Protein AF-A0A8B7E576-F1 (afdb_monomer_lite)

Radius of gyration: 34.43 Å; chains: 1; bounding box: 77×61×111 Å

Foldseek 3Di:
DQLLVLLVVLVVVLVVLLVVLLCLQKPVSLVVVLVVCVVVDPNVVSCCCSHLVVLLLSLQLLLVLLQVLLVQLVVLVDPRSVCSRGPPVVVSVVSSVVSSVVSVPDDDDLVNLLVSLVVLLVLLLVLLLVLLLLLLQVLVVVVLVLVLVCVVCVVDPDPVNVVVVVVLVVLLVVLVVVLVVLLVVLVVVPVVAVQLLLVVLSVLLVVLLVVLVVCQPDVLCCLQVVHCRSSSSSLSNQLSLLSLLLQLQAPDVRRHPHPDLSNQPVDPILATPSLVVQLVSSPVSSSSVSVDDQPSARPLVPLQDDPPDDSPRPDRSSNSSSSSSSVSSSSSCSRNSSDRPDDPPPPPDPPDPPDPPDDPPDDPDPPVSSVCSSVPRNRVSSVVSVVSVVVSVVVLVVVVVVVVVVCPVVPPQPDPPSSPPDDADEDADELVVVLVQQPQDPDDDPDDPDDDDDDDDFHWHWYDHPPFLKTKTFGAACLFLCQPPHHHDDLLQLQLQLLLVLCLVADPQDQPNDSGDPVSVVSSSNVSSVVSSVVRVVVCVVPNHDNDDNVNCCVVCVVVSQFPDKDDWQWAFLDDPDPCRHPLNVLLVVLVVLDFWWKWKADPSGIWIWTAHSQQKIKTWGRQAGRNTGTMIMIDGNVRSNVVSVSCCSSVVPPDRDIMIIMIIHGDYPDDPDDDDDDPDDDD

Sequence (684 aa):
MGVKLANFIYFSISLVWSSIIFITLMPDVKNFAYTKCVWKYNFDICDRFLGIEGGYRFTFSIVLFYLILSVVTINSNSSLALWIHAECWILKVILLLATNIVGILIPFSRSLLGILYWIFLFAAITFIAVIFVLLVDASHAFRMHWIKKARLNADSPTCYMCTWLFVLHLATSLLYAISIDIVIAFFFFNNTKNCVNTFLFLSINVCICIVAFGISYYPSLRSRQSSSQIIFASIMFVVVYSTWLALSDPENEVCNMYGTIFTGSLLDSSVSFRSIVSLIIAIPPLIFLCIKDSSTKSYIKSLLLSANALETTWYEFPLFHLVMLTHSCFVLMSITNYYEPVFSVFKPIKYSVNHFKTSVIYFEGYNWTRFIMLSTLSTLMPILYIITLLVSIMRDCCNDRKVKDSKDEIKVVKSVMNNITDEFLYLEVPKWKALEMLRKNIGAPKITTQTYNKLDFMLLQCFRIKSENISFWHFPKNLSQTYFSGRNGSNACTIIALIFGRFFSRSDIPFQNTGYLDAAWLNLFHSCIEEGLSLYDSLVKDMGVLDLCIEEVRDRYGVRLNISDVSSSLPVSFESEVETVTILYQLQRLISFHMKQVVLLIHKGRTSAFLIYSDGRIVYADSHAFGLEGAVLISCLEPDLKNMVVFLKDILGSNDNRLATLTPVFYQDRFIKGYYSPFFETSQ

Secondary structure (DSSP, 8-state):
-HHHHHHHHHHHHHHHHHHHHHHHH-HHHHHHHHHHHHHHS-HHHHHHHHSHHHHHHHHHHHHHHHHHHHHHT--TTSHHHHHHHHT-HHHHHHHHHHHHHHHHHS---HHHHHHHHHHHHHHHHHHHHHHHHHHHHHHHHHHHHHHHHHHHTTTS--HHHHHHHHHHHHHHHHHHHHHHHHHHHHHHHHTTTT-HHHHHHHHHHHHHHHHHHHHHH-HHHHHHSTTTHHHHHHHHHHHHHHHHHHH--TT-SSSS-TTSGGGTTTS-SSS-HHHHHHHHHHHHHHHHHHH--TTS--HHHHHHS-TTS----S--HHHHHHHHHHHHHHHHHHHTTT-----TT----S---SS-TT-TT--SS--HHHHHIIIIIIIIHHHHHHHHHHHHHHHHHHHHHHHHHTTTS--SSSSS-TT--S---EEEE-HHHHHHHHH--S------S----S------EEEEETTSS-EEEE--TTSSTTTGGG-----THHHHHHHHHHHHHHS-PPP--SSS--HHHHHHHHHHHHHHHHHHHHHHHHH-S----HHHHHHHHHHHHTEEEEPPPEEEBSS-SSGGGBHHHHHHHHHTT-S-EEEEEEETTEEEEEEE-TTS-EEEEE-S-BTTB--EEEEE-GGGHHHHHHHHHHHTT--S-PPEEEEEEEE--S---S--PPP-----

Structure (mmCIF, N/CA/C/O backbone):
data_AF-A0A8B7E576-F1
#
_entry.id   AF-A0A8B7E576-F1
#
loop_
_atom_site.group_PDB
_atom_site.id
_atom_site.type_symbol
_atom_site.label_atom_id
_atom_site.label_alt_id
_atom_site.label_comp_id
_atom_site.label_asym_id
_atom_site.label_entity_id
_atom_site.label_seq_id
_atom_site.pdbx_PDB_ins_code
_atom_site.Cartn_x
_atom_site.Cartn_y
_atom_site.Cartn_z
_atom_site.occupancy
_atom_site.B_iso_or_equiv
_atom_site.auth_seq_id
_atom_site.auth_comp_id
_atom_site.auth_asym_id
_atom_site.auth_atom_id
_atom_site.pdbx_PDB_model_num
ATOM 1 N N . MET A 1 1 ? 9.184 17.351 2.717 1.00 58.09 1 MET A N 1
ATOM 2 C CA . MET A 1 1 ? 9.618 17.162 4.123 1.00 58.09 1 MET A CA 1
ATOM 3 C C . MET A 1 1 ? 8.531 17.576 5.120 1.00 58.09 1 MET A C 1
ATOM 5 O O . MET A 1 1 ? 8.202 16.756 5.966 1.00 58.09 1 MET A O 1
ATOM 9 N N . GLY A 1 2 ? 7.907 18.759 4.984 1.00 79.62 2 GLY A N 1
ATOM 10 C CA . GLY A 1 2 ? 6.849 19.238 5.899 1.00 79.62 2 GLY A CA 1
ATOM 11 C C . GLY A 1 2 ? 5.627 18.316 6.061 1.00 79.62 2 GLY A C 1
ATOM 12 O O . GLY A 1 2 ? 5.231 18.036 7.185 1.00 79.62 2 GLY A O 1
ATOM 13 N N . VAL A 1 3 ? 5.090 17.751 4.971 1.00 85.56 3 VAL A N 1
ATOM 14 C CA . VAL A 1 3 ? 3.927 16.831 5.026 1.00 85.56 3 VAL A CA 1
ATOM 15 C C . VAL A 1 3 ? 4.220 15.556 5.829 1.00 85.56 3 VAL A C 1
ATOM 17 O O . VAL A 1 3 ? 3.420 15.157 6.665 1.00 85.56 3 VAL A O 1
ATOM 20 N N . LYS A 1 4 ? 5.394 14.934 5.642 1.00 88.00 4 LYS A N 1
ATOM 21 C CA . LYS A 1 4 ? 5.774 13.729 6.404 1.00 88.00 4 LYS A CA 1
ATOM 22 C C . LYS A 1 4 ? 5.870 14.023 7.896 1.00 88.00 4 LYS A C 1
ATOM 24 O O . LYS A 1 4 ? 5.356 13.259 8.705 1.00 88.00 4 LYS A O 1
ATOM 29 N N . LEU A 1 5 ? 6.497 15.145 8.255 1.00 90.19 5 LEU A N 1
ATOM 30 C CA . LEU A 1 5 ? 6.578 15.579 9.647 1.00 90.19 5 LEU A CA 1
ATOM 31 C C . LEU A 1 5 ? 5.177 15.795 10.236 1.00 90.19 5 LEU A C 1
ATOM 33 O O . LEU A 1 5 ? 4.905 15.322 11.335 1.00 90.19 5 LEU A O 1
ATOM 37 N N . ALA A 1 6 ? 4.274 16.432 9.486 1.00 91.12 6 ALA A N 1
ATOM 38 C CA . ALA A 1 6 ? 2.891 16.607 9.909 1.00 91.12 6 ALA A CA 1
ATOM 39 C C . ALA A 1 6 ? 2.178 15.268 10.137 1.00 91.12 6 ALA A C 1
ATOM 41 O O . ALA A 1 6 ? 1.572 15.084 11.192 1.00 91.12 6 ALA A O 1
ATOM 42 N N . ASN A 1 7 ? 2.326 14.303 9.223 1.00 92.00 7 ASN A N 1
ATOM 43 C CA . ASN A 1 7 ? 1.783 12.951 9.384 1.00 92.00 7 ASN A CA 1
ATOM 44 C C . ASN A 1 7 ? 2.279 12.280 10.670 1.00 92.00 7 ASN A C 1
ATOM 46 O O . ASN A 1 7 ? 1.479 11.698 11.402 1.00 92.00 7 ASN A O 1
ATOM 50 N N . PHE A 1 8 ? 3.574 12.394 10.978 1.00 93.62 8 PHE A N 1
ATOM 51 C CA . PHE A 1 8 ? 4.130 11.879 12.230 1.00 93.62 8 PHE A CA 1
ATOM 52 C C . PHE A 1 8 ? 3.561 12.589 13.459 1.00 93.62 8 PHE A C 1
ATOM 54 O O . PHE A 1 8 ? 3.240 11.922 14.436 1.00 93.62 8 PHE 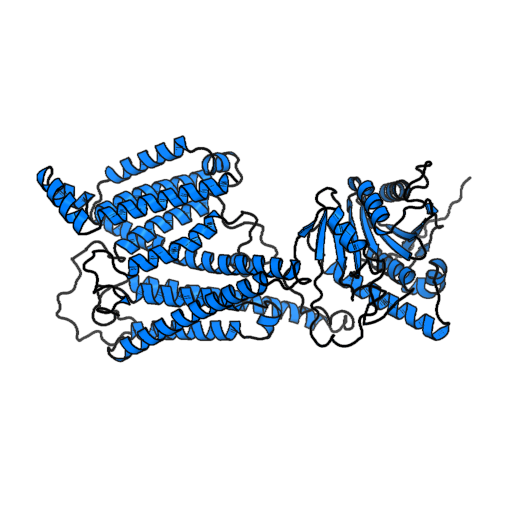A O 1
ATOM 61 N N . ILE A 1 9 ? 3.381 13.912 13.424 1.00 93.88 9 ILE A N 1
ATOM 62 C CA . ILE A 1 9 ? 2.772 14.647 14.541 1.00 93.88 9 ILE A CA 1
ATOM 63 C C . ILE A 1 9 ? 1.321 14.196 14.756 1.00 93.88 9 ILE A C 1
ATOM 65 O O . ILE A 1 9 ? 0.925 13.943 15.892 1.00 93.88 9 ILE A O 1
ATOM 69 N N . TYR A 1 10 ? 0.534 14.027 13.689 1.00 94.75 10 TYR A N 1
ATOM 70 C CA . TYR A 1 10 ? -0.826 13.492 13.796 1.00 94.75 10 TYR A CA 1
ATOM 71 C C . TYR A 1 10 ? -0.847 12.082 14.382 1.00 94.75 10 TYR A C 1
ATOM 73 O O . TYR A 1 10 ? -1.696 11.795 15.224 1.00 94.75 10 TYR A O 1
ATOM 81 N N . PHE A 1 11 ? 0.083 11.218 13.973 1.00 93.62 11 PHE A N 1
ATOM 82 C CA . PHE A 1 11 ? 0.227 9.884 14.547 1.00 93.62 11 PHE A CA 1
ATOM 83 C C . PHE A 1 11 ? 0.587 9.932 16.036 1.00 93.62 11 PHE A C 1
ATOM 85 O O . PHE A 1 11 ? -0.059 9.263 16.841 1.00 93.62 11 PHE A O 1
ATOM 92 N N . SER A 1 12 ? 1.521 10.800 16.427 1.00 93.12 12 SER A N 1
ATOM 93 C CA . SER A 1 12 ? 1.888 11.023 17.827 1.00 93.12 12 SER A CA 1
ATOM 94 C C . SER A 1 12 ? 0.713 11.517 18.675 1.00 93.12 12 SER A C 1
ATOM 96 O O . SER A 1 12 ? 0.521 11.017 19.778 1.00 93.12 12 SER A O 1
ATOM 98 N N . ILE A 1 13 ? -0.114 12.441 18.166 1.00 92.19 13 ILE A N 1
ATOM 99 C CA . ILE A 1 13 ? -1.334 12.895 18.863 1.00 92.19 13 ILE A CA 1
ATOM 100 C C . ILE A 1 13 ? -2.270 11.710 19.135 1.00 92.19 13 ILE A C 1
ATOM 102 O O . ILE A 1 13 ? -2.784 11.574 20.245 1.00 92.19 13 ILE A O 1
ATOM 106 N N . SER A 1 14 ? -2.462 10.832 18.146 1.00 90.81 14 SER A N 1
ATOM 107 C CA . SER A 1 14 ? -3.286 9.632 18.310 1.00 90.81 14 SER A CA 1
ATOM 108 C C . SER A 1 14 ? -2.697 8.684 19.358 1.00 90.81 14 SER A C 1
ATOM 110 O O . SER A 1 14 ? -3.430 8.248 20.236 1.00 90.81 14 SER A O 1
ATOM 112 N N . LEU A 1 15 ? -1.381 8.436 19.346 1.00 89.88 15 LEU A N 1
ATOM 113 C CA . LEU A 1 15 ? -0.711 7.598 20.352 1.00 89.88 15 LEU A CA 1
ATOM 114 C C . LEU A 1 15 ? -0.847 8.157 21.775 1.00 89.88 15 LEU A C 1
ATOM 116 O O . LEU A 1 15 ? -1.123 7.400 22.708 1.00 89.88 15 LEU A O 1
ATOM 120 N N . VAL A 1 16 ? -0.682 9.471 21.950 1.00 90.25 16 VAL A N 1
ATOM 121 C CA . VAL A 1 16 ? -0.855 10.131 23.252 1.00 90.25 16 VAL A CA 1
ATOM 122 C C . VAL A 1 16 ? -2.283 9.935 23.753 1.00 90.25 16 VAL A C 1
ATOM 124 O O . VAL A 1 16 ? -2.471 9.526 24.898 1.00 90.25 16 VAL A O 1
ATOM 127 N N . TRP A 1 17 ? -3.291 10.129 22.897 1.00 86.56 17 TRP A N 1
ATOM 128 C CA . TRP A 1 17 ? -4.680 9.883 23.288 1.00 86.56 17 TRP A CA 1
ATOM 129 C C . TRP A 1 17 ? -4.975 8.420 23.599 1.00 86.56 17 TRP A C 1
ATOM 131 O O . TRP A 1 17 ? -5.631 8.143 24.602 1.00 86.56 17 TRP A O 1
ATOM 141 N N . SER A 1 18 ? -4.440 7.485 22.814 1.00 85.44 18 SER A N 1
ATOM 142 C CA . SER A 1 18 ? -4.527 6.050 23.098 1.00 85.44 18 SER A CA 1
ATOM 143 C C . SER A 1 18 ? -3.957 5.712 24.473 1.00 85.44 18 SER A C 1
ATOM 145 O O . SER A 1 18 ? -4.548 4.933 25.216 1.00 85.44 18 SER A O 1
ATOM 147 N N . SER A 1 19 ? -2.836 6.339 24.832 1.00 84.69 19 SER A N 1
ATOM 148 C CA . SER A 1 19 ? -2.168 6.142 26.120 1.00 84.69 19 SER A CA 1
ATOM 149 C C . SER A 1 19 ? -3.013 6.687 27.268 1.00 84.69 19 SER A C 1
ATOM 151 O O . SER A 1 19 ? -3.150 6.028 28.294 1.00 84.69 19 SER A O 1
ATOM 153 N N . ILE A 1 20 ? -3.643 7.851 27.087 1.00 83.44 20 ILE A N 1
ATOM 154 C CA . ILE A 1 20 ? -4.548 8.424 28.091 1.00 83.44 20 ILE A CA 1
ATOM 155 C C . ILE A 1 20 ? -5.774 7.527 28.291 1.00 83.44 20 ILE A C 1
ATOM 157 O O . ILE A 1 20 ? -6.081 7.187 29.430 1.00 83.44 20 ILE A O 1
ATOM 161 N N . ILE A 1 21 ? -6.429 7.081 27.211 1.00 81.19 21 ILE A N 1
ATOM 162 C CA . ILE A 1 21 ? -7.580 6.164 27.290 1.00 81.19 21 ILE A CA 1
ATOM 163 C C . ILE A 1 21 ? -7.179 4.873 28.013 1.00 81.19 21 ILE A C 1
ATOM 165 O O . ILE A 1 21 ? -7.879 4.426 28.923 1.00 81.19 21 ILE A O 1
ATOM 169 N N . PHE A 1 22 ? -6.023 4.308 27.661 1.00 78.50 22 PHE A N 1
ATOM 170 C CA . PHE A 1 22 ? -5.486 3.116 28.308 1.00 78.50 22 PHE A CA 1
ATOM 171 C C . PHE A 1 22 ? -5.295 3.323 29.815 1.00 78.50 22 PHE A C 1
ATOM 173 O O . PHE A 1 22 ? -5.836 2.556 30.606 1.00 78.50 22 PHE A O 1
ATOM 180 N N . ILE A 1 23 ? -4.606 4.397 30.219 1.00 76.38 23 ILE A N 1
ATOM 181 C CA . ILE A 1 23 ? -4.356 4.735 31.629 1.00 76.38 23 ILE A CA 1
ATOM 182 C C . ILE A 1 23 ? -5.672 4.925 32.392 1.00 76.38 23 ILE A C 1
ATOM 184 O O . ILE A 1 23 ? -5.803 4.429 33.509 1.00 76.38 23 ILE A O 1
ATOM 188 N N . THR A 1 24 ? -6.665 5.595 31.795 1.00 71.44 24 THR A N 1
ATOM 189 C CA . THR A 1 24 ? -7.970 5.810 32.446 1.00 71.44 24 THR A CA 1
ATOM 190 C C . THR A 1 24 ? -8.753 4.520 32.684 1.00 71.44 24 THR A C 1
ATOM 192 O O . THR A 1 24 ? -9.573 4.473 33.596 1.00 71.44 24 THR A O 1
ATOM 195 N N . LEU A 1 25 ? -8.492 3.468 31.901 1.00 71.00 25 LEU A N 1
ATOM 196 C CA . LEU A 1 25 ? -9.188 2.182 31.985 1.00 71.00 25 LEU A CA 1
ATOM 197 C C . LEU A 1 25 ? -8.394 1.102 32.745 1.00 71.00 25 LEU A C 1
ATOM 199 O O . LEU A 1 25 ? -8.919 0.005 32.956 1.00 71.00 25 LEU A O 1
ATOM 203 N N . MET A 1 26 ? -7.162 1.387 33.191 1.00 68.06 26 MET A N 1
ATOM 204 C CA . MET A 1 26 ? -6.379 0.469 34.032 1.00 68.06 26 MET A CA 1
ATOM 205 C C . MET A 1 26 ? -7.045 0.280 35.406 1.00 68.06 26 MET A C 1
ATOM 207 O O . MET A 1 26 ? -7.447 1.277 36.003 1.00 68.06 26 MET A O 1
ATOM 211 N N . PRO A 1 27 ? -7.122 -0.944 35.968 1.00 64.25 27 PRO A N 1
ATOM 212 C CA . PRO A 1 27 ? -7.901 -1.215 37.179 1.00 64.25 27 PRO A CA 1
ATOM 213 C C . PRO A 1 27 ? -7.357 -0.482 38.402 1.00 64.25 27 PRO A C 1
ATOM 215 O O . PRO A 1 27 ? -8.129 0.107 39.146 1.00 64.25 27 PRO A O 1
ATOM 218 N N . ASP A 1 28 ? -6.036 -0.468 38.591 1.00 65.62 28 ASP A N 1
ATOM 219 C CA . ASP A 1 28 ? -5.402 0.130 39.772 1.00 65.62 28 ASP A CA 1
ATOM 220 C C . ASP A 1 28 ? -5.484 1.657 39.752 1.00 65.62 28 ASP A C 1
ATOM 222 O O . ASP A 1 28 ? -5.816 2.292 40.755 1.00 65.62 28 ASP A O 1
ATOM 226 N N . VAL A 1 29 ? -5.248 2.250 38.577 1.00 65.31 29 VAL A N 1
ATOM 227 C CA . VAL A 1 29 ? -5.385 3.696 38.357 1.00 65.31 29 VAL A CA 1
ATOM 228 C C . VAL A 1 29 ? -6.845 4.101 38.488 1.00 65.31 29 VAL A C 1
ATOM 230 O O . VAL A 1 29 ? -7.138 5.086 39.165 1.00 65.31 29 VAL A O 1
ATOM 233 N N . LYS A 1 30 ? -7.760 3.315 37.908 1.00 64.81 30 LYS A N 1
ATOM 234 C CA . LYS A 1 30 ? -9.198 3.495 38.068 1.00 64.81 30 LYS A CA 1
ATOM 235 C C . LYS A 1 30 ? -9.555 3.430 39.541 1.00 64.81 30 LYS A C 1
ATOM 237 O O . LYS A 1 30 ? -10.080 4.404 40.036 1.00 64.81 30 LYS A O 1
ATOM 242 N N . ASN A 1 31 ? -9.211 2.382 40.279 1.00 68.06 31 ASN A N 1
ATOM 243 C CA . ASN A 1 31 ? -9.581 2.236 41.687 1.00 68.06 31 ASN A CA 1
ATOM 244 C C . ASN A 1 31 ? -9.029 3.373 42.560 1.00 68.06 31 ASN A C 1
ATOM 246 O O . ASN A 1 31 ? -9.760 3.914 43.391 1.00 68.06 31 ASN A O 1
ATOM 250 N N . PHE A 1 32 ? -7.785 3.806 42.339 1.00 69.62 32 PHE A N 1
ATOM 251 C CA . PHE A 1 32 ? -7.181 4.925 43.067 1.00 69.62 32 PHE A CA 1
ATOM 252 C C . PHE A 1 32 ? -7.795 6.289 42.708 1.00 69.62 32 PHE A C 1
ATOM 254 O O . PHE A 1 32 ? -8.135 7.084 43.587 1.00 69.62 32 PHE A O 1
ATOM 261 N N . ALA A 1 33 ? -7.950 6.584 41.416 1.00 68.75 33 ALA A N 1
ATOM 262 C CA . ALA A 1 33 ? -8.534 7.839 40.951 1.00 68.75 33 ALA A CA 1
ATOM 263 C C . ALA A 1 33 ? -10.035 7.905 41.259 1.00 68.75 33 ALA A C 1
ATOM 265 O O . ALA A 1 33 ? -10.543 8.961 41.624 1.00 68.75 33 ALA A O 1
ATOM 266 N N . TYR A 1 34 ? -10.728 6.774 41.162 1.00 70.19 34 TYR A N 1
ATOM 267 C CA . TYR A 1 34 ? -12.151 6.620 41.423 1.00 70.19 34 TYR A CA 1
ATOM 268 C C . TYR A 1 34 ? -12.450 6.804 42.900 1.00 70.19 34 TYR A C 1
ATOM 270 O O . TYR A 1 34 ? -13.300 7.619 43.230 1.00 70.19 34 TYR A O 1
ATOM 278 N N . THR A 1 35 ? -11.704 6.153 43.798 1.00 70.94 35 THR A N 1
ATOM 279 C CA . THR A 1 35 ? -11.858 6.385 45.243 1.00 70.94 35 THR A CA 1
ATOM 280 C C . THR A 1 35 ? -11.630 7.855 45.589 1.00 70.94 35 THR A C 1
ATOM 282 O O . THR A 1 35 ? -12.508 8.474 46.182 1.00 70.94 35 THR A O 1
ATOM 285 N N . LYS A 1 36 ? -10.534 8.478 45.137 1.00 74.88 36 LYS A N 1
ATOM 286 C CA . LYS A 1 36 ? -10.311 9.921 45.364 1.00 74.88 36 LYS A CA 1
ATOM 287 C C . LYS A 1 36 ? -11.387 10.818 44.750 1.00 74.88 36 LYS A C 1
ATOM 289 O O . LYS A 1 36 ? -11.740 11.835 45.343 1.00 74.88 36 LYS A O 1
ATOM 294 N N . CYS A 1 37 ? -11.890 10.470 43.570 1.00 73.56 37 CYS A N 1
ATOM 295 C CA . CYS A 1 37 ? -12.946 11.215 42.902 1.00 73.56 37 CYS A CA 1
ATOM 296 C C . CYS A 1 37 ? -14.256 11.122 43.688 1.00 73.56 37 CYS A C 1
ATOM 298 O O . CYS A 1 37 ? -14.844 12.158 43.969 1.00 73.56 37 CYS A O 1
ATOM 300 N N . VAL A 1 38 ? -14.672 9.918 44.096 1.00 75.25 38 VAL A N 1
ATOM 301 C CA . VAL A 1 38 ? -15.906 9.672 44.865 1.00 75.25 38 VAL A CA 1
ATOM 302 C C . VAL A 1 38 ? -15.855 10.342 46.241 1.00 75.25 38 VAL A C 1
ATOM 304 O O . VAL A 1 38 ? -16.877 10.748 46.780 1.00 75.25 38 VAL A O 1
ATOM 307 N N . TRP A 1 39 ? -14.662 10.518 46.809 1.00 76.00 39 TRP A N 1
ATOM 308 C CA . TRP A 1 39 ? -14.485 11.298 48.036 1.00 76.00 39 TRP A CA 1
ATOM 309 C C . TRP A 1 39 ? -14.725 12.805 47.847 1.00 76.00 39 TRP A C 1
ATOM 311 O O . TRP A 1 39 ? -15.077 13.488 48.805 1.00 76.00 39 TRP A O 1
ATOM 321 N N . LYS A 1 40 ? -14.517 13.343 46.638 1.00 79.56 40 LYS A N 1
ATOM 322 C CA . LYS A 1 40 ? -14.644 14.780 46.333 1.00 79.56 40 LYS A CA 1
ATOM 323 C C . LYS A 1 40 ? -15.931 15.137 45.577 1.00 79.56 40 LYS A C 1
ATOM 325 O O . LYS A 1 40 ? -16.390 16.273 45.656 1.00 79.56 40 LYS A O 1
ATOM 330 N N . TYR A 1 41 ? -16.491 14.188 44.837 1.00 77.44 41 TYR A N 1
ATOM 331 C CA . TYR A 1 41 ? -17.650 14.321 43.958 1.00 77.44 41 TYR A CA 1
ATOM 332 C C . TYR A 1 41 ? -18.565 13.100 44.104 1.00 77.44 41 TYR A C 1
ATOM 334 O O . TYR A 1 41 ? -18.195 12.097 44.697 1.00 77.44 41 TYR A O 1
ATOM 342 N N . ASN A 1 42 ? -19.758 13.143 43.513 1.00 76.00 42 ASN A N 1
ATOM 343 C CA . ASN A 1 42 ? -20.689 12.016 43.574 1.00 76.00 42 ASN A CA 1
ATOM 344 C C . ASN A 1 42 ? -20.231 10.814 42.729 1.00 76.00 42 ASN A C 1
ATOM 346 O O . ASN A 1 42 ? -19.619 10.980 41.671 1.00 76.00 42 ASN A O 1
ATOM 350 N N . PHE A 1 43 ? -20.637 9.613 43.159 1.00 69.31 43 PHE A N 1
ATOM 351 C CA . PHE A 1 43 ? -20.404 8.330 42.478 1.00 69.31 43 PHE A CA 1
ATOM 352 C C . PHE A 1 43 ? -20.689 8.392 40.970 1.00 69.31 43 PHE A C 1
ATOM 354 O O . PHE A 1 43 ? -19.817 8.080 40.159 1.00 69.31 43 PHE A O 1
ATOM 361 N N . ASP A 1 44 ? -21.859 8.914 40.591 1.00 64.75 44 ASP A N 1
ATOM 362 C CA . ASP A 1 44 ? -22.283 9.018 39.191 1.00 64.75 44 ASP A CA 1
ATOM 363 C C . ASP A 1 44 ? -21.383 9.921 38.343 1.00 64.75 44 ASP A C 1
ATOM 365 O O . ASP A 1 44 ? -21.314 9.767 37.128 1.00 64.75 44 ASP A O 1
ATOM 369 N N . ILE A 1 45 ? -20.732 10.926 38.934 1.00 65.50 45 ILE A N 1
ATOM 370 C CA . ILE A 1 45 ? -19.815 11.808 38.200 1.00 65.50 45 ILE A CA 1
ATOM 371 C C . ILE A 1 45 ? -18.518 11.044 37.923 1.00 65.50 45 ILE A C 1
ATOM 373 O O . ILE A 1 45 ? -18.025 11.038 36.800 1.00 65.50 45 ILE A O 1
ATOM 377 N N . CYS A 1 46 ? -17.997 10.338 38.920 1.00 66.69 46 CYS A N 1
ATOM 378 C CA . CYS A 1 46 ? -16.736 9.615 38.811 1.00 66.69 46 CYS A CA 1
ATOM 379 C C . CYS A 1 46 ? -16.820 8.394 37.890 1.00 66.69 46 CYS A C 1
ATOM 381 O O . CYS A 1 46 ? -15.885 8.150 37.128 1.00 66.69 46 CYS A O 1
ATOM 383 N N . ASP A 1 47 ? -17.947 7.680 37.888 1.00 65.25 47 ASP A N 1
ATOM 384 C CA . ASP A 1 47 ? -18.177 6.557 36.971 1.00 65.25 47 ASP A CA 1
ATOM 385 C C . ASP A 1 47 ? -18.291 6.999 35.505 1.00 65.25 47 ASP A C 1
ATOM 387 O O . ASP A 1 47 ? -17.749 6.347 34.612 1.00 65.25 47 ASP A O 1
ATOM 391 N N . ARG A 1 48 ? -18.863 8.184 35.254 1.00 63.09 48 ARG A N 1
ATOM 392 C CA . ARG A 1 48 ? -18.941 8.771 33.907 1.00 63.09 48 ARG A CA 1
ATOM 393 C C . ARG A 1 48 ? -17.584 9.170 33.321 1.00 63.09 48 ARG A C 1
ATOM 395 O O . ARG A 1 48 ? -17.413 9.102 32.106 1.00 63.09 48 ARG A O 1
ATOM 402 N N . PHE A 1 49 ? -16.623 9.586 34.153 1.00 60.94 49 PHE A N 1
ATOM 403 C CA . PHE A 1 49 ? -15.316 10.085 33.691 1.00 60.94 49 PHE A CA 1
ATOM 404 C C . PHE A 1 49 ? -14.185 9.051 33.741 1.00 60.94 49 PHE A C 1
ATOM 406 O O . PHE A 1 49 ? -13.302 9.087 32.888 1.00 60.94 49 PHE A O 1
ATOM 413 N N . LEU A 1 50 ? -14.199 8.142 34.717 1.00 65.19 50 LEU A N 1
ATOM 414 C CA . LEU A 1 50 ? -13.158 7.122 34.924 1.00 65.19 50 LEU A CA 1
ATOM 415 C C . LEU A 1 50 ? -13.631 5.711 34.515 1.00 65.19 50 LEU A C 1
ATOM 417 O O . LEU A 1 50 ? -12.945 4.717 34.753 1.00 65.19 50 LEU A O 1
ATOM 421 N N . GLY A 1 51 ? -14.831 5.610 33.938 1.00 67.25 51 GLY A N 1
ATOM 422 C CA . GLY A 1 51 ? -15.404 4.382 33.394 1.00 67.25 51 GLY A CA 1
ATOM 423 C C . GLY A 1 51 ? -15.307 4.287 31.870 1.00 67.25 51 GLY A C 1
ATOM 424 O O . GLY A 1 51 ? -14.701 5.120 31.196 1.00 67.25 51 GLY A O 1
ATOM 425 N N . ILE A 1 52 ? -15.960 3.263 31.315 1.00 72.88 52 ILE A N 1
ATOM 426 C CA . ILE A 1 52 ? -16.039 3.014 29.865 1.00 72.88 52 ILE A CA 1
ATOM 427 C C . ILE A 1 52 ? -16.579 4.251 29.130 1.00 72.88 52 ILE A C 1
ATOM 429 O O . ILE A 1 52 ? -16.044 4.619 28.087 1.00 72.88 52 ILE A O 1
ATOM 433 N N . GLU A 1 53 ? -17.569 4.943 29.702 1.00 77.44 53 GLU A N 1
ATOM 434 C CA . GLU A 1 53 ? -18.123 6.187 29.151 1.00 77.44 53 GLU A CA 1
ATOM 435 C C . GLU A 1 53 ? -17.053 7.275 28.937 1.00 77.44 53 GLU A C 1
ATOM 437 O O . GLU A 1 53 ? -17.058 7.942 27.901 1.00 77.44 53 GLU A O 1
ATOM 442 N N . GLY A 1 54 ? -16.085 7.406 29.850 1.00 78.94 54 GLY A N 1
ATOM 443 C CA . GLY A 1 54 ? -14.953 8.325 29.706 1.00 78.94 54 GLY A CA 1
ATOM 444 C C . GLY A 1 54 ? -14.121 8.013 28.462 1.00 78.94 54 GLY A C 1
ATOM 445 O O . GLY A 1 54 ? -13.825 8.906 27.666 1.00 78.94 54 GLY A O 1
ATOM 446 N N . GLY A 1 55 ? -13.841 6.728 28.222 1.00 83.38 55 GLY A N 1
ATOM 447 C CA . GLY A 1 55 ? -13.172 6.263 27.006 1.00 83.38 55 GLY A CA 1
ATOM 448 C C . GLY A 1 55 ? -13.916 6.666 25.727 1.00 83.38 55 GLY A C 1
ATOM 449 O O . GLY A 1 55 ? -13.295 7.160 24.783 1.00 83.38 55 GLY A O 1
ATOM 450 N N . TYR A 1 56 ? -15.249 6.548 25.709 1.00 86.38 56 TYR A N 1
ATOM 451 C CA . TYR A 1 56 ? -16.074 7.006 24.583 1.00 86.38 56 TYR A CA 1
ATOM 452 C C . TYR A 1 56 ? -16.018 8.523 24.386 1.00 86.38 56 TYR A C 1
ATOM 454 O O . TYR A 1 56 ? -15.944 8.971 23.245 1.00 86.38 56 TYR A O 1
ATOM 462 N N . ARG A 1 57 ? -15.997 9.319 25.459 1.00 87.25 57 ARG A N 1
ATOM 463 C CA . ARG A 1 57 ? -15.911 10.791 25.391 1.00 87.25 57 ARG A CA 1
ATOM 464 C C . ARG A 1 57 ? -14.584 11.273 24.806 1.00 87.25 57 ARG A C 1
ATOM 466 O O . ARG A 1 57 ? -14.577 12.106 23.894 1.00 87.25 57 ARG A O 1
ATOM 473 N N . PHE A 1 58 ? -13.464 10.729 25.286 1.00 88.06 58 PHE A N 1
ATOM 474 C CA . PHE A 1 58 ? -12.137 11.060 24.752 1.00 88.06 58 PHE A CA 1
ATOM 475 C C . PHE A 1 58 ? -11.996 10.611 23.296 1.00 88.06 58 PHE A C 1
ATOM 477 O O . PHE A 1 58 ? -11.540 11.381 22.449 1.00 88.06 58 PHE A O 1
ATOM 484 N N . THR A 1 59 ? -12.479 9.407 22.977 1.00 92.00 59 THR A N 1
ATOM 485 C CA . THR A 1 59 ? -12.459 8.884 21.604 1.00 92.00 59 THR A CA 1
ATOM 486 C C . THR A 1 59 ? -13.333 9.716 20.670 1.00 92.00 59 THR A C 1
ATOM 488 O O . THR A 1 59 ? -12.903 10.076 19.580 1.00 92.00 59 THR A O 1
ATOM 491 N N . PHE A 1 60 ? -14.533 10.102 21.102 1.00 92.44 60 PHE A N 1
ATOM 492 C CA . PHE A 1 60 ? -15.413 10.975 20.329 1.00 92.44 60 PHE A CA 1
ATOM 493 C C . PHE A 1 60 ? -14.751 12.325 20.025 1.00 92.44 60 PHE A C 1
ATOM 495 O O . PHE A 1 60 ? -14.823 12.808 18.896 1.00 92.44 60 PHE A O 1
ATOM 502 N N . SER A 1 61 ? -14.049 12.902 21.003 1.00 93.38 61 SER A N 1
ATOM 503 C CA . SER A 1 61 ? -13.335 14.174 20.842 1.00 93.38 61 SER A CA 1
ATOM 504 C C . SER A 1 61 ? -12.260 14.093 19.756 1.00 93.38 61 SER A C 1
ATOM 506 O O . SER A 1 61 ? -12.197 14.954 18.877 1.00 93.38 61 SER A O 1
ATOM 508 N N . ILE A 1 62 ? -11.431 13.042 19.778 1.00 94.44 62 ILE A N 1
ATOM 509 C CA . ILE A 1 62 ? -10.363 12.866 18.786 1.00 94.44 62 ILE A CA 1
ATOM 510 C C . ILE A 1 62 ? -10.906 12.460 17.406 1.00 94.44 62 ILE A C 1
ATOM 512 O O . ILE A 1 62 ? -10.391 12.906 16.380 1.00 94.44 62 ILE A O 1
ATOM 516 N N . VAL A 1 63 ? -11.995 11.686 17.363 1.00 95.56 63 VAL A N 1
ATOM 517 C CA . VAL A 1 63 ? -12.725 11.356 16.129 1.00 95.56 63 VAL A CA 1
ATOM 518 C C . VAL A 1 63 ? -13.264 12.623 15.473 1.00 95.56 63 VAL A C 1
ATOM 520 O O . VAL A 1 63 ? -13.055 12.822 14.278 1.00 95.56 63 VAL A O 1
ATOM 523 N N . LEU A 1 64 ? -13.891 13.514 16.246 1.00 95.69 64 LEU A N 1
ATOM 524 C CA . LEU A 1 64 ? -14.408 14.785 15.746 1.00 95.69 64 LEU A CA 1
ATOM 525 C C . LEU A 1 64 ? -13.283 15.685 15.215 1.00 95.69 64 LEU A C 1
ATOM 527 O O . LEU A 1 64 ? -13.424 16.276 14.146 1.00 95.69 64 LEU A O 1
ATOM 531 N N . PHE A 1 65 ? -12.146 15.741 15.914 1.00 96.69 65 PHE A N 1
ATOM 532 C CA . PHE A 1 65 ? -10.962 16.476 15.464 1.00 96.69 65 PHE A CA 1
ATOM 533 C C . PHE A 1 65 ? -10.476 16.008 14.083 1.00 96.69 65 PHE A C 1
ATOM 535 O O . PHE A 1 65 ? -10.322 16.825 13.171 1.00 96.69 65 PHE A O 1
ATOM 542 N N . TYR A 1 66 ? -10.276 14.700 13.896 1.00 96.88 66 TYR A N 1
ATOM 543 C CA . TYR A 1 66 ? -9.846 14.166 12.601 1.00 96.88 66 TYR A CA 1
ATOM 544 C C . TYR A 1 66 ? -10.930 14.271 11.525 1.00 96.88 66 TYR A C 1
ATOM 546 O O . TYR A 1 66 ? -10.599 14.488 10.361 1.00 96.88 66 TYR A O 1
ATOM 554 N N . LEU A 1 67 ? -12.211 14.175 11.891 1.00 96.31 67 LEU A N 1
ATOM 555 C CA . LEU A 1 67 ? -13.319 14.351 10.953 1.00 96.31 67 LEU A CA 1
ATOM 556 C C . LEU A 1 67 ? -13.336 15.772 10.382 1.00 96.31 67 LEU A C 1
ATOM 558 O O . LEU A 1 67 ? -13.406 15.942 9.168 1.00 96.31 67 LEU A O 1
ATOM 562 N N . ILE A 1 68 ? -13.209 16.789 11.241 1.00 96.50 68 ILE A N 1
ATOM 563 C CA . ILE A 1 68 ? -13.159 18.194 10.817 1.00 96.50 68 ILE A CA 1
ATOM 564 C C . ILE A 1 68 ? -11.955 18.428 9.900 1.00 96.50 68 ILE A C 1
ATOM 566 O O . ILE A 1 68 ? -12.106 19.024 8.835 1.00 96.50 68 ILE A O 1
ATOM 570 N N . LEU A 1 69 ? -10.774 17.914 10.261 1.00 94.69 69 LEU A N 1
ATOM 571 C CA . LEU A 1 69 ? -9.590 18.020 9.404 1.00 94.69 69 LEU A CA 1
ATOM 572 C C . LEU A 1 69 ? -9.778 17.315 8.059 1.00 94.69 69 LEU A C 1
ATOM 574 O O . LEU A 1 69 ? -9.346 17.843 7.037 1.00 94.69 69 LEU A O 1
ATOM 578 N N . SER A 1 70 ? -10.444 16.160 8.039 1.00 93.69 70 SER A N 1
ATOM 579 C CA . SER A 1 70 ? -10.752 15.454 6.797 1.00 93.69 70 SER A CA 1
ATOM 580 C C . SER A 1 70 ? -11.647 16.291 5.880 1.00 93.69 70 SER A C 1
ATOM 582 O O . SER A 1 70 ? -11.313 16.501 4.717 1.00 93.69 70 SER A O 1
ATOM 584 N N . VAL A 1 71 ? -12.731 16.859 6.416 1.00 94.06 71 VAL A N 1
ATOM 585 C CA . VAL A 1 71 ? -13.672 17.689 5.646 1.00 94.06 71 VAL A CA 1
ATOM 586 C C . VAL A 1 71 ? -13.005 18.964 5.128 1.00 94.06 71 VAL A C 1
ATOM 588 O O . VAL A 1 71 ? -13.147 19.308 3.959 1.00 94.06 71 VAL A O 1
ATOM 591 N N . VAL A 1 72 ? -12.238 19.657 5.970 1.00 91.75 72 VAL A N 1
ATOM 592 C CA . VAL A 1 72 ? -11.584 20.920 5.593 1.00 91.75 72 VAL A CA 1
ATOM 593 C C . VAL A 1 72 ? -10.487 20.709 4.544 1.00 91.75 72 VAL A C 1
ATOM 595 O O . VAL A 1 72 ? -10.235 21.590 3.725 1.00 91.75 72 VAL A O 1
ATOM 598 N N . THR A 1 73 ? -9.849 19.537 4.528 1.00 89.06 73 THR A N 1
ATOM 599 C CA . THR A 1 73 ? -8.785 19.216 3.565 1.00 89.06 73 THR A CA 1
ATOM 600 C C . THR A 1 73 ? -9.282 18.492 2.311 1.00 89.06 73 THR A C 1
ATOM 602 O O . THR A 1 73 ? -8.456 18.109 1.486 1.00 89.06 73 THR A O 1
ATOM 605 N N . ILE A 1 74 ? -10.603 18.351 2.117 1.00 88.31 74 ILE A N 1
ATOM 606 C CA . ILE A 1 74 ? -11.205 17.564 1.024 1.00 88.31 74 ILE A CA 1
ATOM 607 C C . ILE A 1 74 ? -10.695 17.958 -0.367 1.00 88.31 74 ILE A C 1
ATOM 609 O O . ILE A 1 74 ? -10.474 17.096 -1.210 1.00 88.31 74 ILE A O 1
ATOM 613 N N . ASN A 1 75 ? -10.450 19.252 -0.597 1.00 83.50 75 ASN A N 1
ATOM 614 C CA . ASN A 1 75 ? -9.810 19.729 -1.817 1.00 83.50 75 ASN A CA 1
ATOM 615 C C . ASN A 1 75 ? -8.284 19.688 -1.663 1.00 83.50 75 ASN A C 1
ATOM 617 O O . ASN A 1 75 ? -7.635 20.717 -1.451 1.00 83.50 75 ASN A O 1
ATOM 621 N N . SER A 1 76 ? -7.736 18.479 -1.768 1.00 74.88 76 SER A N 1
ATOM 622 C CA . SER A 1 76 ? -6.315 18.143 -1.608 1.00 74.88 76 SER A CA 1
ATOM 623 C C . SER A 1 76 ? -5.370 18.973 -2.490 1.00 74.88 76 SER A C 1
ATOM 625 O O . SER A 1 76 ? -4.250 19.270 -2.079 1.00 74.88 76 SER A O 1
ATOM 627 N N . ASN A 1 77 ? -5.839 19.398 -3.666 1.00 73.56 77 ASN A N 1
ATOM 628 C CA . ASN A 1 77 ? -5.074 20.177 -4.642 1.00 73.56 77 ASN A CA 1
ATOM 629 C C . ASN A 1 77 ? -4.991 21.673 -4.301 1.00 73.56 77 ASN A C 1
ATOM 631 O O . ASN A 1 77 ? -4.242 22.413 -4.938 1.00 73.56 77 ASN A O 1
ATOM 635 N N . SER A 1 78 ? -5.762 22.146 -3.319 1.00 80.88 78 SER A N 1
ATOM 636 C CA . SER A 1 78 ? -5.730 23.550 -2.916 1.00 80.88 78 SER A CA 1
ATOM 637 C C . SER A 1 78 ? -4.507 23.863 -2.048 1.00 80.88 78 SER A C 1
ATOM 639 O O . SER A 1 78 ? -4.156 23.119 -1.130 1.00 80.88 78 SER A O 1
ATOM 641 N N . SER A 1 79 ? -3.892 25.027 -2.282 1.00 83.88 79 SER A N 1
ATOM 642 C CA . SER A 1 79 ? -2.835 25.563 -1.411 1.00 83.88 79 SER A CA 1
ATOM 643 C C . SER A 1 79 ? -3.314 25.721 0.036 1.00 83.88 79 SER A C 1
ATOM 645 O O . SER A 1 79 ? -2.543 25.508 0.970 1.00 83.88 79 SER A O 1
ATOM 647 N N . LEU A 1 80 ? -4.606 26.013 0.223 1.00 85.50 80 LEU A N 1
ATOM 648 C CA . LEU A 1 80 ? -5.254 26.090 1.529 1.00 85.50 80 LEU A CA 1
ATOM 649 C C . LEU A 1 80 ? -5.249 24.739 2.258 1.00 85.50 80 LEU A C 1
ATOM 651 O O . LEU A 1 80 ? -4.870 24.691 3.425 1.00 85.50 80 LEU A O 1
ATOM 655 N N . ALA A 1 81 ? -5.624 23.640 1.596 1.00 86.38 81 ALA A N 1
ATOM 656 C CA . ALA A 1 81 ? -5.618 22.318 2.221 1.00 86.38 81 ALA A CA 1
ATOM 657 C C . ALA A 1 81 ? -4.201 21.877 2.607 1.00 86.38 81 ALA A C 1
ATOM 659 O O . ALA A 1 81 ? -4.014 21.337 3.696 1.00 86.38 81 ALA A O 1
ATOM 660 N N . LEU A 1 82 ? -3.199 22.162 1.767 1.00 86.88 82 LEU A N 1
ATOM 661 C CA . LEU A 1 82 ? -1.793 21.902 2.086 1.00 86.88 82 LEU A CA 1
ATOM 662 C C . LEU A 1 82 ? -1.331 22.709 3.307 1.00 86.88 82 LEU A C 1
ATOM 664 O O . LEU A 1 82 ? -0.729 22.145 4.221 1.00 86.88 82 LEU A O 1
ATOM 668 N N . TRP A 1 83 ? -1.647 24.005 3.348 1.00 88.50 83 TRP A N 1
ATOM 669 C CA . TRP A 1 83 ? -1.305 24.882 4.467 1.00 88.50 83 TRP A CA 1
ATOM 670 C C . TRP A 1 83 ? -1.967 24.426 5.773 1.00 88.50 83 TRP A C 1
ATOM 672 O O . TRP A 1 83 ? -1.302 24.287 6.805 1.00 88.50 83 TRP A O 1
ATOM 682 N N . ILE A 1 84 ? -3.266 24.105 5.724 1.00 90.44 84 ILE A N 1
ATOM 683 C CA . ILE A 1 84 ? -3.999 23.564 6.871 1.00 90.44 84 ILE A CA 1
ATOM 684 C C . ILE A 1 84 ? -3.381 22.239 7.295 1.00 90.44 84 ILE A C 1
ATOM 686 O O . ILE A 1 84 ? -3.090 22.080 8.470 1.00 90.44 84 ILE A O 1
ATOM 690 N N . HIS A 1 85 ? -3.115 21.302 6.388 1.00 89.75 85 HIS A N 1
ATOM 691 C CA . HIS A 1 85 ? -2.589 19.985 6.743 1.00 89.75 85 HIS A CA 1
ATOM 692 C C . HIS A 1 85 ? -1.154 20.034 7.297 1.00 89.75 85 HIS A C 1
ATOM 694 O O . HIS A 1 85 ? -0.872 19.403 8.317 1.00 89.75 85 HIS A O 1
ATOM 700 N N . ALA A 1 86 ? -0.249 20.815 6.705 1.00 90.00 86 ALA A N 1
ATOM 701 C CA . ALA A 1 86 ? 1.177 20.763 7.038 1.00 90.00 86 ALA A CA 1
ATOM 702 C C . ALA A 1 86 ? 1.653 21.852 8.020 1.00 90.00 86 ALA A C 1
ATOM 704 O O . ALA A 1 86 ? 2.526 21.582 8.845 1.00 90.00 86 ALA A O 1
ATOM 705 N N . GLU A 1 87 ? 1.084 23.060 7.977 1.00 88.38 87 GLU A N 1
ATOM 706 C CA . GLU A 1 87 ? 1.723 24.250 8.570 1.00 88.38 87 GLU A CA 1
ATOM 707 C C . GLU A 1 87 ? 0.908 24.902 9.699 1.00 88.38 87 GLU A C 1
ATOM 709 O O . GLU A 1 87 ? 1.480 25.389 10.674 1.00 88.38 87 GLU A O 1
ATOM 714 N N . CYS A 1 88 ? -0.428 24.873 9.631 1.00 91.50 88 CYS A N 1
ATOM 715 C CA . CYS A 1 88 ? -1.305 25.598 10.561 1.00 91.50 88 CYS A CA 1
ATOM 716 C C . CYS A 1 88 ? -1.465 24.924 11.948 1.00 91.50 88 CYS A C 1
ATOM 718 O O . CYS A 1 88 ? -2.536 24.431 12.303 1.00 91.50 88 CYS A O 1
ATOM 720 N N . TRP A 1 89 ? -0.404 24.858 12.759 1.00 92.06 89 TRP A N 1
ATOM 721 C CA . TRP A 1 89 ? -0.421 24.123 14.038 1.00 92.06 89 TRP A CA 1
ATOM 722 C C . TRP A 1 89 ? -1.215 24.795 15.159 1.00 92.06 89 TRP A C 1
ATOM 724 O O . TRP A 1 89 ? -1.936 24.104 15.876 1.00 92.06 89 TRP A O 1
ATOM 734 N N . ILE A 1 90 ? -1.141 26.123 15.295 1.00 92.62 90 ILE A N 1
ATOM 735 C CA . ILE A 1 90 ? -1.839 26.853 16.370 1.00 92.62 90 ILE A CA 1
ATOM 736 C C . ILE A 1 90 ? -3.353 26.620 16.282 1.00 92.62 90 ILE A C 1
ATOM 738 O O . ILE A 1 90 ? -3.983 26.250 17.272 1.00 92.62 90 ILE A O 1
ATOM 742 N N . LEU A 1 91 ? -3.928 26.746 15.082 1.00 91.25 91 LEU A N 1
ATOM 743 C CA . LEU A 1 91 ? -5.356 26.521 14.860 1.00 91.25 91 LEU A CA 1
ATOM 744 C C . LEU A 1 91 ? -5.762 25.074 15.163 1.00 91.25 91 LEU A C 1
ATOM 746 O O . LEU A 1 91 ? -6.821 24.849 15.738 1.00 91.25 91 LEU A O 1
ATOM 750 N N . LYS A 1 92 ? -4.916 24.089 14.832 1.00 94.12 92 LYS A N 1
ATOM 751 C CA . LYS A 1 92 ? -5.174 22.675 15.155 1.00 94.12 92 LYS A CA 1
ATOM 752 C C . LYS A 1 92 ? -5.166 22.416 16.652 1.00 94.12 92 LYS A C 1
ATOM 754 O O . LYS A 1 92 ? -5.990 21.644 17.120 1.00 94.12 92 LYS A O 1
ATOM 759 N N . VAL A 1 93 ? -4.254 23.036 17.398 1.00 93.12 93 VAL A N 1
ATOM 760 C CA . VAL A 1 93 ? -4.215 22.899 18.861 1.00 93.12 93 VAL A CA 1
ATOM 761 C C . VAL A 1 93 ? -5.473 23.507 19.478 1.00 93.12 93 VAL A C 1
ATOM 763 O O . VAL A 1 93 ? -6.107 22.866 20.312 1.00 93.12 93 VAL A O 1
ATOM 766 N N . ILE A 1 94 ? -5.893 24.691 19.017 1.00 95.62 94 ILE A N 1
ATOM 767 C CA . ILE A 1 94 ? -7.157 25.312 19.443 1.00 95.62 94 ILE A CA 1
ATOM 768 C C . ILE A 1 94 ? -8.347 24.409 19.100 1.00 95.62 94 ILE A C 1
ATOM 770 O O . ILE A 1 94 ? -9.190 24.158 19.958 1.00 95.62 94 ILE A O 1
ATOM 774 N N . LEU A 1 95 ? -8.396 23.875 17.876 1.00 95.44 95 LEU A N 1
ATOM 775 C CA . LEU A 1 95 ? -9.441 22.952 17.440 1.00 95.44 95 LEU A CA 1
ATOM 776 C C . LEU A 1 95 ? -9.475 21.694 18.315 1.00 95.44 95 LEU A C 1
ATOM 778 O O . LEU A 1 95 ? -10.548 21.290 18.747 1.00 95.44 95 LEU A O 1
ATOM 782 N N . LEU A 1 96 ? -8.315 21.108 18.619 1.00 94.31 96 LEU A N 1
ATOM 783 C CA . LEU A 1 96 ? -8.201 19.930 19.474 1.00 94.31 96 LEU A CA 1
ATOM 784 C C . LEU A 1 96 ? -8.723 20.214 20.889 1.00 94.31 96 LEU A C 1
ATOM 786 O O . LEU A 1 96 ? -9.450 19.395 21.453 1.00 94.31 96 LEU A O 1
ATOM 790 N N . LEU A 1 97 ? -8.393 21.372 21.467 1.00 94.19 97 LEU A N 1
ATOM 791 C CA . LEU A 1 97 ? -8.926 21.792 22.767 1.00 94.19 97 LEU A CA 1
ATOM 792 C C . LEU A 1 97 ? -10.447 21.981 22.707 1.00 94.19 97 LEU A C 1
ATOM 794 O O . LEU A 1 97 ? -11.161 21.469 23.568 1.00 94.19 97 LEU A O 1
ATOM 798 N N . ALA A 1 98 ? -10.952 22.638 21.661 1.00 95.56 98 ALA A N 1
ATOM 799 C CA . ALA A 1 98 ? -12.381 22.854 21.464 1.00 95.56 98 ALA A CA 1
ATOM 800 C C . ALA A 1 98 ? -13.154 21.530 21.348 1.00 95.56 98 ALA A C 1
ATOM 802 O O . ALA A 1 98 ? -14.173 21.358 22.015 1.00 95.56 98 ALA A O 1
ATOM 803 N N . THR A 1 99 ? -12.659 20.558 20.575 1.00 94.69 99 THR A N 1
ATOM 804 C CA . THR A 1 99 ? -13.315 19.246 20.443 1.00 94.69 99 THR A CA 1
ATOM 805 C C . THR A 1 99 ? -13.314 18.453 21.748 1.00 94.69 99 THR A C 1
ATOM 807 O O . THR A 1 99 ? -14.285 17.753 22.022 1.00 94.69 99 THR A O 1
ATOM 810 N N . ASN A 1 100 ? -12.277 18.591 22.584 1.00 91.19 100 ASN A N 1
ATOM 811 C CA . ASN A 1 100 ? -12.251 17.980 23.920 1.00 91.19 100 ASN A CA 1
ATOM 812 C C . ASN A 1 100 ? -13.288 18.608 24.858 1.00 91.19 100 ASN A C 1
ATOM 814 O O . ASN A 1 100 ? -13.997 17.887 25.557 1.00 91.19 100 ASN A O 1
ATOM 818 N N . ILE A 1 101 ? -13.426 19.937 24.838 1.00 90.94 101 ILE A N 1
ATOM 819 C CA . ILE A 1 101 ? -14.476 20.631 25.597 1.00 90.94 101 ILE A CA 1
ATOM 820 C C . ILE A 1 101 ? -15.855 20.127 25.151 1.00 90.94 101 ILE A C 1
ATOM 822 O O . ILE A 1 101 ? -16.676 19.767 25.991 1.00 90.94 101 ILE A O 1
ATOM 826 N N . VAL A 1 102 ? -16.092 20.014 23.840 1.00 91.25 102 VAL A N 1
ATOM 827 C CA . VAL A 1 102 ? -17.348 19.475 23.293 1.00 91.25 102 VAL A CA 1
ATOM 828 C C . VAL A 1 102 ? -17.610 18.044 23.776 1.00 91.25 102 VAL A C 1
ATOM 830 O O . VAL A 1 102 ? -18.703 17.765 24.265 1.00 91.25 102 VAL A O 1
ATOM 833 N N . GLY A 1 103 ? -16.628 17.141 23.706 1.00 86.38 103 GLY A N 1
ATOM 834 C CA . GLY A 1 103 ? -16.804 15.755 24.159 1.00 86.38 103 GLY A CA 1
ATOM 835 C C . GLY A 1 103 ? -17.082 15.619 25.661 1.00 86.38 103 GLY A C 1
ATOM 836 O O . GLY A 1 103 ? -17.818 14.720 26.078 1.00 86.38 103 GLY A O 1
ATOM 837 N N . ILE A 1 104 ? -16.553 16.534 26.477 1.00 83.56 104 ILE A N 1
ATOM 838 C CA . ILE A 1 104 ? -16.851 16.605 27.915 1.00 83.56 104 ILE A CA 1
ATOM 839 C C . ILE A 1 104 ? -18.277 17.121 28.156 1.00 83.56 104 ILE A C 1
ATOM 841 O O . ILE A 1 104 ? -18.981 16.582 29.009 1.00 83.56 104 ILE A O 1
ATOM 845 N N . LEU A 1 105 ? -18.716 18.134 27.406 1.00 84.88 105 LEU A N 1
ATOM 846 C CA . LEU A 1 105 ? -20.011 18.791 27.612 1.00 84.88 105 LEU A CA 1
ATOM 847 C C . LEU A 1 105 ? -21.212 17.976 27.114 1.00 84.88 105 LEU A C 1
ATOM 849 O O . LEU A 1 105 ? -22.307 18.138 27.650 1.00 84.88 105 LEU A O 1
ATOM 853 N N . ILE A 1 106 ? -21.041 17.107 26.112 1.00 82.25 106 ILE A N 1
ATOM 854 C CA . ILE A 1 106 ? -22.147 16.292 25.587 1.00 82.25 106 ILE A CA 1
ATOM 855 C C . ILE A 1 106 ? -22.669 15.352 26.691 1.00 82.25 106 ILE A C 1
ATOM 857 O O . ILE A 1 106 ? -21.895 14.576 27.257 1.00 82.25 106 ILE A O 1
ATOM 861 N N . PRO A 1 107 ? -23.973 15.360 27.016 1.00 78.50 107 PRO A N 1
ATOM 862 C CA . PRO A 1 107 ? -24.548 14.382 27.929 1.00 78.50 107 PRO A CA 1
ATOM 863 C C . PRO A 1 107 ? -24.768 13.058 27.185 1.00 78.50 107 PRO A C 1
ATOM 865 O O . PRO A 1 107 ? -25.694 12.927 26.385 1.00 78.50 107 PRO A O 1
ATOM 868 N N . PHE A 1 108 ? -23.918 12.060 27.438 1.00 73.69 108 PHE A N 1
ATOM 869 C CA . PHE A 1 108 ? -24.077 10.732 26.850 1.00 73.69 108 PHE A CA 1
ATOM 870 C C . PHE A 1 108 ? -25.233 10.012 27.539 1.00 73.69 108 PHE A C 1
ATOM 872 O O . PHE A 1 108 ? -25.105 9.489 28.643 1.00 73.69 108 PHE A O 1
ATOM 879 N N . SER A 1 109 ? -26.395 10.003 26.890 1.00 77.31 109 SER A N 1
ATOM 880 C CA . SER A 1 109 ? -27.479 9.107 27.276 1.00 77.31 109 SER A CA 1
ATOM 881 C C . SER A 1 109 ? -27.107 7.663 26.928 1.00 77.31 109 SER A C 1
ATOM 883 O O . SER A 1 109 ? -26.314 7.405 26.019 1.00 77.31 109 SER A O 1
ATOM 885 N N . ARG A 1 110 ? -27.718 6.694 27.617 1.00 72.38 110 ARG A N 1
ATOM 886 C CA . ARG A 1 110 ? -27.478 5.262 27.358 1.00 72.38 110 ARG A CA 1
ATOM 887 C C . ARG A 1 110 ? -27.742 4.878 25.895 1.00 72.38 110 ARG A C 1
ATOM 889 O O . ARG A 1 110 ? -26.982 4.111 25.316 1.00 72.38 110 ARG A O 1
ATOM 896 N N . SER A 1 111 ? -28.769 5.460 25.273 1.00 77.06 111 SER A N 1
ATOM 897 C CA . SER A 1 111 ? -29.072 5.268 23.848 1.00 77.06 111 SER A CA 1
ATOM 898 C C . SER A 1 111 ? -27.975 5.812 22.932 1.00 77.06 111 SER A C 1
ATOM 900 O O . SER A 1 111 ? -27.609 5.153 21.963 1.00 77.06 111 SER A O 1
ATOM 902 N N . LEU A 1 112 ? -27.421 6.991 23.243 1.00 81.50 112 LEU A N 1
ATOM 903 C CA . LEU A 1 112 ? -26.331 7.576 22.460 1.00 81.50 112 LEU A CA 1
ATOM 904 C C . LEU A 1 112 ? -25.063 6.719 22.545 1.00 81.50 112 LEU A C 1
ATOM 906 O O . LEU A 1 112 ? -24.398 6.521 21.533 1.00 81.50 112 LEU A O 1
ATOM 910 N N . LEU A 1 113 ? -24.759 6.165 23.722 1.00 79.81 113 LEU A N 1
ATOM 911 C CA . LEU A 1 113 ? -23.616 5.273 23.913 1.00 79.81 113 LEU A CA 1
ATOM 912 C C . LEU A 1 113 ? -23.751 3.980 23.089 1.00 79.81 113 LEU A C 1
ATOM 914 O O . LEU A 1 113 ? -22.783 3.557 22.464 1.00 79.81 113 LEU A O 1
ATOM 918 N N . GLY A 1 114 ? -24.957 3.406 23.016 1.00 81.25 114 GLY A N 1
ATOM 919 C CA . GLY A 1 114 ? -25.248 2.263 22.144 1.00 81.25 114 GLY A CA 1
ATOM 920 C C . GLY A 1 114 ? -25.071 2.584 20.655 1.00 81.25 114 GLY A C 1
ATOM 921 O O . GLY A 1 114 ? -24.438 1.827 19.929 1.00 81.25 114 GLY A O 1
ATOM 922 N N . ILE A 1 115 ? -25.556 3.740 20.190 1.00 86.38 115 ILE A N 1
ATOM 923 C CA . ILE A 1 115 ? -25.361 4.175 18.793 1.00 86.38 115 ILE A CA 1
ATOM 924 C C . ILE A 1 115 ? -23.870 4.374 18.489 1.00 86.38 115 ILE A C 1
ATOM 926 O O . ILE A 1 115 ? -23.373 3.921 17.458 1.00 86.38 115 ILE A O 1
ATOM 930 N N . LEU A 1 116 ? -23.141 5.027 19.397 1.00 88.62 116 LEU A N 1
ATOM 931 C CA . LEU A 1 116 ? -21.709 5.266 19.241 1.00 88.62 116 LEU A CA 1
ATOM 932 C C . LEU A 1 116 ? -20.891 3.980 19.283 1.00 88.62 116 LEU A C 1
ATOM 934 O O . LEU A 1 116 ? -19.914 3.890 18.545 1.00 88.62 116 LEU A O 1
ATOM 938 N N . TYR A 1 117 ? -21.298 2.980 20.069 1.00 87.44 117 TYR A N 1
ATOM 939 C CA . TYR A 1 117 ? -20.705 1.644 20.018 1.00 87.44 117 TYR A CA 1
ATOM 940 C C . TYR A 1 117 ? -20.742 1.087 18.596 1.00 87.44 117 TYR A C 1
ATOM 942 O O . TYR A 1 117 ? -19.694 0.750 18.053 1.00 87.44 117 TYR A O 1
ATOM 950 N N . TRP A 1 118 ? -21.912 1.073 17.951 1.00 89.06 118 TRP A N 1
ATOM 951 C CA . TRP A 1 118 ? -22.036 0.570 16.582 1.00 89.06 118 TRP A CA 1
ATOM 952 C C . TRP A 1 118 ? -21.216 1.390 15.580 1.00 89.06 118 TRP A C 1
ATOM 954 O O . TRP A 1 118 ? -20.505 0.813 14.758 1.00 89.06 118 TRP A O 1
ATOM 964 N N . ILE A 1 119 ? -21.243 2.725 15.674 1.00 92.44 119 ILE A N 1
ATOM 965 C CA . ILE A 1 119 ? -20.436 3.601 14.806 1.00 92.44 119 ILE A CA 1
ATOM 966 C C . ILE A 1 119 ? -18.939 3.301 14.968 1.00 92.44 119 ILE A C 1
ATOM 968 O O . ILE A 1 119 ? -18.222 3.139 13.978 1.00 92.44 119 ILE A O 1
ATOM 972 N N . PHE A 1 120 ? -18.454 3.206 16.206 1.00 93.69 120 PHE A N 1
ATOM 973 C CA . PHE A 1 120 ? -17.043 2.955 16.489 1.00 93.69 120 PHE A CA 1
ATOM 974 C C . PHE A 1 120 ? -16.630 1.523 16.147 1.00 93.69 120 PHE A C 1
ATOM 976 O O . PHE A 1 120 ? -15.517 1.328 15.663 1.00 93.69 120 PHE A O 1
ATOM 983 N N . LEU A 1 121 ? -17.523 0.545 16.299 1.00 90.12 121 LEU A N 1
ATOM 984 C CA . LEU A 1 121 ? -17.314 -0.832 15.865 1.00 90.12 121 LEU A CA 1
ATOM 985 C C . LEU A 1 121 ? -17.114 -0.911 14.347 1.00 90.12 121 LEU A C 1
ATOM 987 O O . LEU A 1 121 ? -16.122 -1.479 13.888 1.00 90.12 121 LEU A O 1
ATOM 991 N N . PHE A 1 122 ? -18.001 -0.296 13.557 1.00 92.44 122 PHE A N 1
ATOM 992 C CA . PHE A 1 122 ? -17.848 -0.255 12.099 1.00 92.44 122 PHE A CA 1
ATOM 993 C C . PHE A 1 122 ? -16.575 0.485 11.675 1.00 92.44 122 PHE A C 1
ATOM 995 O O . PHE A 1 122 ? -15.862 0.023 10.780 1.00 92.44 122 PHE A O 1
ATOM 1002 N N . ALA A 1 123 ? -16.238 1.593 12.341 1.00 94.56 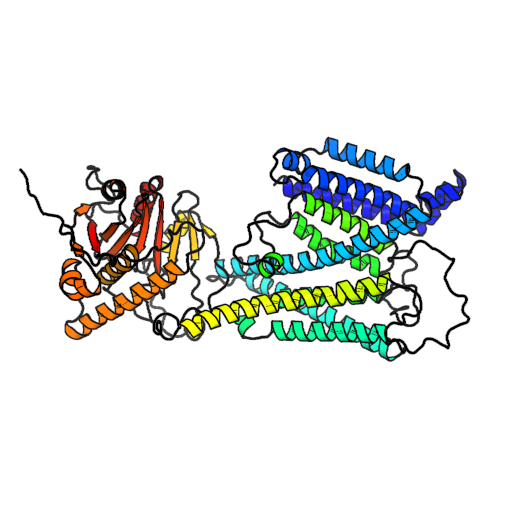123 ALA A N 1
ATOM 1003 C CA . ALA A 1 123 ? -14.989 2.313 12.100 1.00 94.56 123 ALA A CA 1
ATOM 1004 C C . ALA A 1 123 ? -13.751 1.460 12.435 1.00 94.56 123 ALA A C 1
ATOM 1006 O O . ALA A 1 123 ? -12.789 1.457 11.669 1.00 94.56 123 ALA A O 1
ATOM 1007 N N . ALA A 1 124 ? -13.782 0.689 13.525 1.00 92.62 124 ALA A N 1
ATOM 1008 C CA . ALA A 1 124 ? -12.700 -0.211 13.917 1.00 92.62 124 ALA A CA 1
ATOM 1009 C C . ALA A 1 124 ? -12.515 -1.369 12.924 1.00 92.62 124 ALA A C 1
ATOM 1011 O O . ALA A 1 124 ? -11.393 -1.672 12.526 1.00 92.62 124 ALA A O 1
ATOM 1012 N N . ILE A 1 125 ? -13.607 -1.982 12.462 1.00 90.25 125 ILE A N 1
ATOM 1013 C CA . ILE A 1 125 ? -13.569 -3.021 11.421 1.00 90.25 125 ILE A CA 1
ATOM 1014 C C . ILE A 1 125 ? -13.012 -2.443 10.115 1.00 90.25 125 ILE A C 1
ATOM 1016 O O . ILE A 1 125 ? -12.144 -3.050 9.487 1.00 90.25 125 ILE A O 1
ATOM 1020 N N . THR A 1 126 ? -13.444 -1.235 9.743 1.00 91.69 126 THR A N 1
ATOM 1021 C CA . THR A 1 126 ? -12.903 -0.513 8.583 1.00 91.69 126 THR A CA 1
ATOM 1022 C C . THR A 1 126 ? -11.400 -0.281 8.734 1.00 91.69 126 THR A C 1
ATOM 1024 O O . THR A 1 126 ? -10.648 -0.496 7.788 1.00 91.69 126 THR A O 1
ATOM 1027 N N . PHE A 1 127 ? -10.935 0.086 9.929 1.00 92.94 127 PHE A N 1
ATOM 1028 C CA . PHE A 1 127 ? -9.511 0.251 10.201 1.00 92.94 127 PHE A CA 1
ATOM 1029 C C . PHE A 1 127 ? -8.718 -1.053 10.041 1.00 92.94 127 PHE A C 1
ATOM 1031 O O . PHE A 1 127 ? -7.639 -1.035 9.454 1.00 92.94 127 PHE A O 1
ATOM 1038 N N . ILE A 1 128 ? -9.248 -2.196 10.491 1.00 89.81 128 ILE A N 1
ATOM 1039 C CA . ILE A 1 128 ? -8.587 -3.497 10.292 1.00 89.81 128 ILE A CA 1
ATOM 1040 C C . ILE A 1 128 ? -8.477 -3.824 8.792 1.00 89.81 128 ILE A C 1
ATOM 1042 O O . ILE A 1 128 ? -7.429 -4.286 8.336 1.00 89.81 128 ILE A O 1
ATOM 1046 N N . ALA A 1 129 ? -9.507 -3.516 7.997 1.00 87.94 129 ALA A N 1
ATOM 1047 C CA . ALA A 1 129 ? -9.435 -3.642 6.540 1.00 87.94 129 ALA A CA 1
ATOM 1048 C C . ALA A 1 129 ? -8.395 -2.684 5.918 1.00 87.94 129 ALA A C 1
ATOM 1050 O O . ALA A 1 129 ? -7.675 -3.062 4.995 1.00 87.94 129 ALA A O 1
ATOM 1051 N N . VAL A 1 130 ? -8.246 -1.466 6.446 1.00 87.75 130 VAL A N 1
ATOM 1052 C CA . VAL A 1 130 ? -7.181 -0.538 6.028 1.00 87.75 130 VAL A CA 1
ATOM 1053 C C . VAL A 1 130 ? -5.795 -1.075 6.396 1.00 87.75 130 VAL A C 1
ATOM 1055 O O . VAL A 1 130 ? -4.891 -1.008 5.565 1.00 87.75 130 VAL A O 1
ATOM 1058 N N . ILE A 1 131 ? -5.613 -1.659 7.588 1.00 87.38 131 ILE A N 1
ATOM 1059 C CA . ILE A 1 131 ? -4.363 -2.329 7.984 1.00 87.38 131 ILE A CA 1
ATOM 1060 C C . ILE A 1 131 ? -4.007 -3.428 6.985 1.00 87.38 131 ILE A C 1
ATOM 1062 O O . ILE A 1 131 ? -2.853 -3.505 6.569 1.00 87.38 131 ILE A O 1
ATOM 1066 N N . PHE A 1 132 ? -4.979 -4.247 6.575 1.00 84.00 132 PHE A N 1
ATOM 1067 C CA . PHE A 1 132 ? -4.765 -5.278 5.560 1.00 84.00 132 PHE A CA 1
ATOM 1068 C C . PHE A 1 132 ? -4.189 -4.680 4.271 1.00 84.00 132 PHE A C 1
ATOM 1070 O O . PHE A 1 132 ? -3.134 -5.112 3.800 1.00 84.00 132 PHE A O 1
ATOM 1077 N N . VAL A 1 133 ? -4.838 -3.639 3.741 1.00 83.81 133 VAL A N 1
ATOM 1078 C CA . VAL A 1 133 ? -4.404 -2.959 2.512 1.00 83.81 133 VAL A CA 1
ATOM 1079 C C . VAL A 1 133 ? -3.006 -2.359 2.677 1.00 83.81 133 VAL A C 1
ATOM 1081 O O . VAL A 1 133 ? -2.147 -2.549 1.816 1.00 83.81 133 VAL A O 1
ATOM 1084 N N . LEU A 1 134 ? -2.751 -1.673 3.795 1.00 84.88 134 LEU A N 1
ATOM 1085 C CA . LEU A 1 134 ? -1.462 -1.050 4.095 1.00 84.88 134 LEU A CA 1
ATOM 1086 C C . LEU A 1 134 ? -0.339 -2.074 4.237 1.00 84.88 134 LEU A C 1
ATOM 1088 O O . LEU A 1 134 ? 0.760 -1.820 3.757 1.00 84.88 134 LEU A O 1
ATOM 1092 N N . LEU A 1 135 ? -0.595 -3.221 4.868 1.00 83.19 135 LEU A N 1
ATOM 1093 C CA . LEU A 1 135 ? 0.406 -4.266 5.064 1.00 83.19 135 LEU A CA 1
ATOM 1094 C C . LEU A 1 135 ? 0.789 -4.923 3.732 1.00 83.19 135 LEU A C 1
ATOM 1096 O O . LEU A 1 135 ? 1.973 -5.145 3.467 1.00 83.19 135 LEU A O 1
ATOM 1100 N N . VAL A 1 136 ? -0.194 -5.178 2.864 1.00 80.00 136 VAL A N 1
ATOM 1101 C CA . VAL A 1 136 ? 0.046 -5.687 1.508 1.00 80.00 136 VAL A CA 1
ATOM 1102 C C . VAL A 1 136 ? 0.832 -4.664 0.684 1.00 80.00 136 VAL A C 1
ATOM 1104 O O . VAL A 1 136 ? 1.882 -5.004 0.134 1.00 80.00 136 VAL A O 1
ATOM 1107 N N . ASP A 1 137 ? 0.403 -3.400 0.662 1.00 80.06 137 ASP A N 1
ATOM 1108 C CA . ASP A 1 137 ? 1.108 -2.321 -0.042 1.00 80.06 137 ASP A CA 1
ATOM 1109 C C . ASP A 1 137 ? 2.534 -2.116 0.497 1.00 80.06 137 ASP A C 1
ATOM 1111 O O . ASP A 1 137 ? 3.464 -1.924 -0.288 1.00 80.06 137 ASP A O 1
ATOM 1115 N N . ALA A 1 138 ? 2.731 -2.190 1.816 1.00 81.44 138 ALA A N 1
ATOM 1116 C CA . ALA A 1 138 ? 4.041 -2.093 2.454 1.00 81.44 138 ALA A CA 1
ATOM 1117 C C . ALA A 1 138 ? 4.942 -3.260 2.052 1.00 81.44 138 ALA A C 1
ATOM 1119 O O . ALA A 1 138 ? 6.098 -3.043 1.692 1.00 81.44 138 ALA A O 1
ATOM 1120 N N . SER A 1 139 ? 4.412 -4.488 2.047 1.00 80.06 139 SER A N 1
ATOM 1121 C CA . SER A 1 139 ? 5.159 -5.676 1.625 1.00 80.06 139 SER A CA 1
ATOM 1122 C C . SER A 1 139 ? 5.604 -5.577 0.161 1.00 80.06 139 SER A C 1
ATOM 1124 O O . SER A 1 139 ? 6.754 -5.886 -0.160 1.00 80.06 139 SER A O 1
ATOM 1126 N N . HIS A 1 140 ? 4.742 -5.048 -0.715 1.00 77.38 140 HIS A N 1
ATOM 1127 C CA . HIS A 1 140 ? 5.075 -4.787 -2.111 1.00 77.38 140 HIS A CA 1
ATOM 1128 C C . HIS A 1 140 ? 6.118 -3.667 -2.252 1.00 77.38 140 HIS A C 1
ATOM 1130 O O . HIS A 1 140 ? 7.132 -3.848 -2.924 1.00 77.38 140 HIS A O 1
ATOM 1136 N N . ALA A 1 141 ? 5.916 -2.521 -1.596 1.00 77.62 141 ALA A N 1
ATOM 1137 C CA . ALA A 1 141 ? 6.835 -1.385 -1.660 1.00 77.62 141 ALA A CA 1
ATOM 1138 C C . ALA A 1 141 ? 8.232 -1.742 -1.128 1.00 77.62 141 ALA A C 1
ATOM 1140 O O . ALA A 1 141 ? 9.240 -1.410 -1.755 1.00 77.62 141 ALA A O 1
ATOM 1141 N N . PHE A 1 142 ? 8.292 -2.467 -0.008 1.00 76.88 142 PHE A N 1
ATOM 1142 C CA . PHE A 1 142 ? 9.536 -2.959 0.573 1.00 76.88 142 PHE A CA 1
ATOM 1143 C C . PHE A 1 142 ? 10.254 -3.899 -0.396 1.00 76.88 142 PHE A C 1
ATOM 1145 O O . PHE A 1 142 ? 11.428 -3.689 -0.699 1.00 76.88 142 PHE A O 1
ATOM 1152 N N . ARG A 1 143 ? 9.541 -4.877 -0.967 1.00 75.31 143 ARG A N 1
ATOM 1153 C CA . ARG A 1 143 ? 10.093 -5.772 -1.990 1.00 75.31 143 ARG A CA 1
ATOM 1154 C C . ARG A 1 143 ? 10.682 -4.992 -3.168 1.00 75.31 143 ARG A C 1
ATOM 1156 O O . ARG A 1 143 ? 11.831 -5.229 -3.533 1.00 75.31 143 ARG A O 1
ATOM 1163 N N . MET A 1 144 ? 9.919 -4.069 -3.750 1.00 71.81 144 MET A N 1
ATOM 1164 C CA . MET A 1 144 ? 10.348 -3.301 -4.924 1.00 71.81 144 MET A CA 1
ATOM 1165 C C . MET A 1 144 ? 11.595 -2.464 -4.640 1.00 71.81 144 MET A C 1
ATOM 1167 O O . MET A 1 144 ? 12.515 -2.411 -5.459 1.00 71.81 144 MET A O 1
ATOM 1171 N N . HIS A 1 145 ? 11.662 -1.849 -3.457 1.00 73.75 145 HIS A N 1
ATOM 1172 C CA . HIS A 1 145 ? 12.836 -1.102 -3.019 1.00 73.75 145 HIS A CA 1
ATOM 1173 C C . HIS A 1 145 ? 14.094 -1.985 -2.976 1.00 73.75 145 HIS A C 1
ATOM 1175 O O . HIS A 1 145 ? 15.157 -1.581 -3.455 1.00 73.75 145 HIS A O 1
ATOM 1181 N N . TRP A 1 146 ? 13.978 -3.205 -2.449 1.00 70.25 146 TRP A N 1
ATOM 1182 C CA . TRP A 1 146 ? 15.114 -4.117 -2.326 1.00 70.25 146 TRP A CA 1
ATOM 1183 C C . TRP A 1 146 ? 15.515 -4.775 -3.637 1.00 70.25 146 TRP A C 1
ATOM 1185 O O . TRP A 1 146 ? 16.709 -4.845 -3.908 1.00 70.25 146 TRP A O 1
ATOM 1195 N N . ILE A 1 147 ? 14.566 -5.180 -4.485 1.00 68.06 147 ILE A N 1
ATOM 1196 C CA . ILE A 1 147 ? 14.876 -5.691 -5.831 1.00 68.06 147 ILE A CA 1
ATOM 1197 C C . ILE A 1 147 ? 15.639 -4.629 -6.629 1.00 68.06 147 ILE A C 1
ATOM 1199 O O . ILE A 1 147 ? 16.669 -4.932 -7.235 1.00 68.06 147 ILE A O 1
ATOM 1203 N N . LYS A 1 148 ? 15.201 -3.363 -6.555 1.00 65.31 148 LYS A N 1
ATOM 1204 C CA . LYS A 1 148 ? 15.917 -2.226 -7.148 1.00 65.31 148 LYS A CA 1
ATOM 1205 C C . LYS A 1 148 ? 17.354 -2.139 -6.636 1.00 65.31 148 LYS A C 1
ATOM 1207 O O . LYS A 1 148 ? 18.284 -2.010 -7.428 1.00 65.31 148 LYS A O 1
ATOM 1212 N N . LYS A 1 149 ? 17.546 -2.217 -5.318 1.00 65.38 149 LYS A N 1
ATOM 1213 C CA . LYS A 1 149 ? 18.869 -2.111 -4.691 1.00 65.38 149 LYS A CA 1
ATOM 1214 C C . LYS A 1 149 ? 19.772 -3.315 -4.983 1.00 65.38 149 LYS A C 1
ATOM 1216 O O . LYS A 1 149 ? 20.973 -3.125 -5.135 1.00 65.38 149 LYS A O 1
ATOM 1221 N N . ALA A 1 150 ? 19.212 -4.518 -5.093 1.00 62.78 150 ALA A N 1
ATOM 1222 C CA . ALA A 1 150 ? 19.941 -5.734 -5.440 1.00 62.78 150 ALA A CA 1
ATOM 1223 C C . ALA A 1 150 ? 20.457 -5.688 -6.887 1.00 62.78 150 ALA A C 1
ATOM 1225 O O . ALA A 1 150 ? 21.630 -5.951 -7.126 1.00 62.78 150 ALA A O 1
ATOM 1226 N N . ARG A 1 151 ? 19.619 -5.258 -7.843 1.00 60.44 151 ARG A N 1
ATOM 1227 C CA . ARG A 1 151 ? 20.024 -5.101 -9.254 1.00 60.44 151 ARG A CA 1
ATOM 1228 C C . ARG A 1 151 ? 21.106 -4.039 -9.443 1.00 60.44 151 ARG A C 1
ATOM 1230 O O . ARG A 1 151 ? 22.035 -4.245 -10.209 1.00 60.44 151 ARG A O 1
ATOM 1237 N N . LEU A 1 152 ? 21.013 -2.931 -8.707 1.00 61.59 152 LEU A N 1
ATOM 1238 C CA . LEU A 1 152 ? 21.994 -1.841 -8.754 1.00 61.59 152 LEU A CA 1
ATOM 1239 C C . LEU A 1 152 ? 23.405 -2.230 -8.303 1.00 61.59 152 LEU A C 1
ATOM 1241 O O . LEU A 1 152 ? 24.353 -1.526 -8.636 1.00 61.59 152 LEU A O 1
ATOM 1245 N N . ASN A 1 153 ? 23.538 -3.298 -7.519 1.00 59.72 153 ASN A N 1
ATOM 1246 C CA . ASN A 1 153 ? 24.808 -3.728 -6.941 1.00 59.72 153 ASN A CA 1
ATOM 1247 C C . ASN A 1 153 ? 25.194 -5.148 -7.393 1.00 59.72 153 ASN A C 1
ATOM 1249 O O . ASN A 1 153 ? 25.963 -5.820 -6.708 1.00 59.72 153 ASN A O 1
ATOM 1253 N N . ALA A 1 154 ? 24.668 -5.603 -8.538 1.00 55.53 154 ALA A N 1
ATOM 1254 C CA . ALA A 1 154 ? 24.872 -6.955 -9.060 1.00 55.53 154 ALA A CA 1
ATOM 1255 C C . ALA A 1 154 ? 26.357 -7.311 -9.289 1.00 55.53 154 ALA A C 1
ATOM 1257 O O . ALA A 1 154 ? 26.742 -8.458 -9.081 1.00 55.53 154 ALA A O 1
ATOM 1258 N N . ASP A 1 155 ? 27.198 -6.324 -9.615 1.00 48.84 155 ASP A N 1
ATOM 1259 C CA . ASP A 1 155 ? 28.629 -6.523 -9.899 1.00 48.84 155 ASP A CA 1
ATOM 1260 C C . ASP A 1 155 ? 29.489 -6.758 -8.642 1.00 48.84 155 ASP A C 1
ATOM 1262 O O . ASP A 1 155 ? 30.654 -7.140 -8.739 1.00 48.84 155 ASP A O 1
ATOM 1266 N N . SER A 1 156 ? 28.933 -6.549 -7.443 1.00 51.53 156 SER A N 1
ATOM 1267 C CA . SER A 1 156 ? 29.590 -6.887 -6.177 1.00 51.53 156 SER A CA 1
ATOM 1268 C C . SER A 1 156 ? 28.556 -7.440 -5.189 1.00 51.53 156 SER A C 1
ATOM 1270 O O . SER A 1 156 ? 27.945 -6.664 -4.442 1.00 51.53 156 SER A O 1
ATOM 1272 N N . PRO A 1 157 ? 28.328 -8.772 -5.158 1.00 52.00 157 PRO A N 1
ATOM 1273 C CA . PRO A 1 157 ? 27.453 -9.394 -4.174 1.00 52.00 157 PRO A CA 1
ATOM 1274 C C . PRO A 1 157 ? 28.078 -9.188 -2.797 1.00 52.00 157 PRO A C 1
ATOM 1276 O O . PRO A 1 157 ? 28.970 -9.891 -2.334 1.00 52.00 157 PRO A O 1
ATOM 1279 N N . THR A 1 158 ? 27.648 -8.116 -2.169 1.00 58.03 158 THR A N 1
ATOM 1280 C CA . THR A 1 158 ? 28.166 -7.607 -0.915 1.00 58.03 158 THR A CA 1
ATOM 1281 C C . THR A 1 158 ? 27.432 -8.335 0.203 1.00 58.03 158 THR A C 1
ATOM 1283 O O . THR A 1 158 ? 26.246 -8.638 0.075 1.00 58.03 158 THR A O 1
ATOM 1286 N N . CYS A 1 159 ? 28.115 -8.605 1.319 1.00 59.72 159 CYS A N 1
ATOM 1287 C CA . CYS A 1 159 ? 27.555 -9.322 2.474 1.00 59.72 159 CYS A CA 1
ATOM 1288 C C . CYS A 1 159 ? 26.175 -8.776 2.904 1.00 59.72 159 CYS A C 1
ATOM 1290 O O . CYS A 1 159 ? 25.279 -9.546 3.243 1.00 59.72 159 CYS A O 1
ATOM 1292 N N . TYR A 1 160 ? 25.945 -7.460 2.766 1.00 63.69 160 TYR A N 1
ATOM 1293 C CA . TYR A 1 160 ? 24.646 -6.854 3.063 1.00 63.69 160 TYR A CA 1
ATOM 1294 C C . TYR A 1 160 ? 23.495 -7.423 2.213 1.00 63.69 160 TYR A C 1
ATOM 1296 O O . TYR A 1 160 ? 22.395 -7.572 2.735 1.00 63.69 160 TYR A O 1
ATOM 1304 N N . MET A 1 161 ? 23.699 -7.761 0.933 1.00 60.47 161 MET A N 1
ATOM 1305 C CA . MET A 1 161 ? 22.624 -8.245 0.056 1.00 60.47 161 MET A CA 1
ATOM 1306 C C . MET A 1 161 ? 22.130 -9.631 0.492 1.00 60.47 161 MET A C 1
ATOM 1308 O O . MET A 1 161 ? 20.923 -9.866 0.550 1.00 60.47 161 MET A O 1
ATOM 1312 N N . CYS A 1 162 ? 23.052 -10.510 0.895 1.00 65.81 162 CYS A N 1
ATOM 1313 C CA . CYS A 1 162 ? 22.730 -11.816 1.468 1.00 65.81 162 CYS A CA 1
ATOM 1314 C C . CYS A 1 162 ? 22.005 -11.681 2.814 1.00 65.81 162 CYS A C 1
ATOM 1316 O O . CYS A 1 162 ? 20.998 -12.352 3.030 1.00 65.81 162 CYS A O 1
ATOM 1318 N N . THR A 1 163 ? 22.450 -10.768 3.686 1.00 70.25 163 THR A N 1
ATOM 1319 C CA . THR A 1 163 ? 21.793 -10.511 4.978 1.00 70.25 163 THR A CA 1
ATOM 1320 C C . THR A 1 163 ? 20.357 -10.019 4.802 1.00 70.25 163 THR A C 1
ATOM 1322 O O . THR A 1 163 ? 19.467 -10.464 5.518 1.00 70.25 163 THR A O 1
ATOM 1325 N N . TRP A 1 164 ? 20.082 -9.146 3.829 1.00 68.12 164 TRP A N 1
ATOM 1326 C CA . TRP A 1 164 ? 18.724 -8.637 3.600 1.00 68.12 164 TRP A CA 1
ATOM 1327 C C . TRP A 1 164 ? 17.791 -9.657 2.947 1.00 68.12 164 TRP A C 1
ATOM 1329 O O . TRP A 1 164 ? 16.624 -9.738 3.332 1.00 68.12 164 TRP A O 1
ATOM 1339 N N . LEU A 1 165 ? 18.289 -10.474 2.013 1.00 68.62 165 LEU A N 1
ATOM 1340 C CA . LEU A 1 165 ? 17.527 -11.613 1.488 1.00 68.62 165 LEU A CA 1
ATOM 1341 C C . LEU A 1 165 ? 17.214 -12.620 2.599 1.00 68.62 165 LEU A C 1
ATOM 1343 O O . LEU A 1 165 ? 16.086 -13.100 2.690 1.00 68.62 165 LEU A O 1
ATOM 1347 N N . PHE A 1 166 ? 18.173 -12.871 3.493 1.00 73.75 166 PHE A N 1
ATOM 1348 C CA . PHE A 1 166 ? 17.956 -13.683 4.684 1.00 73.75 166 PHE A CA 1
ATOM 1349 C C . PHE A 1 166 ? 16.880 -13.081 5.596 1.00 73.75 166 PHE A C 1
ATOM 1351 O O . PHE A 1 166 ? 15.956 -13.791 5.972 1.00 73.75 166 PHE A O 1
ATOM 1358 N N . VAL A 1 167 ? 16.926 -11.775 5.888 1.00 75.56 167 VAL A N 1
ATOM 1359 C CA . VAL A 1 167 ? 15.894 -11.084 6.685 1.00 75.56 167 VAL A CA 1
ATOM 1360 C C . VAL A 1 167 ? 14.513 -11.190 6.032 1.00 75.56 167 VAL A C 1
ATOM 1362 O O . VAL A 1 167 ? 13.532 -11.450 6.723 1.00 75.56 167 VAL A O 1
ATOM 1365 N N . LEU A 1 168 ? 14.417 -11.038 4.707 1.00 70.75 168 LEU A N 1
ATOM 1366 C CA . LEU A 1 168 ? 13.153 -11.159 3.975 1.00 70.75 168 LEU A CA 1
ATOM 1367 C C . LEU A 1 168 ? 12.587 -12.586 4.048 1.00 70.75 168 LEU A C 1
ATOM 1369 O O . LEU A 1 168 ? 11.392 -12.769 4.297 1.00 70.75 168 LEU A O 1
ATOM 1373 N N . HIS A 1 169 ? 13.435 -13.599 3.862 1.00 74.19 169 HIS A N 1
ATOM 1374 C CA . HIS A 1 169 ? 13.050 -15.004 3.992 1.00 74.19 169 HIS A CA 1
ATOM 1375 C C . HIS A 1 169 ? 12.704 -15.381 5.435 1.00 74.19 169 HIS A C 1
ATOM 1377 O O . HIS A 1 169 ? 11.730 -16.100 5.661 1.00 74.19 169 HIS A O 1
ATOM 1383 N N . LEU A 1 170 ? 13.437 -14.856 6.415 1.00 79.50 170 LEU A N 1
ATOM 1384 C CA . LEU A 1 170 ? 13.157 -15.044 7.834 1.00 79.50 170 LEU A CA 1
ATOM 1385 C C . LEU A 1 170 ? 11.807 -14.424 8.207 1.00 79.50 170 LEU A C 1
ATOM 1387 O O . LEU A 1 170 ? 10.968 -15.097 8.789 1.00 79.50 170 LEU A O 1
ATOM 1391 N N . ALA A 1 171 ? 11.542 -13.183 7.796 1.00 73.12 171 ALA A N 1
ATOM 1392 C CA . ALA A 1 171 ? 10.253 -12.534 8.024 1.00 73.12 171 ALA A CA 1
ATOM 1393 C C . ALA A 1 171 ? 9.100 -13.313 7.370 1.00 73.12 171 ALA A C 1
ATOM 1395 O O . ALA A 1 171 ? 8.074 -13.558 7.996 1.00 73.12 171 ALA A O 1
ATOM 1396 N N . THR A 1 172 ? 9.288 -13.761 6.127 1.00 75.50 172 THR A N 1
ATOM 1397 C CA . THR A 1 172 ? 8.287 -14.550 5.395 1.00 75.50 172 THR A CA 1
ATOM 1398 C C . THR A 1 172 ? 8.016 -15.893 6.083 1.00 75.50 172 THR A C 1
ATOM 1400 O O . THR A 1 172 ? 6.861 -16.271 6.262 1.00 75.50 172 THR A O 1
ATOM 1403 N N . SER A 1 173 ? 9.065 -16.607 6.502 1.00 75.81 173 SER A N 1
ATOM 1404 C CA . SER A 1 173 ? 8.936 -17.899 7.190 1.00 75.81 173 SER A CA 1
ATOM 1405 C C . SER A 1 173 ? 8.307 -17.767 8.576 1.00 75.81 173 SER A C 1
ATOM 1407 O O . SER A 1 173 ? 7.438 -18.569 8.905 1.00 75.81 173 SER A O 1
ATOM 1409 N N . LEU A 1 174 ? 8.653 -16.730 9.345 1.00 78.88 174 LEU A N 1
ATOM 1410 C CA . LEU A 1 174 ? 8.027 -16.432 10.636 1.00 78.88 174 LEU A CA 1
ATOM 1411 C C . LEU A 1 174 ? 6.523 -16.179 10.494 1.00 78.88 174 LEU A C 1
ATOM 1413 O O . LEU A 1 174 ? 5.740 -16.739 11.257 1.00 78.88 174 LEU A O 1
ATOM 1417 N N . LEU A 1 175 ? 6.103 -15.386 9.502 1.00 75.31 175 LEU A N 1
ATOM 1418 C CA . LEU A 1 175 ? 4.679 -15.122 9.261 1.00 75.31 175 LEU A CA 1
ATOM 1419 C C . LEU A 1 175 ? 3.911 -16.405 8.916 1.00 75.31 175 LEU A C 1
ATOM 1421 O O . LEU A 1 175 ? 2.803 -16.596 9.419 1.00 75.31 175 LEU A O 1
ATOM 1425 N N . TYR A 1 176 ? 4.491 -17.299 8.108 1.00 78.44 176 TYR A N 1
ATOM 1426 C CA . TYR A 1 176 ? 3.882 -18.602 7.825 1.00 78.44 176 TYR A CA 1
ATOM 1427 C C . TYR A 1 176 ? 3.848 -19.511 9.059 1.00 78.44 176 TYR A C 1
ATOM 1429 O O . TYR A 1 176 ? 2.805 -20.102 9.321 1.00 78.44 176 TYR A O 1
ATOM 1437 N N . ALA A 1 177 ? 4.939 -19.597 9.826 1.00 78.00 177 ALA A N 1
ATOM 1438 C CA . ALA A 1 177 ? 5.014 -20.423 11.031 1.00 78.00 177 ALA A CA 1
ATOM 1439 C C . ALA A 1 177 ? 3.957 -20.001 12.060 1.00 78.00 177 ALA A C 1
ATOM 1441 O O . ALA A 1 177 ? 3.105 -20.807 12.418 1.00 78.00 177 ALA A O 1
ATOM 1442 N N . ILE A 1 178 ? 3.909 -18.707 12.404 1.00 74.50 178 ILE A N 1
ATOM 1443 C CA . ILE A 1 178 ? 2.901 -18.141 13.316 1.00 74.50 178 ILE A CA 1
ATOM 1444 C C . ILE A 1 178 ? 1.484 -18.436 12.810 1.00 74.50 178 ILE A C 1
ATOM 1446 O O . ILE A 1 178 ? 0.604 -18.805 13.586 1.00 74.50 178 ILE A O 1
ATOM 1450 N N . SER A 1 179 ? 1.258 -18.295 11.501 1.00 76.69 179 SER A N 1
ATOM 1451 C CA . SER A 1 179 ? -0.050 -18.556 10.897 1.00 76.69 179 SER A CA 1
ATOM 1452 C C . SER A 1 179 ? -0.477 -20.021 11.053 1.00 76.69 179 SER A C 1
ATOM 1454 O O . SER A 1 179 ? -1.626 -20.298 11.395 1.00 76.69 179 SER A O 1
ATOM 1456 N N . ILE A 1 180 ? 0.446 -20.957 10.828 1.00 75.06 180 ILE A N 1
ATOM 1457 C CA . ILE A 1 180 ? 0.207 -22.400 10.947 1.00 75.06 180 ILE A CA 1
ATOM 1458 C C . ILE A 1 180 ? -0.000 -22.798 12.412 1.00 75.06 180 ILE A C 1
ATOM 1460 O O . ILE A 1 180 ? -0.964 -23.502 12.709 1.00 75.06 180 ILE A O 1
ATOM 1464 N N . ASP A 1 181 ? 0.837 -22.308 13.327 1.00 72.06 181 ASP A N 1
ATOM 1465 C CA . ASP A 1 181 ? 0.760 -22.628 14.757 1.00 72.06 181 ASP A CA 1
ATOM 1466 C C . ASP A 1 181 ? -0.591 -22.217 15.355 1.00 72.06 181 ASP A C 1
ATOM 1468 O O . ASP A 1 181 ? -1.223 -22.987 16.081 1.00 72.06 181 ASP A O 1
ATOM 1472 N N . ILE A 1 182 ? -1.087 -21.030 14.991 1.00 71.38 182 ILE A N 1
ATOM 1473 C CA . ILE A 1 182 ? -2.396 -20.538 15.433 1.00 71.38 182 ILE A CA 1
ATOM 1474 C C . ILE A 1 182 ? -3.530 -21.411 14.872 1.00 71.38 182 ILE A C 1
ATOM 1476 O O . ILE A 1 182 ? -4.461 -21.752 15.603 1.00 71.38 182 ILE A O 1
ATOM 1480 N N . VAL A 1 183 ? -3.463 -21.810 13.597 1.00 72.44 183 VAL A N 1
ATOM 1481 C CA . VAL A 1 183 ? -4.459 -22.710 12.990 1.00 72.44 183 VAL A CA 1
ATOM 1482 C C . VAL A 1 183 ? -4.480 -24.061 13.704 1.00 72.44 183 VAL A C 1
ATOM 1484 O O . VAL A 1 183 ? -5.556 -24.544 14.062 1.00 72.44 183 VAL A O 1
ATOM 1487 N N . ILE A 1 184 ? -3.309 -24.654 13.950 1.00 74.06 184 ILE A N 1
ATOM 1488 C CA . ILE A 1 184 ? -3.173 -25.931 14.657 1.00 74.06 184 ILE A CA 1
ATOM 1489 C C . ILE A 1 184 ? -3.769 -25.821 16.061 1.00 74.06 184 ILE A C 1
ATOM 1491 O O . ILE A 1 184 ? -4.589 -26.658 16.445 1.00 74.06 184 ILE A O 1
ATOM 1495 N N . ALA A 1 185 ? -3.424 -24.762 16.798 1.00 68.38 185 ALA A N 1
ATOM 1496 C CA . ALA A 1 185 ? -3.988 -24.512 18.116 1.00 68.38 185 ALA A CA 1
ATOM 1497 C C . ALA A 1 185 ? -5.525 -24.456 18.049 1.00 68.38 185 ALA A C 1
ATOM 1499 O O . ALA A 1 185 ? -6.201 -25.173 18.786 1.00 68.38 185 ALA A O 1
ATOM 1500 N N . PHE A 1 186 ? -6.102 -23.705 17.107 1.00 70.31 186 PHE A N 1
ATOM 1501 C CA . PHE A 1 186 ? -7.557 -23.625 16.959 1.00 70.31 186 PHE A CA 1
ATOM 1502 C C . PHE A 1 186 ? -8.232 -24.957 16.608 1.00 70.31 186 PHE A C 1
ATOM 1504 O O . PHE A 1 186 ? -9.341 -25.211 17.089 1.00 70.31 186 PHE A O 1
ATOM 1511 N N . PHE A 1 187 ? -7.593 -25.813 15.807 1.00 70.19 187 PHE A N 1
ATOM 1512 C CA . PHE A 1 187 ? -8.116 -27.149 15.511 1.00 70.19 187 PHE A CA 1
ATOM 1513 C C . PHE A 1 187 ? -8.149 -28.035 16.759 1.00 70.19 187 PHE A C 1
ATOM 1515 O O . PHE A 1 187 ? -9.179 -28.649 17.038 1.00 70.19 187 PHE A O 1
ATOM 1522 N N . PHE A 1 188 ? -7.069 -28.058 17.546 1.00 69.06 188 PHE A N 1
ATOM 1523 C CA . PHE A 1 188 ? -7.010 -28.851 18.777 1.00 69.06 188 PHE A CA 1
ATOM 1524 C C . PHE A 1 188 ? -8.034 -28.394 19.824 1.00 69.06 188 PHE A C 1
ATOM 1526 O O . PHE A 1 188 ? -8.711 -29.233 20.416 1.00 69.06 188 PHE A O 1
ATOM 1533 N N . PHE A 1 189 ? -8.207 -27.082 20.021 1.00 64.88 189 PHE A N 1
ATOM 1534 C CA . PHE A 1 189 ? -9.165 -26.565 21.005 1.00 64.88 189 PHE A CA 1
ATOM 1535 C C . PHE A 1 189 ? -10.624 -26.855 20.624 1.00 64.88 189 PHE A C 1
ATOM 1537 O O . PHE A 1 189 ? -11.406 -27.263 21.483 1.00 64.88 189 PHE A O 1
ATOM 1544 N N . ASN A 1 190 ? -11.001 -26.702 19.350 1.00 64.19 190 ASN A N 1
ATOM 1545 C CA . ASN A 1 190 ? -12.392 -26.898 18.924 1.00 64.19 190 ASN A CA 1
ATOM 1546 C C . ASN A 1 190 ? -12.795 -28.369 18.787 1.00 64.19 190 ASN A C 1
ATOM 1548 O O . ASN A 1 190 ? -13.966 -28.675 18.958 1.00 64.19 190 ASN A O 1
ATOM 1552 N N . ASN A 1 191 ? -11.870 -29.299 18.532 1.00 61.09 191 ASN A N 1
ATOM 1553 C CA . ASN A 1 191 ? -12.239 -30.718 18.411 1.00 61.09 191 ASN A CA 1
ATOM 1554 C C . ASN A 1 191 ? -12.792 -31.312 19.721 1.00 61.09 191 ASN A C 1
ATOM 1556 O O . ASN A 1 191 ? -13.440 -32.353 19.712 1.00 61.09 191 ASN A O 1
ATOM 1560 N N . THR A 1 192 ? -12.545 -30.644 20.851 1.00 56.34 192 THR A N 1
ATOM 1561 C CA . THR A 1 192 ? -12.988 -31.090 22.179 1.00 56.34 192 THR A CA 1
ATOM 1562 C C . THR A 1 192 ? -14.364 -30.554 22.584 1.00 56.34 192 THR A C 1
ATOM 1564 O O . THR A 1 192 ? -14.960 -31.062 23.532 1.00 56.34 192 THR A O 1
ATOM 1567 N N . LYS A 1 193 ? -14.897 -29.545 21.879 1.00 61.53 193 LYS A N 1
ATOM 1568 C CA . LYS A 1 193 ? -16.143 -28.846 22.228 1.00 61.53 193 LYS A CA 1
ATOM 1569 C C . LYS A 1 193 ? -16.974 -28.669 20.951 1.00 61.53 193 LYS A C 1
ATOM 1571 O O . LYS A 1 193 ? -16.471 -28.095 20.000 1.00 61.53 193 LYS A O 1
ATOM 1576 N N . ASN A 1 194 ? -18.221 -29.156 20.899 1.00 65.25 194 ASN A N 1
ATOM 1577 C CA . ASN A 1 194 ? -19.102 -29.185 19.705 1.00 65.25 194 ASN A CA 1
ATOM 1578 C C . ASN A 1 194 ? -19.467 -27.787 19.122 1.00 65.25 194 ASN A C 1
ATOM 1580 O O . ASN A 1 194 ? -20.631 -27.397 19.072 1.00 65.25 194 ASN A O 1
ATOM 1584 N N . CYS A 1 195 ? -18.482 -27.018 18.658 1.00 72.81 195 CYS A N 1
ATOM 1585 C CA . CYS A 1 195 ? -18.592 -25.624 18.234 1.00 72.81 195 CYS A CA 1
ATOM 1586 C C . CYS A 1 195 ? -18.624 -25.514 16.704 1.00 72.81 195 CYS A C 1
ATOM 1588 O O . CYS A 1 195 ? -17.634 -25.149 16.064 1.00 72.81 195 CYS A O 1
ATOM 1590 N N . VAL A 1 196 ? -19.783 -25.822 16.116 1.00 74.31 196 VAL A N 1
ATOM 1591 C CA . VAL A 1 196 ? -19.964 -25.953 14.657 1.00 74.31 196 VAL A CA 1
ATOM 1592 C C . VAL A 1 196 ? -19.595 -24.674 13.893 1.00 74.31 196 VAL A C 1
ATOM 1594 O O . VAL A 1 196 ? -18.838 -24.739 12.926 1.00 74.31 196 VAL A O 1
ATOM 1597 N N . ASN A 1 197 ? -20.054 -23.496 14.334 1.00 72.69 197 ASN A N 1
ATOM 1598 C CA . ASN A 1 197 ? -19.802 -22.244 13.604 1.00 72.69 197 ASN A CA 1
ATOM 1599 C C . ASN A 1 197 ? -18.317 -21.865 13.606 1.00 72.69 197 ASN A C 1
ATOM 1601 O O . ASN A 1 197 ? -17.777 -21.455 12.581 1.00 72.69 197 ASN A O 1
ATOM 1605 N N . THR A 1 198 ? -17.639 -22.019 14.746 1.00 73.69 198 THR A N 1
ATOM 1606 C CA . THR A 1 198 ? -16.197 -21.758 14.849 1.00 73.69 198 THR A CA 1
ATOM 1607 C C . THR A 1 198 ? -15.416 -22.674 13.917 1.00 73.69 198 THR A C 1
ATOM 1609 O O . THR A 1 198 ? -14.532 -22.211 13.199 1.00 73.69 198 THR A O 1
ATOM 1612 N N . PHE A 1 199 ? -15.778 -23.958 13.894 1.00 76.06 199 PHE A N 1
ATOM 1613 C CA . PHE A 1 199 ? -15.158 -24.945 13.022 1.00 76.06 199 PHE A CA 1
ATOM 1614 C C . PHE A 1 199 ? -15.371 -24.623 11.535 1.00 76.06 199 PHE A C 1
ATOM 1616 O O . PHE A 1 199 ? -14.427 -24.714 10.749 1.00 76.06 199 PHE A O 1
ATOM 1623 N N . LEU A 1 200 ? -16.574 -24.178 11.151 1.00 79.31 200 LEU A N 1
ATOM 1624 C CA . LEU A 1 200 ? -16.888 -23.751 9.784 1.00 79.31 200 LEU A CA 1
ATOM 1625 C C . LEU A 1 200 ? -15.987 -22.589 9.333 1.00 79.31 200 LEU A C 1
ATOM 1627 O O . LEU A 1 200 ? -15.311 -22.700 8.310 1.00 79.31 200 LEU A O 1
ATOM 1631 N N . PHE A 1 201 ? -15.939 -21.492 10.099 1.00 77.88 201 PHE A N 1
ATOM 1632 C CA . PHE A 1 201 ? -15.122 -20.321 9.750 1.00 77.88 201 PHE A CA 1
ATOM 1633 C C . PHE A 1 201 ? -13.625 -20.644 9.729 1.00 77.88 201 PHE A C 1
ATOM 1635 O O . PHE A 1 201 ? -12.918 -20.211 8.821 1.00 77.88 201 PHE A O 1
ATOM 1642 N N . LEU A 1 202 ? -13.146 -21.453 10.678 1.00 78.62 202 LEU A N 1
ATOM 1643 C CA . LEU A 1 202 ? -11.758 -21.910 10.695 1.00 78.62 202 LEU A CA 1
ATOM 1644 C C . LEU A 1 202 ? -11.422 -22.735 9.444 1.00 78.62 202 LEU A C 1
ATOM 1646 O O . LEU A 1 202 ? -10.386 -22.510 8.823 1.00 78.62 202 LEU A O 1
ATOM 1650 N N . SER A 1 203 ? -12.316 -23.639 9.036 1.00 81.88 203 SER A N 1
ATOM 1651 C CA . SER A 1 203 ? -12.141 -24.467 7.837 1.00 81.88 203 SER A CA 1
ATOM 1652 C C . SER A 1 203 ? -12.081 -23.623 6.560 1.00 81.88 203 SER A C 1
ATOM 1654 O O . SER A 1 203 ? -11.227 -23.859 5.704 1.00 81.88 203 SER A O 1
ATOM 1656 N N . ILE A 1 204 ? -12.937 -22.599 6.444 1.00 83.00 204 ILE A N 1
ATOM 1657 C CA . ILE A 1 204 ? -12.904 -21.647 5.322 1.00 83.00 204 ILE A CA 1
ATOM 1658 C C . ILE A 1 204 ? -11.567 -20.897 5.301 1.00 83.00 204 ILE A C 1
ATOM 1660 O O . ILE A 1 204 ? -10.934 -20.814 4.250 1.00 83.00 204 ILE A O 1
ATOM 1664 N N . ASN A 1 205 ? -11.098 -20.409 6.451 1.00 80.81 205 ASN A N 1
ATOM 1665 C CA . ASN A 1 205 ? -9.844 -19.661 6.539 1.00 80.81 205 ASN A CA 1
ATOM 1666 C C . ASN A 1 205 ? -8.632 -20.526 6.182 1.00 80.81 205 ASN A C 1
ATOM 1668 O O . ASN A 1 205 ? -7.770 -20.078 5.434 1.00 80.81 205 ASN A O 1
ATOM 1672 N N . VAL A 1 206 ? -8.597 -21.792 6.610 1.00 80.81 206 VAL A N 1
ATOM 1673 C CA . VAL A 1 206 ? -7.560 -22.740 6.172 1.00 80.81 206 VAL A CA 1
ATOM 1674 C C . VAL A 1 206 ? -7.617 -22.993 4.669 1.00 80.81 206 VAL A C 1
ATOM 1676 O O . VAL A 1 206 ? -6.571 -23.016 4.023 1.00 80.81 206 VAL A O 1
ATOM 1679 N N . CYS A 1 207 ? -8.809 -23.129 4.085 1.00 83.38 207 CYS A N 1
ATOM 1680 C CA . CYS A 1 207 ? -8.958 -23.285 2.639 1.00 83.38 207 CYS A CA 1
ATOM 1681 C C . CYS A 1 207 ? -8.409 -22.065 1.878 1.00 83.38 207 CYS A C 1
ATOM 1683 O O . CYS A 1 207 ? -7.598 -22.224 0.965 1.00 83.38 207 CYS A O 1
ATOM 1685 N N . ILE A 1 208 ? -8.765 -20.847 2.308 1.00 81.94 208 ILE A N 1
ATOM 1686 C CA . ILE A 1 208 ? -8.201 -19.594 1.778 1.00 81.94 208 ILE A CA 1
ATOM 1687 C C . ILE A 1 208 ? -6.673 -19.622 1.881 1.00 81.94 208 ILE A C 1
ATOM 1689 O O . ILE A 1 208 ? -5.985 -19.259 0.923 1.00 81.94 208 ILE A O 1
ATOM 1693 N N . CYS A 1 209 ? -6.139 -20.098 3.010 1.00 79.81 209 CYS A N 1
ATOM 1694 C CA . CYS A 1 209 ? -4.704 -20.184 3.217 1.00 79.81 209 CYS A CA 1
ATOM 1695 C C . CYS A 1 209 ? -4.001 -21.151 2.258 1.00 79.81 209 CYS A C 1
ATOM 1697 O O . CYS A 1 209 ? -2.978 -20.806 1.663 1.00 79.81 209 CYS A O 1
ATOM 1699 N N . ILE A 1 210 ? -4.574 -22.337 2.050 1.00 82.25 210 ILE A N 1
ATOM 1700 C CA . ILE A 1 210 ? -4.059 -23.337 1.107 1.00 82.25 210 ILE A CA 1
ATOM 1701 C C . ILE A 1 210 ? -4.096 -22.796 -0.326 1.00 82.25 210 ILE A C 1
ATOM 1703 O O . ILE A 1 210 ? -3.116 -22.935 -1.059 1.00 82.25 210 ILE A O 1
ATOM 1707 N N . VAL A 1 211 ? -5.191 -22.141 -0.724 1.00 82.62 211 VAL A N 1
ATOM 1708 C CA . VAL A 1 211 ? -5.322 -21.535 -2.058 1.00 82.62 211 VAL A CA 1
ATOM 1709 C C . VAL A 1 211 ? -4.272 -20.441 -2.260 1.00 82.62 211 VAL A C 1
ATOM 1711 O O . VAL A 1 211 ? -3.567 -20.452 -3.268 1.00 82.62 211 VAL A O 1
ATOM 1714 N N . ALA A 1 212 ? -4.106 -19.532 -1.296 1.00 76.56 212 ALA A N 1
ATOM 1715 C CA . ALA A 1 212 ? -3.096 -18.477 -1.361 1.00 76.56 212 ALA A CA 1
ATOM 1716 C C . ALA A 1 212 ? -1.667 -19.042 -1.444 1.00 76.56 212 ALA A C 1
ATOM 1718 O O . ALA A 1 212 ? -0.862 -18.579 -2.256 1.00 76.56 212 ALA A O 1
ATOM 1719 N N . PHE A 1 213 ? -1.361 -20.078 -0.657 1.00 77.81 213 PHE A N 1
ATOM 1720 C CA . PHE A 1 213 ? -0.082 -20.781 -0.719 1.00 77.81 213 PHE A CA 1
ATOM 1721 C C . PHE A 1 213 ? 0.136 -21.444 -2.088 1.00 77.81 213 PHE A C 1
ATOM 1723 O O . PHE A 1 213 ? 1.194 -21.274 -2.691 1.00 77.81 213 PHE A O 1
ATOM 1730 N N . GLY A 1 214 ? -0.872 -22.128 -2.634 1.00 79.50 214 GLY A N 1
ATOM 1731 C CA . GLY A 1 214 ? -0.800 -22.743 -3.962 1.00 79.50 214 GLY A CA 1
ATOM 1732 C C . GLY A 1 214 ? -0.524 -21.725 -5.073 1.00 79.50 214 GLY A C 1
ATOM 1733 O O . GLY A 1 214 ? 0.350 -21.942 -5.913 1.00 79.50 214 GLY A O 1
ATOM 1734 N N . ILE A 1 215 ? -1.202 -20.572 -5.037 1.00 76.31 215 ILE A N 1
ATOM 1735 C CA . ILE A 1 215 ? -0.991 -19.472 -5.991 1.00 76.31 215 ILE A CA 1
ATOM 1736 C C . ILE A 1 215 ? 0.433 -18.899 -5.858 1.00 76.31 215 ILE A C 1
ATOM 1738 O O . ILE A 1 215 ? 1.087 -18.646 -6.869 1.00 76.31 215 ILE A O 1
ATOM 1742 N N . SER A 1 216 ? 0.951 -18.758 -4.632 1.00 73.62 216 SER A N 1
ATOM 1743 C CA . SER A 1 216 ? 2.315 -18.276 -4.353 1.00 73.62 216 SER A CA 1
ATOM 1744 C C . SER A 1 216 ? 3.412 -19.118 -5.024 1.00 73.62 216 SER A C 1
ATOM 1746 O O . SER A 1 216 ? 4.439 -18.583 -5.449 1.00 73.62 216 SER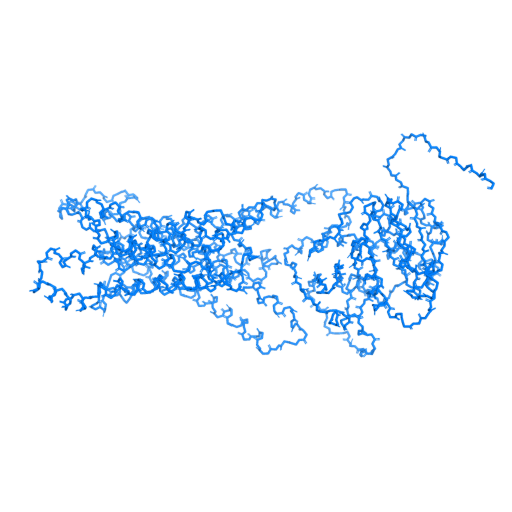 A O 1
ATOM 1748 N N . TYR A 1 217 ? 3.188 -20.429 -5.166 1.00 72.50 217 TYR A N 1
ATOM 1749 C CA . TYR A 1 217 ? 4.135 -21.370 -5.777 1.00 72.50 217 TYR A CA 1
ATOM 1750 C C . TYR A 1 217 ? 3.878 -21.651 -7.262 1.00 72.50 217 TYR A C 1
ATOM 1752 O O . TYR A 1 217 ? 4.673 -22.351 -7.895 1.00 72.50 217 TYR A O 1
ATOM 1760 N N . TYR A 1 218 ? 2.810 -21.103 -7.844 1.00 70.25 218 TYR A N 1
ATOM 1761 C CA . TYR A 1 218 ? 2.462 -21.363 -9.235 1.00 70.25 218 TYR A CA 1
ATOM 1762 C C . TYR A 1 218 ? 3.553 -20.825 -10.196 1.00 70.25 218 TYR A C 1
ATOM 1764 O O . TYR A 1 218 ? 3.848 -19.623 -10.188 1.00 70.25 218 TYR A O 1
ATOM 1772 N N . PRO A 1 219 ? 4.166 -21.670 -11.052 1.00 56.59 219 PRO A N 1
ATOM 1773 C CA . PRO A 1 219 ? 5.377 -21.316 -11.802 1.00 56.59 219 PRO A CA 1
ATOM 1774 C C . PRO A 1 219 ? 5.233 -20.099 -12.720 1.00 56.59 219 PRO A C 1
ATOM 1776 O O . PRO A 1 219 ? 6.135 -19.266 -12.775 1.00 56.59 219 PRO A O 1
ATOM 1779 N N . SER A 1 220 ? 4.093 -19.958 -13.406 1.00 52.88 220 SER A N 1
ATOM 1780 C CA . SER A 1 220 ? 3.851 -18.829 -14.318 1.00 52.88 220 SER A CA 1
ATOM 1781 C C . SER A 1 220 ? 3.679 -17.497 -13.582 1.00 52.88 220 SER A C 1
ATOM 1783 O O . SER A 1 220 ? 3.918 -16.439 -14.159 1.00 52.88 220 SER A O 1
ATOM 1785 N N . LEU A 1 221 ? 3.284 -17.541 -12.305 1.00 56.03 221 LEU A N 1
ATOM 1786 C CA . LEU A 1 221 ? 3.236 -16.362 -11.442 1.00 56.03 221 LEU A CA 1
ATOM 1787 C C . LEU A 1 221 ? 4.624 -16.004 -10.931 1.00 56.03 221 LEU A C 1
ATOM 1789 O O . LEU A 1 221 ? 4.984 -14.835 -10.903 1.00 56.03 221 LEU A O 1
ATOM 1793 N N . ARG A 1 222 ? 5.443 -17.007 -10.612 1.00 52.16 222 ARG A N 1
ATOM 1794 C CA . ARG A 1 222 ? 6.830 -16.806 -10.188 1.00 52.16 222 ARG A CA 1
ATOM 1795 C C . ARG A 1 222 ? 7.709 -16.230 -11.300 1.00 52.16 222 ARG A C 1
ATOM 1797 O O . ARG A 1 222 ? 8.599 -15.443 -11.008 1.00 52.16 222 ARG A O 1
ATOM 1804 N N . SER A 1 223 ? 7.473 -16.582 -12.564 1.00 42.81 223 SER A N 1
ATOM 1805 C CA . SER A 1 223 ? 8.232 -16.012 -13.688 1.00 42.81 223 SER A CA 1
ATOM 1806 C C . SER A 1 223 ? 7.886 -14.548 -13.971 1.00 42.81 223 SER A C 1
ATOM 1808 O O . SER A 1 223 ? 8.753 -13.810 -14.422 1.00 42.81 223 SER A O 1
ATOM 1810 N N . ARG A 1 224 ? 6.644 -14.126 -13.691 1.00 48.56 224 ARG A N 1
ATOM 1811 C CA . ARG A 1 224 ? 6.182 -12.730 -13.834 1.00 48.56 224 ARG A CA 1
ATOM 1812 C C . ARG A 1 224 ? 6.460 -11.892 -12.587 1.00 48.56 224 ARG A C 1
ATOM 1814 O O . ARG A 1 224 ? 6.716 -10.701 -12.664 1.00 48.56 224 ARG A O 1
ATOM 1821 N N . GLN A 1 225 ? 6.451 -12.531 -11.421 1.00 47.62 225 GLN A N 1
ATOM 1822 C CA . GLN A 1 225 ? 6.543 -11.889 -10.121 1.00 47.62 225 GLN A CA 1
ATOM 1823 C C . GLN A 1 225 ? 7.472 -12.713 -9.208 1.00 47.62 225 GLN A C 1
ATOM 1825 O O . GLN A 1 225 ? 7.037 -13.424 -8.303 1.00 47.62 225 GLN A O 1
ATOM 1830 N N . SER A 1 226 ? 8.785 -12.614 -9.450 1.00 38.84 226 SER A N 1
ATOM 1831 C CA . SER A 1 226 ? 9.843 -13.507 -8.931 1.00 38.84 226 SER A CA 1
ATOM 1832 C C . SER A 1 226 ? 10.061 -13.544 -7.412 1.00 38.84 226 SER A C 1
ATOM 1834 O O . SER A 1 226 ? 10.922 -14.278 -6.930 1.00 38.84 226 SER A O 1
ATOM 1836 N N . SER A 1 227 ? 9.251 -12.843 -6.613 1.00 52.31 227 SER A N 1
ATOM 1837 C CA . SER A 1 227 ? 9.232 -12.965 -5.145 1.00 52.31 227 SER A CA 1
ATOM 1838 C C . SER A 1 227 ? 7.856 -12.619 -4.549 1.00 52.31 227 SER A C 1
ATOM 1840 O O . SER A 1 227 ? 7.738 -11.776 -3.663 1.00 52.31 227 SER A O 1
ATOM 1842 N N . SER A 1 228 ? 6.788 -13.254 -5.041 1.00 63.88 228 SER A N 1
ATOM 1843 C CA . SER A 1 228 ? 5.404 -13.101 -4.547 1.00 63.88 228 SER A CA 1
ATOM 1844 C C . SER A 1 228 ? 5.175 -13.587 -3.100 1.00 63.88 228 SER A C 1
ATOM 1846 O O . SER A 1 228 ? 4.164 -13.259 -2.482 1.00 63.88 228 SER A O 1
ATOM 1848 N N . GLN A 1 229 ? 6.123 -14.332 -2.525 1.00 70.94 229 GLN A N 1
ATOM 1849 C CA . GLN A 1 229 ? 5.942 -15.072 -1.271 1.00 70.94 229 GLN A CA 1
ATOM 1850 C C . GLN A 1 229 ? 5.664 -14.200 -0.042 1.00 70.94 229 GLN A C 1
ATOM 1852 O O . GLN A 1 229 ? 4.872 -14.619 0.800 1.00 70.94 229 GLN A O 1
ATOM 1857 N N . ILE A 1 230 ? 6.261 -13.005 0.058 1.00 73.69 230 ILE A N 1
ATOM 1858 C CA . ILE A 1 230 ? 6.017 -12.092 1.189 1.00 73.69 230 ILE A CA 1
ATOM 1859 C C . ILE A 1 230 ? 4.626 -11.450 1.133 1.00 73.69 230 ILE A C 1
ATOM 1861 O O . ILE A 1 230 ? 4.014 -11.226 2.172 1.00 73.69 230 ILE A O 1
ATOM 1865 N N . ILE A 1 231 ? 4.106 -11.204 -0.075 1.00 76.44 231 ILE A N 1
ATOM 1866 C CA . ILE A 1 231 ? 2.750 -10.676 -0.281 1.00 76.44 231 ILE A CA 1
ATOM 1867 C C . ILE A 1 231 ? 1.733 -11.738 0.145 1.00 76.44 231 ILE A C 1
ATOM 1869 O O . ILE A 1 231 ? 0.777 -11.444 0.850 1.00 76.44 231 ILE A O 1
ATOM 1873 N N . PHE A 1 232 ? 1.961 -13.002 -0.218 1.00 78.81 232 PHE A N 1
ATOM 1874 C CA . PHE A 1 232 ? 1.108 -14.090 0.257 1.00 78.81 232 PHE A CA 1
ATOM 1875 C C . PHE A 1 232 ? 1.250 -14.330 1.764 1.00 78.81 232 PHE A C 1
ATOM 1877 O O . PHE A 1 232 ? 0.239 -14.519 2.433 1.00 78.81 232 PHE A O 1
ATOM 1884 N N . ALA A 1 233 ? 2.455 -14.223 2.328 1.00 78.75 233 ALA A N 1
ATOM 1885 C CA . ALA A 1 233 ? 2.666 -14.348 3.770 1.00 78.75 233 ALA A CA 1
ATOM 1886 C C . ALA A 1 233 ? 1.958 -13.244 4.573 1.00 78.75 233 ALA A C 1
ATOM 1888 O O . ALA A 1 233 ? 1.391 -13.530 5.626 1.00 78.75 233 ALA A O 1
ATOM 1889 N N . SER A 1 234 ? 1.936 -12.001 4.076 1.00 79.88 234 SER A N 1
ATOM 1890 C CA . SER A 1 234 ? 1.206 -10.906 4.726 1.00 79.88 234 SER A CA 1
ATOM 1891 C C . SER A 1 234 ? -0.311 -11.122 4.686 1.00 79.88 234 SER A C 1
ATOM 1893 O O . SER A 1 234 ? -0.985 -10.851 5.678 1.00 79.88 234 SER A O 1
ATOM 1895 N N . ILE A 1 235 ? -0.848 -11.700 3.605 1.00 79.94 235 ILE A N 1
ATOM 1896 C CA . ILE A 1 235 ? -2.267 -12.088 3.520 1.00 79.94 235 ILE A CA 1
ATOM 1897 C C . ILE A 1 235 ? -2.595 -13.184 4.537 1.00 79.94 235 ILE A C 1
ATOM 1899 O O . ILE A 1 235 ? -3.570 -13.049 5.275 1.00 79.94 235 ILE A O 1
ATOM 1903 N N . MET A 1 236 ? -1.775 -14.240 4.612 1.00 79.25 236 MET A N 1
ATOM 1904 C CA . MET A 1 236 ? -1.951 -15.321 5.594 1.00 79.25 236 MET A CA 1
ATOM 1905 C C . MET A 1 236 ? -1.954 -14.797 7.017 1.00 79.25 236 MET A C 1
ATOM 1907 O O . MET A 1 236 ? -2.868 -15.099 7.782 1.00 79.25 236 MET A O 1
ATOM 1911 N N . PHE A 1 237 ? -0.979 -13.950 7.336 1.00 82.75 237 PHE A N 1
ATOM 1912 C CA . PHE A 1 237 ? -0.888 -13.334 8.644 1.00 82.75 237 PHE A CA 1
ATOM 1913 C C . PHE A 1 237 ? -2.163 -12.568 9.001 1.00 82.75 237 PHE A C 1
ATOM 1915 O O . PHE A 1 237 ? -2.680 -12.740 10.098 1.00 82.75 237 PHE A O 1
ATOM 1922 N N . VAL A 1 238 ? -2.717 -11.770 8.082 1.00 80.75 238 VAL A N 1
ATOM 1923 C CA . VAL A 1 238 ? -3.937 -10.997 8.362 1.00 80.75 238 VAL A CA 1
ATOM 1924 C C . VAL A 1 238 ? -5.173 -11.884 8.501 1.00 80.75 238 VAL A C 1
ATOM 1926 O O . VAL A 1 238 ? -5.992 -11.624 9.386 1.00 80.75 238 VAL A O 1
ATOM 1929 N N . VAL A 1 239 ? -5.311 -12.937 7.685 1.00 83.62 239 VAL A N 1
ATOM 1930 C CA . VAL A 1 239 ? -6.409 -13.914 7.816 1.00 83.62 239 VAL A CA 1
ATOM 1931 C C . VAL A 1 239 ? -6.365 -14.551 9.201 1.00 83.62 239 VAL A C 1
ATOM 1933 O O . VAL A 1 239 ? -7.367 -14.561 9.921 1.00 83.62 239 VAL A O 1
ATOM 1936 N N . VAL A 1 240 ? -5.192 -15.036 9.606 1.00 82.88 240 VAL A N 1
ATOM 1937 C CA . VAL A 1 240 ? -5.015 -15.720 10.886 1.00 82.88 240 VAL A CA 1
ATOM 1938 C C . VAL A 1 240 ? -5.157 -14.760 12.063 1.00 82.88 240 VAL A C 1
ATOM 1940 O O . VAL A 1 240 ? -5.885 -15.073 13.003 1.00 82.88 240 VAL A O 1
ATOM 1943 N N . TYR A 1 241 ? -4.561 -13.569 11.994 1.00 84.69 241 TYR A N 1
ATOM 1944 C CA . TYR A 1 241 ? -4.720 -12.525 13.006 1.00 84.69 241 TYR A CA 1
ATOM 1945 C C . TYR A 1 241 ? -6.188 -12.133 13.186 1.00 84.69 241 TYR A C 1
ATOM 1947 O O . TYR A 1 241 ? -6.670 -12.107 14.312 1.00 84.69 241 TYR A O 1
ATOM 1955 N N . SER A 1 242 ? -6.928 -11.887 12.100 1.00 84.38 242 SER A N 1
ATOM 1956 C CA . SER A 1 242 ? -8.346 -11.503 12.177 1.00 84.38 242 SER A CA 1
ATOM 1957 C C . SER A 1 242 ? -9.212 -12.638 12.727 1.00 84.38 242 SER A C 1
ATOM 1959 O O . SER A 1 242 ? -10.159 -12.398 13.475 1.00 84.38 242 SER A O 1
ATOM 1961 N N . THR A 1 243 ? -8.864 -13.887 12.399 1.00 82.50 243 THR A N 1
ATOM 1962 C CA . THR A 1 243 ? -9.500 -15.083 12.968 1.00 82.50 243 THR A CA 1
ATOM 1963 C C . THR A 1 243 ? -9.249 -15.162 14.468 1.00 82.50 243 THR A C 1
ATOM 1965 O O . THR A 1 243 ? -10.195 -15.271 15.241 1.00 82.50 243 THR A O 1
ATOM 1968 N N . TRP A 1 244 ? -7.992 -15.037 14.894 1.00 81.12 244 TRP A N 1
ATOM 1969 C CA . TRP A 1 244 ? -7.627 -15.037 16.305 1.00 81.12 244 TRP A CA 1
ATOM 1970 C C . TRP A 1 244 ? -8.285 -13.888 17.066 1.00 81.12 244 TRP A C 1
ATOM 1972 O O . TRP A 1 244 ? -8.848 -14.090 18.139 1.00 81.12 244 TRP A O 1
ATOM 1982 N N . LEU A 1 245 ? -8.299 -12.697 16.473 1.00 81.69 245 LEU A N 1
ATOM 1983 C CA . LEU A 1 245 ? -8.939 -11.528 17.043 1.00 81.69 245 LEU A CA 1
ATOM 1984 C C . LEU A 1 245 ? -10.436 -11.763 17.257 1.00 81.69 245 LEU A C 1
ATOM 1986 O O . LEU A 1 245 ? -10.960 -11.310 18.263 1.00 81.69 245 LEU A O 1
ATOM 1990 N N . ALA A 1 246 ? -11.136 -12.460 16.365 1.00 79.12 246 ALA A N 1
ATOM 1991 C CA . ALA A 1 246 ? -12.560 -12.746 16.541 1.00 79.12 246 ALA A CA 1
ATOM 1992 C C . ALA A 1 246 ? -12.839 -13.932 17.486 1.00 79.12 246 ALA A C 1
ATOM 1994 O O . ALA A 1 246 ? -13.911 -14.001 18.087 1.00 79.12 246 ALA A O 1
ATOM 1995 N N . LEU A 1 247 ? -11.901 -14.876 17.604 1.00 76.00 247 LEU A N 1
ATOM 1996 C CA . LEU A 1 247 ? -12.066 -16.109 18.379 1.00 76.00 247 LEU A CA 1
ATOM 1997 C C . LEU A 1 247 ? -11.538 -16.044 19.815 1.00 76.00 247 LEU A C 1
ATOM 1999 O O . LEU A 1 247 ? -11.813 -16.982 20.550 1.00 76.00 247 LEU A O 1
ATOM 2003 N N . SER A 1 248 ? -10.832 -14.980 20.205 1.00 72.38 248 SER A N 1
ATOM 2004 C CA . SER A 1 248 ? -10.254 -14.779 21.549 1.00 72.38 248 SER A CA 1
ATOM 2005 C C . SER A 1 248 ? -11.095 -13.845 22.442 1.00 72.38 248 SER A C 1
ATOM 2007 O O . SER A 1 248 ? -10.567 -13.009 23.172 1.00 72.38 248 SER A O 1
ATOM 2009 N N . ASP A 1 249 ? -12.421 -13.928 22.340 1.00 67.38 249 ASP A N 1
ATOM 2010 C CA . ASP A 1 249 ? -13.381 -13.151 23.148 1.00 67.38 249 ASP A CA 1
ATOM 2011 C C . ASP A 1 249 ? -13.465 -13.636 24.628 1.00 67.38 249 ASP A C 1
ATOM 2013 O O . ASP A 1 249 ? -13.692 -14.821 24.867 1.00 67.38 249 ASP A O 1
ATOM 2017 N N . PRO A 1 250 ? -13.319 -12.782 25.651 1.00 54.56 250 PRO A N 1
ATOM 2018 C CA . PRO A 1 250 ? -13.289 -13.249 27.038 1.00 54.56 250 PRO A CA 1
ATOM 2019 C C . PRO A 1 250 ? -14.635 -13.747 27.609 1.00 54.56 250 PRO A C 1
ATOM 2021 O O . PRO A 1 250 ? -14.610 -14.431 28.626 1.00 54.56 250 PRO A O 1
ATOM 2024 N N . GLU A 1 251 ? -15.798 -13.448 27.009 1.00 50.69 251 GLU A N 1
ATOM 2025 C CA . GLU A 1 251 ? -17.111 -13.766 27.621 1.00 50.69 251 GLU A CA 1
ATOM 2026 C C . GLU A 1 251 ? -17.694 -15.150 27.268 1.00 50.69 251 GLU A C 1
ATOM 2028 O O . GLU A 1 251 ? -18.635 -15.602 27.922 1.00 50.69 251 GLU A O 1
ATOM 2033 N N . ASN A 1 252 ? -17.179 -15.848 26.247 1.00 54.31 252 ASN A N 1
ATOM 2034 C CA . ASN A 1 252 ? -17.799 -17.088 25.753 1.00 54.31 252 ASN A CA 1
ATOM 2035 C C . ASN A 1 252 ? -16.960 -18.338 26.068 1.00 54.31 252 ASN A C 1
ATOM 2037 O O . ASN A 1 252 ? -16.295 -18.883 25.197 1.00 54.31 252 ASN A O 1
ATOM 2041 N N . GLU A 1 253 ? -16.998 -18.813 27.311 1.00 54.56 253 GLU A N 1
ATOM 2042 C CA . GLU A 1 253 ? -16.129 -19.887 27.836 1.00 54.56 253 GLU A CA 1
ATOM 2043 C C . GLU A 1 253 ? -16.208 -21.233 27.076 1.00 54.56 253 GLU A C 1
ATOM 2045 O O . GLU A 1 253 ? -15.270 -22.043 27.101 1.00 54.56 253 GLU A O 1
ATOM 2050 N N . VAL A 1 254 ? -17.320 -21.498 26.378 1.00 61.25 254 VAL A N 1
ATOM 2051 C CA . VAL A 1 254 ? -17.559 -22.790 25.718 1.00 61.25 254 VAL A CA 1
ATOM 2052 C C . VAL A 1 254 ? -16.862 -22.855 24.361 1.00 61.25 254 VAL A C 1
ATOM 2054 O O . VAL A 1 254 ? -16.044 -23.737 24.146 1.00 61.25 254 VAL A O 1
ATOM 2057 N N . CYS A 1 255 ? -17.120 -21.913 23.454 1.00 65.25 255 CYS A N 1
ATOM 2058 C CA . CYS A 1 255 ? -16.632 -21.974 22.067 1.00 65.25 255 CYS A CA 1
ATOM 2059 C C . CYS A 1 255 ? -15.528 -20.959 21.756 1.00 65.25 255 CYS A C 1
ATOM 2061 O O . CYS A 1 255 ? -15.486 -20.368 20.668 1.00 65.25 255 CYS A O 1
ATOM 2063 N N . ASN A 1 256 ? -14.666 -20.741 22.744 1.00 62.62 256 ASN A N 1
ATOM 2064 C CA . ASN A 1 256 ? -13.560 -19.800 22.732 1.00 62.62 256 ASN A CA 1
ATOM 2065 C C . ASN A 1 256 ? -12.337 -20.412 23.417 1.00 62.62 256 ASN A C 1
ATOM 2067 O O . ASN A 1 256 ? -12.453 -21.361 24.194 1.00 62.62 256 ASN A O 1
ATOM 2071 N N . MET A 1 257 ? -11.170 -19.835 23.161 1.00 59.94 257 MET A N 1
ATOM 2072 C CA . MET A 1 257 ? -9.886 -20.241 23.723 1.00 59.94 257 MET A CA 1
ATOM 2073 C C . MET A 1 257 ? -9.692 -19.759 25.178 1.00 59.94 257 MET A C 1
ATOM 2075 O O . MET A 1 257 ? -8.563 -19.512 25.599 1.00 59.94 257 MET A O 1
ATOM 2079 N N . TYR A 1 258 ? -10.788 -19.598 25.929 1.00 55.69 258 TYR A N 1
ATOM 2080 C CA . TYR A 1 258 ? -10.814 -19.082 27.299 1.00 55.69 258 TYR A CA 1
ATOM 2081 C C . TYR A 1 258 ? -9.908 -19.907 28.227 1.00 55.69 258 TYR A C 1
ATOM 2083 O O . TYR A 1 258 ? -9.905 -21.138 28.159 1.00 55.69 258 TYR A O 1
ATOM 2091 N N . GLY A 1 259 ? -9.145 -19.238 29.097 1.00 53.78 259 GLY A N 1
ATOM 2092 C CA . GLY A 1 259 ? -8.239 -19.891 30.050 1.00 53.78 259 GLY A CA 1
ATOM 2093 C C . GLY A 1 259 ? -6.819 -20.142 29.527 1.00 53.78 259 GLY A C 1
ATOM 2094 O O . GLY A 1 259 ? -6.002 -20.736 30.227 1.00 53.78 259 GLY A O 1
ATOM 2095 N N . THR A 1 260 ? -6.503 -19.720 28.299 1.00 61.81 260 THR A N 1
ATOM 2096 C CA . THR A 1 260 ? -5.168 -19.884 27.700 1.00 61.81 260 THR A CA 1
ATOM 2097 C C . THR A 1 260 ? -4.376 -18.576 27.705 1.00 61.81 260 THR A C 1
ATOM 2099 O O . THR A 1 260 ? -4.959 -17.487 27.752 1.00 61.81 260 THR A O 1
ATOM 2102 N N . ILE A 1 261 ? -3.043 -18.669 27.561 1.00 57.44 261 ILE A N 1
ATOM 2103 C CA . ILE A 1 261 ? -2.146 -17.509 27.357 1.00 57.44 261 ILE A CA 1
ATOM 2104 C C . ILE A 1 261 ? -2.661 -16.611 26.215 1.00 57.44 261 ILE A C 1
ATOM 2106 O O . ILE A 1 261 ? -2.586 -15.389 26.304 1.00 57.44 261 ILE A O 1
ATOM 2110 N N . PHE A 1 262 ? -3.277 -17.201 25.187 1.00 54.25 262 PHE A N 1
ATOM 2111 C CA . PHE A 1 262 ? -3.842 -16.487 24.040 1.00 54.25 262 PHE A CA 1
ATOM 2112 C C . PHE A 1 262 ? -5.088 -15.645 24.364 1.00 54.25 262 PHE A C 1
ATOM 2114 O O . PHE A 1 262 ? -5.387 -14.714 23.620 1.00 54.25 262 PHE A O 1
ATOM 2121 N N . THR A 1 263 ? -5.778 -15.922 25.475 1.00 55.31 263 THR A N 1
ATOM 2122 C CA . THR A 1 263 ? -6.933 -15.141 25.968 1.00 55.31 263 THR A CA 1
ATOM 2123 C C . THR A 1 263 ? -6.617 -14.228 27.150 1.00 55.31 263 THR A C 1
ATOM 2125 O O . THR A 1 263 ? -7.442 -13.393 27.508 1.00 55.31 263 THR A O 1
ATOM 2128 N N . GLY A 1 264 ? -5.412 -14.317 27.723 1.00 50.97 264 GLY A N 1
ATOM 2129 C CA . GLY A 1 264 ? -4.949 -13.383 28.750 1.00 50.97 264 GLY A CA 1
ATOM 2130 C C . GLY A 1 264 ? -5.517 -13.598 30.157 1.00 50.97 264 GLY A C 1
ATOM 2131 O O . GLY A 1 264 ? -5.323 -12.730 30.997 1.00 50.97 264 GLY A O 1
ATOM 2132 N N . SER A 1 265 ? -6.134 -14.744 30.464 1.00 46.94 265 SER A N 1
ATOM 2133 C CA . SER A 1 265 ? -6.670 -15.053 31.808 1.00 46.94 265 SER A CA 1
ATOM 2134 C C . SER A 1 265 ? -5.605 -15.224 32.909 1.00 46.94 265 SER A C 1
ATOM 2136 O O . SER A 1 265 ? -5.938 -15.592 34.028 1.00 46.94 265 SER A O 1
ATOM 2138 N N . LEU A 1 266 ? -4.324 -15.028 32.582 1.00 42.66 266 LEU A N 1
ATOM 2139 C CA . LEU A 1 266 ? -3.183 -15.086 33.504 1.00 42.66 266 LEU A CA 1
ATOM 2140 C C . LEU A 1 266 ? -2.732 -13.696 33.984 1.00 42.66 266 LEU A C 1
ATOM 2142 O O . LEU A 1 266 ? -1.849 -13.608 34.832 1.00 42.66 266 LEU A O 1
ATOM 2146 N N . LEU A 1 267 ? -3.304 -12.621 33.437 1.00 44.97 267 LEU A N 1
ATOM 2147 C CA . LEU A 1 267 ? -3.038 -11.250 33.857 1.00 44.97 267 LEU A CA 1
ATOM 2148 C C . LEU A 1 267 ? -4.321 -10.708 34.493 1.00 44.97 267 LEU A C 1
ATOM 2150 O O . LEU A 1 267 ? -5.305 -10.506 33.788 1.00 44.97 267 LEU A O 1
ATOM 2154 N N . ASP A 1 268 ? -4.305 -10.453 35.804 1.00 45.25 268 ASP A N 1
ATOM 2155 C CA . ASP A 1 268 ? -5.368 -9.757 36.556 1.00 45.25 268 ASP A CA 1
ATOM 2156 C C . ASP A 1 268 ? -5.474 -8.264 36.152 1.00 45.25 268 ASP A C 1
ATOM 2158 O O . ASP A 1 268 ? -5.544 -7.361 36.983 1.00 45.25 268 ASP A O 1
ATOM 2162 N N . SER A 1 269 ? -5.430 -7.962 34.853 1.00 48.62 269 SER A N 1
ATOM 2163 C CA . SER A 1 269 ? -5.530 -6.616 34.297 1.00 48.62 269 SER A CA 1
ATOM 2164 C C . SER A 1 269 ? -6.820 -6.467 33.483 1.00 48.62 269 SER A C 1
ATOM 2166 O O . SER A 1 269 ? -7.298 -7.401 32.846 1.00 48.62 269 SER A O 1
ATOM 2168 N N . SER A 1 270 ? -7.411 -5.265 33.472 1.00 51.50 270 SER A N 1
ATOM 2169 C CA . SER A 1 270 ? -8.625 -4.961 32.684 1.00 51.50 270 SER A CA 1
ATOM 2170 C C . SER A 1 270 ? -8.413 -5.057 31.171 1.00 51.50 270 SER A C 1
ATOM 2172 O O . SER A 1 270 ? -9.381 -5.028 30.409 1.00 51.50 270 SER A O 1
ATOM 2174 N N . VAL A 1 271 ? -7.157 -5.155 30.727 1.00 61.72 271 VAL A N 1
ATOM 2175 C CA . VAL A 1 271 ? -6.772 -5.183 29.319 1.00 61.72 271 VAL A CA 1
ATOM 2176 C C . VAL A 1 271 ? -6.330 -6.590 28.946 1.00 61.72 271 VAL A C 1
ATOM 2178 O O . VAL A 1 271 ? -5.326 -7.091 29.447 1.00 61.72 271 VAL A O 1
ATOM 2181 N N . SER A 1 272 ? -7.044 -7.203 28.004 1.00 69.69 272 SER A N 1
ATOM 2182 C CA . SER A 1 272 ? -6.702 -8.540 27.530 1.00 69.69 272 SER A CA 1
ATOM 2183 C C . SER A 1 272 ? -5.384 -8.536 26.741 1.00 69.69 272 SER A C 1
ATOM 2185 O O . SER A 1 272 ? -5.055 -7.582 26.028 1.00 69.69 272 SER A O 1
ATOM 2187 N N . PHE A 1 273 ? -4.634 -9.644 26.804 1.00 75.00 273 PHE A N 1
ATOM 2188 C CA . PHE A 1 273 ? -3.455 -9.871 25.951 1.00 75.00 273 PHE A CA 1
ATOM 2189 C C . PHE A 1 273 ? -3.782 -9.656 24.460 1.00 75.00 273 PHE A C 1
ATOM 2191 O O . PHE A 1 273 ? -2.984 -9.095 23.706 1.00 75.00 273 PHE A O 1
ATOM 2198 N N . ARG A 1 274 ? -5.012 -10.008 24.066 1.00 78.19 274 ARG A N 1
ATOM 2199 C CA . ARG A 1 274 ? -5.592 -9.740 22.747 1.00 78.19 274 ARG A CA 1
ATOM 2200 C C . ARG A 1 274 ? -5.512 -8.266 22.352 1.00 78.19 274 ARG A C 1
ATOM 2202 O O . ARG A 1 274 ? -5.046 -7.956 21.254 1.00 78.19 274 ARG A O 1
ATOM 2209 N N . SER A 1 275 ? -5.924 -7.358 23.230 1.00 80.12 275 SER A N 1
ATOM 2210 C CA . SER A 1 275 ? -5.884 -5.914 22.978 1.00 80.12 275 SER A CA 1
ATOM 2211 C C . SER A 1 275 ? -4.455 -5.409 22.789 1.00 80.12 275 SER A C 1
ATOM 2213 O O . SER A 1 275 ? -4.197 -4.643 21.863 1.00 80.12 275 SER A O 1
ATOM 2215 N N . ILE A 1 276 ? -3.511 -5.876 23.613 1.00 82.44 276 ILE A N 1
ATOM 2216 C CA . ILE A 1 276 ? -2.098 -5.465 23.544 1.00 82.44 276 ILE A CA 1
ATOM 2217 C C . ILE A 1 276 ? -1.491 -5.841 22.189 1.00 82.44 276 ILE A C 1
ATOM 2219 O O . ILE A 1 276 ? -0.933 -4.988 21.498 1.00 82.44 276 ILE A O 1
ATOM 2223 N N . VAL A 1 277 ? -1.646 -7.100 21.774 1.00 84.25 277 VAL A N 1
ATOM 2224 C CA . VAL A 1 277 ? -1.150 -7.585 20.476 1.00 84.25 277 VAL A CA 1
ATOM 2225 C C . VAL A 1 277 ? -1.773 -6.797 19.320 1.00 84.25 277 VAL A C 1
ATOM 2227 O O . VAL A 1 277 ? -1.067 -6.400 18.395 1.00 84.25 277 VAL A O 1
ATOM 2230 N N . SER A 1 278 ? -3.076 -6.512 19.396 1.00 86.75 278 SER A N 1
ATOM 2231 C CA . SER A 1 278 ? -3.804 -5.764 18.362 1.00 86.75 278 SER A CA 1
ATOM 2232 C C . SER A 1 278 ? -3.274 -4.338 18.188 1.00 86.75 278 SER A C 1
ATOM 2234 O O . SER A 1 278 ? -3.086 -3.872 17.063 1.00 86.75 278 SER A O 1
ATOM 2236 N N . LEU A 1 279 ? -2.980 -3.655 19.299 1.00 89.19 279 LEU A N 1
ATOM 2237 C CA . LEU A 1 279 ? -2.399 -2.312 19.288 1.00 89.19 279 LEU A CA 1
ATOM 2238 C C . LEU A 1 279 ? -0.967 -2.313 18.732 1.00 89.19 279 LEU A C 1
ATOM 2240 O O . LEU A 1 279 ? -0.617 -1.428 17.956 1.00 89.19 279 LEU A O 1
ATOM 2244 N N . ILE A 1 280 ? -0.154 -3.323 19.065 1.00 89.00 280 ILE A N 1
ATOM 2245 C CA . ILE A 1 280 ? 1.220 -3.452 18.551 1.00 89.00 280 ILE A CA 1
ATOM 2246 C C . ILE A 1 280 ? 1.222 -3.703 17.037 1.00 89.00 280 ILE A C 1
ATOM 2248 O O . ILE A 1 280 ? 1.984 -3.066 16.309 1.00 89.00 280 ILE A O 1
ATOM 2252 N N . ILE A 1 281 ? 0.352 -4.590 16.545 1.00 88.31 281 ILE A N 1
ATOM 2253 C CA . ILE A 1 281 ? 0.249 -4.925 15.114 1.00 88.31 281 ILE A CA 1
ATOM 2254 C C . ILE A 1 281 ? -0.185 -3.715 14.271 1.00 88.31 281 ILE A C 1
ATOM 2256 O O . ILE A 1 281 ? 0.212 -3.604 13.111 1.00 88.31 281 ILE A O 1
ATOM 2260 N N . ALA A 1 282 ? -0.954 -2.783 14.839 1.00 90.50 282 ALA A N 1
ATOM 2261 C CA . ALA A 1 282 ? -1.396 -1.578 14.138 1.00 90.50 282 ALA A CA 1
ATOM 2262 C C . ALA A 1 282 ? -0.270 -0.555 13.880 1.00 90.50 282 ALA A C 1
ATOM 2264 O O . ALA A 1 282 ? -0.377 0.247 12.951 1.00 90.50 282 ALA A O 1
ATOM 2265 N N . ILE A 1 283 ? 0.822 -0.577 14.656 1.00 91.25 283 ILE A N 1
ATOM 2266 C CA . ILE A 1 283 ? 1.878 0.448 14.592 1.00 91.25 283 ILE A CA 1
ATOM 2267 C C . ILE A 1 283 ? 2.668 0.416 13.267 1.00 91.25 283 ILE A C 1
ATOM 2269 O O . ILE A 1 283 ? 2.763 1.466 12.625 1.00 91.25 283 ILE A O 1
ATOM 2273 N N . PRO A 1 284 ? 3.231 -0.720 12.797 1.00 89.75 284 PRO A N 1
ATOM 2274 C CA . PRO A 1 284 ? 4.052 -0.722 11.582 1.00 89.75 284 PRO A CA 1
ATOM 2275 C C . PRO A 1 284 ? 3.320 -0.235 10.313 1.00 89.75 284 PRO A C 1
ATOM 2277 O O . PRO A 1 284 ? 3.901 0.575 9.586 1.00 89.75 284 PRO A O 1
ATOM 2280 N N . PRO A 1 285 ? 2.058 -0.635 10.037 1.00 89.19 285 PRO A N 1
ATOM 2281 C CA . PRO A 1 285 ? 1.284 -0.096 8.914 1.00 89.19 285 PRO A CA 1
ATOM 2282 C C . PRO A 1 285 ? 1.056 1.421 8.989 1.00 89.19 285 PRO A C 1
ATOM 2284 O O . PRO A 1 285 ? 1.108 2.098 7.962 1.00 89.19 285 PRO A O 1
ATOM 2287 N N . LEU A 1 286 ? 0.849 1.976 10.188 1.00 91.19 286 LEU A N 1
ATOM 2288 C CA . LEU A 1 286 ? 0.695 3.422 10.388 1.00 91.19 286 LEU A CA 1
ATOM 2289 C C . LEU A 1 286 ? 2.014 4.175 10.187 1.00 91.19 286 LEU A C 1
ATOM 2291 O O . LEU A 1 286 ? 2.033 5.225 9.551 1.00 91.19 286 LEU A O 1
ATOM 2295 N N . ILE A 1 287 ? 3.136 3.612 10.641 1.00 91.81 287 ILE A N 1
ATOM 2296 C CA . ILE A 1 287 ? 4.465 4.167 10.347 1.00 91.81 287 ILE A CA 1
ATOM 2297 C C . ILE A 1 287 ? 4.707 4.177 8.834 1.00 91.81 287 ILE A C 1
ATOM 2299 O O . ILE A 1 287 ? 5.160 5.184 8.287 1.00 91.81 287 ILE A O 1
ATOM 2303 N N . PHE A 1 288 ? 4.368 3.085 8.140 1.00 89.00 288 PHE A N 1
ATOM 2304 C CA . PHE A 1 288 ? 4.451 3.028 6.682 1.00 89.00 288 PHE A CA 1
ATOM 2305 C C . PHE A 1 288 ? 3.606 4.129 6.028 1.00 89.00 288 PHE A C 1
ATOM 2307 O O . PHE A 1 288 ? 4.104 4.825 5.142 1.00 89.00 288 PHE A O 1
ATOM 2314 N N . LEU A 1 289 ? 2.379 4.347 6.509 1.00 88.69 289 LEU A N 1
ATOM 2315 C CA . LEU A 1 289 ? 1.507 5.428 6.049 1.00 88.69 289 LEU A CA 1
ATOM 2316 C C . LEU A 1 289 ? 2.140 6.820 6.233 1.00 88.69 289 LEU A C 1
ATOM 2318 O O . LEU A 1 289 ? 2.050 7.648 5.331 1.00 88.69 289 LEU A O 1
ATOM 2322 N N . CYS A 1 290 ? 2.820 7.081 7.354 1.00 89.94 290 CYS A N 1
ATOM 2323 C CA . CYS A 1 290 ? 3.492 8.364 7.599 1.00 89.94 290 CYS A CA 1
ATOM 2324 C C . CYS A 1 290 ? 4.721 8.596 6.700 1.00 89.94 290 CYS A C 1
ATOM 2326 O O . CYS A 1 290 ? 5.034 9.742 6.367 1.00 89.94 290 CYS A O 1
ATOM 2328 N N . ILE A 1 291 ? 5.432 7.527 6.320 1.00 86.50 291 ILE A N 1
ATOM 2329 C CA . ILE A 1 291 ? 6.677 7.598 5.532 1.00 86.50 291 ILE A CA 1
ATOM 2330 C C . ILE A 1 291 ? 6.407 7.668 4.023 1.00 86.50 291 ILE A C 1
ATOM 2332 O O . ILE A 1 291 ? 7.207 8.265 3.288 1.00 86.50 291 ILE A O 1
ATOM 2336 N N . LYS A 1 292 ? 5.314 7.045 3.565 1.00 77.00 292 LYS A N 1
ATOM 2337 C CA . LYS A 1 292 ? 4.964 6.890 2.149 1.00 77.00 292 LYS A CA 1
ATOM 2338 C C . LYS A 1 292 ? 4.873 8.248 1.439 1.00 77.00 292 LYS A C 1
ATOM 2340 O O . LYS A 1 292 ? 4.223 9.173 1.915 1.00 77.00 292 LYS A O 1
ATOM 2345 N N . ASP A 1 293 ? 5.535 8.361 0.286 1.00 66.38 293 ASP A N 1
ATOM 2346 C CA . ASP A 1 293 ? 5.429 9.533 -0.593 1.00 66.38 293 ASP A CA 1
ATOM 2347 C C . ASP A 1 293 ? 4.177 9.453 -1.472 1.00 66.38 293 ASP A C 1
ATOM 2349 O O . ASP A 1 293 ? 3.780 8.358 -1.879 1.00 66.38 293 ASP A O 1
ATOM 2353 N N . SER A 1 294 ? 3.612 10.609 -1.841 1.00 58.50 294 SER A N 1
ATOM 2354 C CA . SER A 1 294 ? 2.458 10.703 -2.752 1.00 58.50 294 SER A CA 1
ATOM 2355 C C . SER A 1 294 ? 2.712 10.034 -4.108 1.00 58.50 294 SER A C 1
ATOM 2357 O O . SER A 1 294 ? 1.790 9.510 -4.716 1.00 58.50 294 SER A O 1
ATOM 2359 N N . SER A 1 295 ? 3.968 9.948 -4.554 1.00 54.31 295 SER A N 1
ATOM 2360 C CA . SER A 1 295 ? 4.365 9.254 -5.788 1.00 54.31 295 SER A CA 1
ATOM 2361 C C . SER A 1 295 ? 4.324 7.721 -5.700 1.00 54.31 295 SER A C 1
ATOM 2363 O O . SER A 1 295 ? 4.414 7.036 -6.722 1.00 54.31 295 SER A O 1
ATOM 2365 N N . THR A 1 296 ? 4.193 7.147 -4.499 1.00 56.78 296 THR A N 1
ATOM 2366 C CA . THR A 1 296 ? 4.215 5.692 -4.305 1.00 56.78 296 THR A CA 1
ATOM 2367 C C . THR A 1 296 ? 2.838 5.104 -4.616 1.00 56.78 296 THR A C 1
ATOM 2369 O O . THR A 1 296 ? 1.931 5.121 -3.779 1.00 56.78 296 THR A O 1
ATOM 2372 N N . LYS A 1 297 ? 2.673 4.552 -5.824 1.00 61.91 297 LYS A N 1
ATOM 2373 C CA . LYS A 1 297 ? 1.417 3.923 -6.271 1.00 61.91 297 LYS A CA 1
ATOM 2374 C C . LYS A 1 297 ? 0.999 2.781 -5.328 1.00 61.91 297 LYS A C 1
ATOM 2376 O O . LYS A 1 297 ? 1.837 2.026 -4.840 1.00 61.91 297 LYS A O 1
ATOM 2381 N N . SER A 1 298 ? -0.302 2.676 -5.045 1.00 66.81 298 SER A N 1
ATOM 2382 C CA . SER A 1 298 ? -0.862 1.531 -4.310 1.00 66.81 298 SER A CA 1
ATOM 2383 C C . SER A 1 298 ? -0.892 0.302 -5.216 1.00 66.81 298 SER A C 1
ATOM 2385 O O . SER A 1 298 ? -1.368 0.385 -6.351 1.00 66.81 298 SER A O 1
ATOM 2387 N N . TYR A 1 299 ? -0.401 -0.827 -4.706 1.00 66.88 299 TYR A N 1
ATOM 2388 C CA . TYR A 1 299 ? -0.377 -2.090 -5.436 1.00 66.88 299 TYR A CA 1
ATOM 2389 C C . TYR A 1 299 ? -1.797 -2.640 -5.598 1.00 66.88 299 TYR A C 1
ATOM 2391 O O . TYR A 1 299 ? -2.205 -3.020 -6.696 1.00 66.88 299 TYR A O 1
ATOM 2399 N N . ILE A 1 300 ? -2.609 -2.567 -4.542 1.00 63.88 300 ILE A N 1
ATOM 2400 C CA . ILE A 1 300 ? -4.012 -3.003 -4.593 1.00 63.88 300 ILE A CA 1
ATOM 2401 C C . ILE A 1 300 ? -4.816 -2.164 -5.591 1.00 63.88 300 ILE A C 1
ATOM 2403 O O . ILE A 1 300 ? -5.608 -2.707 -6.361 1.00 63.88 300 ILE A O 1
ATOM 2407 N N . LYS A 1 301 ? -4.557 -0.851 -5.667 1.00 65.75 301 LYS A N 1
ATOM 2408 C CA . LYS A 1 301 ? -5.177 0.007 -6.686 1.00 65.75 301 LYS A CA 1
ATOM 2409 C C . LYS A 1 301 ? -4.805 -0.437 -8.105 1.00 65.75 301 LYS A C 1
ATOM 2411 O O . LYS A 1 301 ? -5.684 -0.491 -8.962 1.00 65.75 301 LYS A O 1
ATOM 2416 N N . SER A 1 302 ? -3.532 -0.764 -8.350 1.00 62.12 302 SER A N 1
ATOM 2417 C CA . SER A 1 302 ? -3.095 -1.244 -9.669 1.00 62.12 302 SER A CA 1
ATOM 2418 C C . SER A 1 302 ? -3.724 -2.578 -10.075 1.00 62.12 302 SER A C 1
ATOM 2420 O O . SER A 1 302 ? -3.879 -2.827 -11.263 1.00 62.12 302 SER A O 1
ATOM 2422 N N . LEU A 1 303 ? -4.144 -3.402 -9.108 1.00 58.47 303 LEU A N 1
ATOM 2423 C CA . LEU A 1 303 ? -4.887 -4.636 -9.376 1.00 58.47 303 LEU A CA 1
ATOM 2424 C C . LEU A 1 303 ? -6.370 -4.368 -9.701 1.00 58.47 303 LEU A C 1
ATOM 2426 O O . LEU A 1 303 ? -6.960 -5.058 -10.534 1.00 58.47 303 LEU A O 1
ATOM 2430 N N . LEU A 1 304 ? -6.981 -3.369 -9.052 1.00 60.28 304 LEU A N 1
ATOM 2431 C CA . LEU A 1 304 ? -8.412 -3.061 -9.177 1.00 60.28 304 LEU A CA 1
ATOM 2432 C C . LEU A 1 304 ? -8.764 -2.223 -10.416 1.00 60.28 304 LEU A C 1
ATOM 2434 O O . LEU A 1 304 ? -9.826 -2.422 -11.004 1.00 60.28 304 LEU A O 1
ATOM 2438 N N . LEU A 1 305 ? -7.908 -1.282 -10.818 1.00 56.78 305 LEU A N 1
ATOM 2439 C CA . LEU A 1 305 ? -8.204 -0.324 -11.889 1.00 56.78 305 LEU A CA 1
ATOM 2440 C C . LEU A 1 305 ? -7.464 -0.671 -13.185 1.00 56.78 305 LEU A C 1
ATOM 2442 O O . LEU A 1 305 ? -6.297 -1.051 -13.166 1.00 56.78 305 LEU A O 1
ATOM 2446 N N . SER A 1 306 ? -8.152 -0.546 -14.327 1.00 45.53 306 SER A N 1
ATOM 2447 C CA . SER A 1 306 ? -7.529 -0.735 -15.642 1.00 45.53 306 SER A CA 1
ATOM 2448 C C . SER A 1 306 ? -6.480 0.353 -15.902 1.00 45.53 306 SER A C 1
ATOM 2450 O O . SER A 1 306 ? -6.581 1.460 -15.369 1.00 45.53 306 SER A O 1
ATOM 2452 N N . ALA A 1 307 ? -5.497 0.048 -16.754 1.00 43.25 307 ALA A N 1
ATOM 2453 C CA . ALA A 1 307 ? -4.357 0.904 -17.101 1.00 43.25 307 ALA A CA 1
ATOM 2454 C C . ALA A 1 307 ? -4.706 2.340 -17.570 1.00 43.25 307 ALA A C 1
ATOM 2456 O O . ALA A 1 307 ? -3.808 3.171 -17.653 1.00 43.25 307 ALA A O 1
ATOM 2457 N N . ASN A 1 308 ? -5.987 2.649 -17.819 1.00 36.91 308 ASN A N 1
ATOM 2458 C CA . ASN A 1 308 ? -6.468 3.956 -18.281 1.00 36.91 308 ASN A CA 1
ATOM 2459 C C . ASN A 1 308 ? -7.190 4.793 -17.208 1.00 36.91 308 ASN A C 1
ATOM 2461 O O . ASN A 1 308 ? -7.634 5.901 -17.502 1.00 36.91 308 ASN A O 1
ATOM 2465 N N . ALA A 1 309 ? -7.336 4.307 -15.974 1.00 35.16 309 ALA A N 1
ATOM 2466 C CA . ALA A 1 309 ? -7.953 5.098 -14.914 1.00 35.16 309 ALA A CA 1
ATOM 2467 C C . ALA A 1 309 ? -6.900 5.950 -14.186 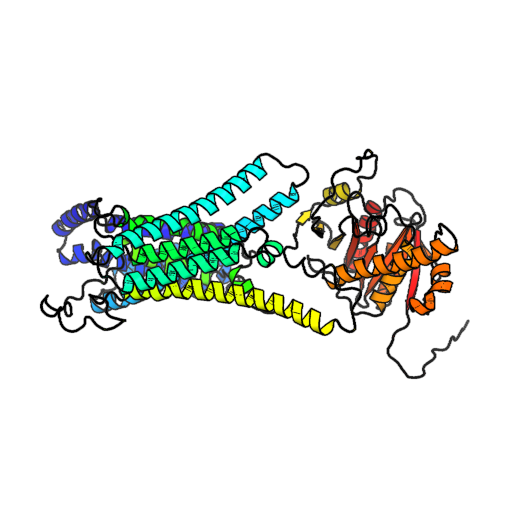1.00 35.16 309 ALA A C 1
ATOM 2469 O O . ALA A 1 309 ? -6.082 5.431 -13.428 1.00 35.16 309 ALA A O 1
ATOM 2470 N N . LEU A 1 310 ? -6.968 7.255 -14.459 1.00 36.16 310 LEU A N 1
ATOM 2471 C CA . LEU A 1 310 ? -6.335 8.411 -13.815 1.00 36.16 310 LEU A CA 1
ATOM 2472 C C . LEU A 1 310 ? -5.561 8.161 -12.499 1.00 36.16 310 LEU A C 1
ATOM 2474 O O . LEU A 1 310 ? -6.012 7.473 -11.572 1.00 36.16 310 LEU A O 1
ATOM 2478 N N . GLU A 1 311 ? -4.419 8.844 -12.404 1.00 40.88 311 GLU A N 1
ATOM 2479 C CA . GLU A 1 311 ? -3.445 8.931 -11.307 1.00 40.88 311 GLU A CA 1
ATOM 2480 C C . GLU A 1 311 ? -4.003 9.419 -9.950 1.00 40.88 311 GLU A C 1
ATOM 2482 O O . GLU A 1 311 ? -3.423 10.282 -9.306 1.00 40.88 311 GLU A O 1
ATOM 2487 N N . THR A 1 312 ? -5.103 8.874 -9.435 1.00 40.41 312 THR A N 1
ATOM 2488 C CA . THR A 1 312 ? -5.528 9.172 -8.059 1.00 40.41 312 THR A CA 1
ATOM 2489 C C . THR A 1 312 ? -4.721 8.326 -7.078 1.00 40.41 312 THR A C 1
ATOM 2491 O O . THR A 1 312 ? -5.006 7.160 -6.793 1.00 40.41 312 THR A O 1
ATOM 2494 N N . THR A 1 313 ? -3.606 8.879 -6.630 1.00 43.59 313 THR A N 1
ATOM 2495 C CA . THR A 1 313 ? -2.806 8.334 -5.538 1.00 43.59 313 THR A CA 1
ATOM 2496 C C . THR A 1 313 ? -3.707 8.189 -4.314 1.00 43.59 313 THR A C 1
ATOM 2498 O O . THR A 1 313 ? -4.360 9.150 -3.917 1.00 43.59 313 THR A O 1
ATOM 2501 N N . TRP A 1 314 ? -3.776 6.999 -3.707 1.00 43.28 314 TRP A N 1
ATOM 2502 C CA . TRP A 1 314 ? -4.312 6.932 -2.346 1.00 43.28 314 TRP A CA 1
ATOM 2503 C C . TRP A 1 314 ? -3.431 7.838 -1.482 1.00 43.28 314 TRP A C 1
ATOM 2505 O O . TRP A 1 314 ? -2.216 7.868 -1.690 1.00 43.28 314 TRP A O 1
ATOM 2515 N N . TYR A 1 315 ? -4.071 8.544 -0.549 1.00 56.53 315 TYR A N 1
ATOM 2516 C CA . TYR A 1 315 ? -3.502 9.506 0.407 1.00 56.53 315 TYR A CA 1
ATOM 2517 C C . TYR A 1 315 ? -3.481 10.968 -0.045 1.00 56.53 315 TYR A C 1
ATOM 2519 O O . TYR A 1 315 ? -2.509 11.693 0.142 1.00 56.53 315 TYR A O 1
ATOM 2527 N N . GLU A 1 316 ? -4.628 11.429 -0.534 1.00 75.56 316 GLU A N 1
ATOM 2528 C CA . GLU A 1 316 ? -5.043 12.806 -0.285 1.00 75.56 316 GLU A CA 1
ATOM 2529 C C . GLU A 1 316 ? -5.195 13.037 1.234 1.00 75.56 316 GLU A C 1
ATOM 2531 O O . GLU A 1 316 ? -5.641 12.142 1.963 1.00 75.56 316 GLU A O 1
ATOM 2536 N N . PHE A 1 317 ? -4.834 14.232 1.718 1.00 85.56 317 PHE A N 1
ATOM 2537 C CA . PHE A 1 317 ? -4.987 14.664 3.119 1.00 85.56 317 PHE A CA 1
ATOM 2538 C C . PHE A 1 317 ? -6.292 14.205 3.814 1.00 85.56 317 PHE A C 1
ATOM 2540 O O . PHE A 1 317 ? -6.197 13.693 4.935 1.00 85.56 317 PHE A O 1
ATOM 2547 N N . PRO A 1 318 ? -7.489 14.281 3.188 1.00 89.56 318 PRO A N 1
ATOM 2548 C CA . PRO A 1 318 ? -8.739 13.827 3.798 1.00 89.56 318 PRO A CA 1
ATOM 2549 C C . PRO A 1 318 ? -8.725 12.352 4.185 1.00 89.56 318 PRO A C 1
ATOM 2551 O O . PRO A 1 318 ? -9.187 11.996 5.271 1.00 89.56 318 PRO A O 1
ATOM 2554 N N . LEU A 1 319 ? -8.173 11.494 3.325 1.00 87.56 319 LEU A N 1
ATOM 2555 C CA . LEU A 1 319 ? -8.119 10.057 3.557 1.00 87.56 319 LEU A CA 1
ATOM 2556 C C . LEU A 1 319 ? -7.153 9.721 4.692 1.00 87.56 319 LEU A C 1
ATOM 2558 O O . LEU A 1 319 ? -7.472 8.879 5.525 1.00 87.56 319 LEU A O 1
ATOM 2562 N N . PHE A 1 320 ? -6.006 10.405 4.767 1.00 90.44 320 PHE A N 1
ATOM 2563 C CA . PHE A 1 320 ? -5.079 10.251 5.891 1.00 90.44 320 PHE A CA 1
ATOM 2564 C C . PHE A 1 320 ? -5.788 10.529 7.225 1.00 90.44 320 PHE A C 1
ATOM 2566 O O . PHE A 1 320 ? -5.718 9.720 8.150 1.00 90.44 320 PHE A O 1
ATOM 2573 N N . HIS A 1 321 ? -6.545 11.627 7.307 1.00 93.62 321 HIS A N 1
ATOM 2574 C CA . HIS A 1 321 ? -7.314 11.954 8.507 1.00 93.62 321 HIS A CA 1
ATOM 2575 C C . HIS A 1 321 ? -8.418 10.926 8.812 1.00 93.62 321 HIS A C 1
ATOM 2577 O O . HIS A 1 321 ? -8.600 10.580 9.977 1.00 93.62 321 HIS A O 1
ATOM 2583 N N . LEU A 1 322 ? -9.093 10.361 7.802 1.00 94.00 322 LEU A N 1
ATOM 2584 C CA . LEU A 1 322 ? -10.058 9.266 8.004 1.00 94.00 322 LEU A CA 1
ATOM 2585 C C . LEU A 1 322 ? -9.400 7.982 8.532 1.00 94.00 322 LEU A C 1
ATOM 2587 O O . LEU A 1 322 ? -9.982 7.292 9.371 1.00 94.00 322 LEU A O 1
ATOM 2591 N N . VAL A 1 323 ? -8.178 7.662 8.098 1.00 94.00 323 VAL A N 1
ATOM 2592 C CA . VAL A 1 323 ? -7.427 6.525 8.655 1.00 94.00 323 VAL A CA 1
ATOM 2593 C C . VAL A 1 323 ? -7.084 6.774 10.127 1.00 94.00 323 VAL A C 1
ATOM 2595 O O . VAL A 1 323 ? -7.282 5.892 10.958 1.00 94.00 323 VAL A O 1
ATOM 2598 N N . MET A 1 324 ? -6.660 7.987 10.486 1.00 94.81 324 MET A N 1
ATOM 2599 C CA . MET A 1 324 ? -6.388 8.351 11.885 1.00 94.81 324 MET A CA 1
ATOM 2600 C C . MET A 1 324 ? -7.652 8.356 12.764 1.00 94.81 324 MET A C 1
ATOM 2602 O O . MET A 1 324 ? -7.610 7.969 13.936 1.00 94.81 324 MET A O 1
ATOM 2606 N N . LEU A 1 325 ? -8.794 8.744 12.193 1.00 96.06 325 LEU A N 1
ATOM 2607 C CA . LEU A 1 325 ? -10.104 8.664 12.837 1.00 96.06 325 LEU A CA 1
ATOM 2608 C C . LEU A 1 325 ? -10.477 7.211 13.144 1.00 96.06 325 LEU A C 1
ATOM 2610 O O . LEU A 1 325 ? -10.763 6.870 14.290 1.00 96.06 325 LEU A O 1
ATOM 2614 N N . THR A 1 326 ? -10.444 6.348 12.128 1.00 96.06 326 THR A N 1
ATOM 2615 C CA . THR A 1 326 ? -10.803 4.929 12.270 1.00 96.06 326 THR A CA 1
ATOM 2616 C C . THR A 1 326 ? -9.828 4.182 13.189 1.00 96.06 326 THR A C 1
ATOM 2618 O O . THR A 1 326 ? -10.270 3.356 13.987 1.00 96.06 326 THR A O 1
ATOM 2621 N N . HIS A 1 327 ? -8.538 4.548 13.186 1.00 95.00 327 HIS A N 1
ATOM 2622 C CA . HIS A 1 327 ? -7.549 4.090 14.170 1.00 95.00 327 HIS A CA 1
ATOM 2623 C C . HIS A 1 327 ? -7.966 4.428 15.606 1.00 95.00 327 HIS A C 1
ATOM 2625 O O . HIS A 1 327 ? -7.916 3.570 16.484 1.00 95.00 327 HIS A O 1
ATOM 2631 N N . SER A 1 328 ? -8.417 5.660 15.850 1.00 94.94 328 SER A N 1
ATOM 2632 C CA . SER A 1 328 ? -8.827 6.094 17.191 1.00 94.94 328 SER A CA 1
ATOM 2633 C C . SER A 1 328 ? -10.028 5.285 17.703 1.00 94.94 328 SER A C 1
ATOM 2635 O O . SER A 1 328 ? -10.039 4.857 18.856 1.00 94.94 328 SER A O 1
ATOM 2637 N N . CYS A 1 329 ? -10.997 4.982 16.830 1.00 95.19 329 CYS A N 1
ATOM 2638 C CA . CYS A 1 329 ? -12.095 4.064 17.151 1.00 95.19 329 CYS A CA 1
ATOM 2639 C C . CYS A 1 329 ? -11.593 2.641 17.439 1.00 95.19 329 CYS A C 1
ATOM 2641 O O . CYS A 1 329 ? -12.018 2.025 18.414 1.00 95.19 329 CYS A O 1
ATOM 2643 N N . PHE A 1 330 ? -10.673 2.122 16.618 1.00 93.69 330 PHE A N 1
ATOM 2644 C CA . PHE A 1 330 ? -10.077 0.797 16.803 1.00 93.69 330 PHE A CA 1
ATOM 2645 C C . PHE A 1 330 ? -9.357 0.650 18.144 1.00 93.69 330 PHE A C 1
ATOM 2647 O O . PHE A 1 330 ? -9.481 -0.394 18.785 1.00 93.69 330 PHE A O 1
ATOM 2654 N N . VAL A 1 331 ? -8.641 1.684 18.588 1.00 91.62 331 VAL A N 1
ATOM 2655 C CA . VAL A 1 331 ? -7.973 1.691 19.893 1.00 91.62 331 VAL A CA 1
ATOM 2656 C C . VAL A 1 331 ? -8.993 1.524 21.012 1.00 91.62 331 VAL A C 1
ATOM 2658 O O . VAL A 1 331 ? -8.835 0.622 21.834 1.00 91.62 331 VAL A O 1
ATOM 2661 N N . LEU A 1 332 ? -10.054 2.342 21.025 1.00 89.38 332 LEU A N 1
ATOM 2662 C CA . LEU A 1 332 ? -11.090 2.239 22.051 1.00 89.38 332 LEU A CA 1
ATOM 2663 C C . LEU A 1 332 ? -11.736 0.855 22.036 1.00 89.38 332 LEU A C 1
ATOM 2665 O O . LEU A 1 332 ? -11.772 0.209 23.077 1.00 89.38 332 LEU A O 1
ATOM 2669 N N . MET A 1 333 ? -12.186 0.387 20.866 1.00 87.56 333 MET A N 1
ATOM 2670 C CA . MET A 1 333 ? -12.823 -0.927 20.737 1.00 87.56 333 MET A CA 1
ATOM 2671 C C . MET A 1 333 ? -11.892 -2.055 21.190 1.00 87.56 333 MET A C 1
ATOM 2673 O O . MET A 1 333 ? -12.334 -2.991 21.844 1.00 87.56 333 MET A O 1
ATOM 2677 N N . SER A 1 334 ? -10.593 -1.960 20.906 1.00 86.12 334 SER A N 1
ATOM 2678 C CA . SER A 1 334 ? -9.621 -2.958 21.351 1.00 86.12 334 SER A CA 1
ATOM 2679 C C . SER A 1 334 ? -9.439 -2.932 22.867 1.00 86.12 334 SER A C 1
ATOM 2681 O O . SER A 1 334 ? -9.471 -3.990 23.488 1.00 86.12 334 SER A O 1
ATOM 2683 N N . ILE A 1 335 ? -9.299 -1.756 23.487 1.00 80.38 335 ILE A N 1
ATOM 2684 C CA . ILE A 1 335 ? -9.134 -1.633 24.947 1.00 80.38 335 ILE A CA 1
ATOM 2685 C C . ILE A 1 335 ? -10.407 -2.069 25.685 1.00 80.38 335 ILE A C 1
ATOM 2687 O O . ILE A 1 335 ? -10.319 -2.731 26.715 1.00 80.38 335 ILE A O 1
ATOM 2691 N N . THR A 1 336 ? -11.592 -1.773 25.144 1.00 78.62 336 THR A N 1
ATOM 2692 C CA . THR A 1 336 ? -12.876 -2.225 25.705 1.00 78.62 336 THR A CA 1
ATOM 2693 C C . THR A 1 336 ? -13.246 -3.650 25.290 1.00 78.62 336 THR A C 1
ATOM 2695 O O . THR A 1 336 ? -14.380 -4.063 25.509 1.00 78.62 336 THR A O 1
ATOM 2698 N N . ASN A 1 337 ? -12.323 -4.407 24.684 1.00 76.12 337 ASN A N 1
ATOM 2699 C CA . ASN A 1 337 ? -12.522 -5.781 24.206 1.00 76.12 337 ASN A CA 1
ATOM 2700 C C . ASN A 1 337 ? -13.738 -5.968 23.278 1.00 76.12 337 ASN A C 1
ATOM 2702 O O . ASN A 1 337 ? -14.255 -7.076 23.152 1.00 76.12 337 ASN A O 1
ATOM 2706 N N . TYR A 1 338 ? -14.148 -4.909 22.578 1.00 78.06 338 TYR A N 1
ATOM 2707 C CA . TYR A 1 338 ? -15.313 -4.855 21.695 1.00 78.06 338 TYR A CA 1
ATOM 2708 C C . TYR A 1 338 ? -16.650 -5.076 22.421 1.00 78.06 338 TYR A C 1
ATOM 2710 O O . TYR A 1 338 ? -17.658 -5.381 21.777 1.00 78.06 338 TYR A O 1
ATOM 2718 N N . TYR A 1 339 ? -16.681 -4.881 23.742 1.00 71.06 339 TYR A N 1
ATOM 2719 C CA . TYR A 1 339 ? -17.894 -5.040 24.532 1.00 71.06 339 TYR A CA 1
ATOM 2720 C C . TYR A 1 339 ? -18.927 -3.967 24.224 1.00 71.06 339 TYR A C 1
ATOM 2722 O O . TYR A 1 339 ? -18.633 -2.766 24.232 1.00 71.06 339 TYR A O 1
ATOM 2730 N N . GLU A 1 340 ? -20.158 -4.425 24.005 1.00 69.50 340 GLU A N 1
ATOM 2731 C CA . GLU A 1 340 ? -21.313 -3.547 23.971 1.00 69.50 340 GLU A CA 1
ATOM 2732 C C . GLU A 1 340 ? -21.554 -3.006 25.391 1.00 69.50 340 GLU A C 1
ATOM 2734 O O . GLU A 1 340 ? -21.624 -3.784 26.349 1.00 69.50 340 GLU A O 1
ATOM 2739 N N . PRO A 1 341 ? -21.654 -1.680 25.571 1.00 62.94 341 PRO A N 1
ATOM 2740 C CA . PRO A 1 341 ? -21.966 -1.100 26.868 1.00 62.94 341 PRO A CA 1
ATOM 2741 C C . PRO A 1 341 ? -23.358 -1.583 27.315 1.00 62.94 341 PRO A C 1
ATOM 2743 O O . PRO A 1 341 ? -24.369 -1.226 26.724 1.00 62.94 341 PRO A O 1
ATOM 2746 N N . VAL A 1 342 ? -23.371 -2.448 28.334 1.00 54.06 342 VAL A N 1
ATOM 2747 C CA . VAL A 1 342 ? -24.489 -3.250 28.870 1.00 54.06 342 VAL A CA 1
ATOM 2748 C C . VAL A 1 342 ? -25.905 -2.701 28.595 1.00 54.06 342 VAL A C 1
ATOM 2750 O O . VAL A 1 342 ? -26.367 -1.773 29.259 1.00 54.06 342 VAL A O 1
ATOM 2753 N N . PHE A 1 343 ? -26.654 -3.396 27.725 1.00 46.44 343 PHE A N 1
ATOM 2754 C CA . PHE A 1 343 ? -28.124 -3.405 27.690 1.00 46.44 343 PHE A CA 1
ATOM 2755 C C . PHE A 1 343 ? -28.653 -4.731 28.265 1.00 46.44 343 PHE A C 1
ATOM 2757 O O . PHE A 1 343 ? -28.926 -5.690 27.544 1.00 46.44 343 PHE A O 1
ATOM 2764 N N . SER A 1 344 ? -28.830 -4.824 29.583 1.00 37.91 344 SER A N 1
ATOM 2765 C CA . SER A 1 344 ? -29.503 -5.972 30.207 1.00 37.91 344 SER A CA 1
ATOM 2766 C C . SER A 1 344 ? -31.029 -5.826 30.146 1.00 37.91 344 SER A C 1
ATOM 2768 O O . SER A 1 344 ? -31.673 -5.573 31.161 1.00 37.91 344 SER A O 1
ATOM 2770 N N . VAL A 1 345 ? -31.619 -5.993 28.960 1.00 33.84 345 VAL A N 1
ATOM 2771 C CA . VAL A 1 345 ? -33.062 -6.304 28.834 1.00 33.84 345 VAL A CA 1
ATOM 2772 C C . VAL A 1 345 ? -33.304 -7.588 28.027 1.00 33.84 345 VAL A C 1
ATOM 2774 O O . VAL A 1 345 ? -34.340 -8.219 28.191 1.00 33.84 345 VAL A O 1
ATOM 2777 N N . PHE A 1 346 ? -32.317 -8.068 27.256 1.00 31.16 346 PHE A N 1
ATOM 2778 C CA . PHE A 1 346 ? -32.454 -9.285 26.439 1.00 31.16 346 PHE A CA 1
ATOM 2779 C C . PHE A 1 346 ? -31.315 -10.306 26.618 1.00 31.16 346 PHE A C 1
ATOM 2781 O O . PHE A 1 346 ? -30.958 -11.001 25.671 1.00 31.16 346 PHE A O 1
ATOM 2788 N N . LYS A 1 347 ? -30.754 -10.468 27.828 1.00 30.03 347 LYS A N 1
ATOM 2789 C CA . LYS A 1 347 ? -30.145 -11.769 28.173 1.00 30.03 347 LYS A CA 1
ATOM 2790 C C . LYS A 1 347 ? -31.306 -12.692 28.560 1.00 30.03 347 LYS A C 1
ATOM 2792 O O . LYS A 1 347 ? -31.883 -12.464 29.625 1.00 30.03 347 LYS A O 1
ATOM 2797 N N . PRO A 1 348 ? -31.704 -13.686 27.738 1.00 28.98 348 PRO A N 1
ATOM 2798 C CA . PRO A 1 348 ? -32.664 -14.668 28.203 1.00 28.98 348 PRO A CA 1
ATOM 2799 C C . PRO A 1 348 ? -32.077 -15.341 29.443 1.00 28.98 348 PRO A C 1
ATOM 2801 O O . PRO A 1 348 ? -30.921 -15.769 29.471 1.00 28.98 348 PRO A O 1
ATOM 2804 N N . ILE A 1 349 ? -32.895 -15.375 30.490 1.00 31.11 349 ILE A N 1
ATOM 2805 C CA . ILE A 1 349 ? -32.687 -16.184 31.685 1.00 31.11 349 ILE A CA 1
ATOM 2806 C C . ILE A 1 349 ? -32.324 -17.601 31.214 1.00 31.11 349 ILE A C 1
ATOM 2808 O O . ILE A 1 349 ? -32.917 -18.091 30.257 1.00 31.11 349 ILE A O 1
ATOM 2812 N N . LYS A 1 350 ? -31.348 -18.228 31.883 1.00 35.62 350 LYS A N 1
ATOM 2813 C CA . LYS A 1 350 ? -30.689 -19.534 31.633 1.00 35.62 350 LYS A CA 1
ATOM 2814 C C . LYS A 1 350 ? -31.582 -20.766 31.320 1.00 35.62 350 LYS A C 1
ATOM 2816 O O . LYS A 1 350 ? -31.075 -21.880 31.294 1.00 35.62 350 LYS A O 1
ATOM 2821 N N . TYR A 1 351 ? -32.875 -20.617 31.050 1.00 34.47 351 TYR A N 1
ATOM 2822 C CA . TYR A 1 351 ? -33.844 -21.690 30.840 1.00 34.47 351 TYR A CA 1
ATOM 2823 C C . TYR A 1 351 ? -34.474 -21.659 29.437 1.00 34.47 351 TYR A C 1
ATOM 2825 O O . TYR A 1 351 ? -35.665 -21.417 29.301 1.00 34.47 351 TYR A O 1
ATOM 2833 N N . SER A 1 352 ? -33.697 -21.919 28.381 1.00 35.62 352 SER A N 1
ATOM 2834 C CA . SER A 1 352 ? -34.223 -22.497 27.125 1.00 35.62 352 SER A CA 1
ATOM 2835 C C . SER A 1 352 ? -33.074 -22.943 26.209 1.00 35.62 352 SER A C 1
ATOM 2837 O O . SER A 1 352 ? -32.776 -22.323 25.194 1.00 35.62 352 SER A O 1
ATOM 2839 N N . VAL A 1 353 ? -32.363 -24.004 26.600 1.00 41.72 353 VAL A N 1
ATOM 2840 C CA . VAL A 1 353 ? -31.190 -24.527 25.860 1.00 41.72 353 VAL A CA 1
ATOM 2841 C C . VAL A 1 353 ? -31.557 -25.674 24.897 1.00 41.72 353 VAL A C 1
ATOM 2843 O O . VAL A 1 353 ? -30.723 -26.128 24.119 1.00 41.72 353 VAL A O 1
ATOM 2846 N N . ASN A 1 354 ? -32.813 -26.139 24.869 1.00 37.91 354 ASN A N 1
ATOM 2847 C CA . ASN A 1 354 ? -33.122 -27.428 24.232 1.00 37.91 354 ASN A CA 1
ATOM 2848 C C . ASN A 1 354 ? -33.821 -27.399 22.863 1.00 37.91 354 ASN A C 1
ATOM 2850 O O . ASN A 1 354 ? -33.858 -28.449 22.232 1.00 37.91 354 ASN A O 1
ATOM 2854 N N . HIS A 1 355 ? -34.310 -26.263 22.344 1.00 37.84 355 HIS A N 1
ATOM 2855 C CA . HIS A 1 355 ? -35.138 -26.286 21.118 1.00 37.84 355 HIS A CA 1
ATOM 2856 C C . HIS A 1 355 ? -34.543 -25.684 19.831 1.00 37.84 355 HIS A C 1
ATOM 2858 O O . HIS A 1 355 ? -35.157 -25.844 18.781 1.00 37.84 355 HIS A O 1
ATOM 2864 N N . PHE A 1 356 ? -33.348 -25.080 19.849 1.00 37.94 356 PHE A N 1
ATOM 2865 C CA . PHE A 1 356 ? -32.781 -24.395 18.665 1.00 37.94 356 PHE A CA 1
ATOM 2866 C C . PHE A 1 356 ? -31.387 -24.887 18.226 1.00 37.94 356 PHE A C 1
ATOM 2868 O O . PHE A 1 356 ? -30.611 -24.148 17.632 1.00 37.94 356 PHE A O 1
ATOM 2875 N N . LYS A 1 357 ? -31.062 -26.164 18.465 1.00 36.59 357 LYS A N 1
ATOM 2876 C CA . LYS A 1 357 ? -29.757 -26.767 18.116 1.00 36.59 357 LYS A CA 1
ATOM 2877 C C . LYS A 1 357 ? -29.529 -27.082 16.623 1.00 36.59 357 LYS A C 1
ATOM 2879 O O . LYS A 1 357 ? -28.504 -27.672 16.300 1.00 36.59 357 LYS A O 1
ATOM 2884 N N . THR A 1 358 ? -30.440 -26.740 15.708 1.00 36.75 358 THR A N 1
ATOM 2885 C CA . THR A 1 358 ? -30.408 -27.268 14.324 1.00 36.75 358 THR A CA 1
ATOM 2886 C C . THR A 1 358 ? -30.309 -26.235 13.200 1.00 36.75 358 THR A C 1
ATOM 2888 O O . THR A 1 358 ? -30.340 -26.631 12.036 1.00 36.75 358 THR A O 1
ATOM 2891 N N . SER A 1 359 ? -30.132 -24.938 13.476 1.00 36.53 359 SER A N 1
ATOM 2892 C CA . SER A 1 359 ? -29.837 -23.977 12.404 1.00 36.53 359 SER A CA 1
ATOM 2893 C C . SER A 1 359 ? -28.328 -23.793 12.207 1.00 36.53 359 SER A C 1
ATOM 2895 O O . SER A 1 359 ? -27.567 -23.590 13.149 1.00 36.53 359 SER A O 1
ATOM 2897 N N . VAL A 1 360 ? -27.902 -23.806 10.940 1.00 41.91 360 VAL A N 1
ATOM 2898 C CA . VAL A 1 360 ? -26.524 -23.524 10.471 1.00 41.91 360 VAL A CA 1
ATOM 2899 C C . VAL A 1 360 ? -26.054 -22.104 10.857 1.00 41.91 360 VAL A C 1
ATOM 2901 O O . VAL A 1 360 ? -24.884 -21.762 10.729 1.00 41.91 360 VAL A O 1
ATOM 2904 N N . ILE A 1 361 ? -26.971 -21.274 11.364 1.00 41.41 361 ILE A N 1
ATOM 2905 C CA . ILE A 1 361 ? -26.752 -19.899 11.815 1.00 41.41 361 ILE A CA 1
ATOM 2906 C C . ILE A 1 361 ? -27.307 -19.761 13.246 1.00 41.41 361 ILE A C 1
ATOM 2908 O O . ILE A 1 361 ? -28.173 -18.931 13.512 1.00 41.41 361 ILE A O 1
ATOM 2912 N N . TYR A 1 362 ? -26.869 -20.612 14.177 1.00 38.38 362 TYR A N 1
ATOM 2913 C CA . TYR A 1 362 ? -27.139 -20.420 15.606 1.00 38.38 362 TYR A CA 1
ATOM 2914 C C . TYR A 1 362 ? -25.836 -20.137 16.344 1.00 38.38 362 TYR A C 1
ATOM 2916 O O . TYR A 1 362 ? -24.993 -21.019 16.489 1.00 38.38 362 TYR A O 1
ATOM 2924 N N . PHE A 1 363 ? -25.648 -18.897 16.787 1.00 44.16 363 PHE A N 1
ATOM 2925 C CA . PHE A 1 363 ? -24.613 -18.550 17.756 1.00 44.16 363 PHE A CA 1
ATOM 2926 C C . PHE A 1 363 ? -25.266 -18.533 19.138 1.00 44.16 363 PHE A C 1
ATOM 2928 O O . PHE A 1 363 ? -26.218 -17.786 19.358 1.00 44.16 363 PHE A O 1
ATOM 2935 N N . GLU A 1 364 ? -24.783 -19.367 20.061 1.00 36.53 364 GLU A N 1
ATOM 2936 C CA . GLU A 1 364 ? -25.170 -19.280 21.470 1.00 36.53 364 GLU A CA 1
ATOM 2937 C C . GLU A 1 364 ? -24.788 -17.887 21.999 1.00 36.53 364 GLU A C 1
ATOM 2939 O O . GLU A 1 364 ? -23.611 -17.581 22.188 1.00 36.53 364 GLU A O 1
ATOM 2944 N N . GLY A 1 365 ? -25.795 -17.028 22.180 1.00 41.03 365 GLY A N 1
ATOM 2945 C CA . GLY A 1 365 ? -25.623 -15.628 22.560 1.00 41.03 365 GLY A CA 1
ATOM 2946 C C . GLY A 1 365 ? -25.321 -14.728 21.357 1.00 41.03 365 GLY A C 1
ATOM 2947 O O . GLY A 1 365 ? -24.351 -14.929 20.633 1.00 41.03 365 GLY A O 1
ATOM 2948 N N . TYR A 1 366 ? -26.166 -13.718 21.152 1.00 50.03 366 TYR A N 1
ATOM 2949 C CA . TYR A 1 366 ? -26.063 -12.682 20.120 1.00 50.03 366 TYR A CA 1
ATOM 2950 C C . TYR A 1 366 ? -24.726 -11.912 20.171 1.00 50.03 366 TYR A C 1
ATOM 2952 O O . TYR A 1 366 ? -24.668 -10.794 20.668 1.00 50.03 366 TYR A O 1
ATOM 2960 N N . ASN A 1 367 ? -23.643 -12.480 19.640 1.00 67.12 367 ASN A N 1
ATOM 2961 C CA . ASN A 1 367 ? -22.353 -11.805 19.504 1.00 67.12 367 ASN A CA 1
ATOM 2962 C C . ASN A 1 367 ? -22.134 -11.391 18.042 1.00 67.12 367 ASN A C 1
ATOM 2964 O O . ASN A 1 367 ? -21.330 -11.969 17.302 1.00 67.12 367 ASN A O 1
ATOM 2968 N N . TRP A 1 368 ? -22.924 -10.403 17.612 1.00 74.19 368 TRP A N 1
ATOM 2969 C CA . TRP A 1 368 ? -22.872 -9.825 16.267 1.00 74.19 368 TRP A CA 1
ATOM 2970 C C . TRP A 1 368 ? -21.471 -9.341 15.900 1.00 74.19 368 TRP A C 1
ATOM 2972 O O . TRP A 1 368 ? -21.038 -9.523 14.767 1.00 74.19 368 TRP A O 1
ATOM 2982 N N . THR A 1 369 ? -20.733 -8.802 16.865 1.00 77.50 369 THR A N 1
ATOM 2983 C CA . THR A 1 369 ? -19.360 -8.331 16.685 1.00 77.50 369 THR A CA 1
ATOM 2984 C C . THR A 1 369 ? -18.439 -9.446 16.204 1.00 77.50 369 THR A C 1
ATOM 2986 O O . THR A 1 369 ? -17.797 -9.306 15.161 1.00 77.50 369 THR A O 1
ATOM 2989 N N . ARG A 1 370 ? -18.445 -10.603 16.879 1.00 77.44 370 ARG A N 1
ATOM 2990 C CA . ARG A 1 370 ? -17.685 -11.785 16.445 1.00 77.44 370 ARG A CA 1
ATOM 2991 C C . ARG A 1 370 ? -18.078 -12.240 15.040 1.00 77.44 370 ARG A C 1
ATOM 2993 O O . ARG A 1 370 ? -17.202 -12.535 14.226 1.00 77.44 370 ARG A O 1
ATOM 3000 N N . PHE A 1 371 ? -19.376 -12.291 14.743 1.00 78.62 371 PHE A N 1
ATOM 3001 C CA . PHE A 1 371 ? -19.860 -12.699 13.424 1.00 78.62 371 PHE A CA 1
ATOM 3002 C C . PHE A 1 371 ? -19.404 -11.740 12.320 1.00 78.62 371 PHE A C 1
ATOM 3004 O O . PHE A 1 371 ? -18.912 -12.193 11.286 1.00 78.62 371 PHE A O 1
ATOM 3011 N N . ILE A 1 372 ? -19.522 -10.427 12.534 1.00 83.06 372 ILE A N 1
ATOM 3012 C CA . ILE A 1 372 ? -19.109 -9.420 11.554 1.00 83.06 372 ILE A CA 1
ATOM 3013 C C . ILE A 1 372 ? -17.600 -9.518 11.319 1.00 83.06 372 ILE A C 1
ATOM 3015 O O . ILE A 1 372 ? -17.172 -9.534 10.168 1.00 83.06 372 ILE A O 1
ATOM 3019 N N . MET A 1 373 ? -16.786 -9.662 12.369 1.00 82.81 373 MET A N 1
ATOM 3020 C CA . MET A 1 373 ? -15.331 -9.798 12.223 1.00 82.81 373 MET A CA 1
ATOM 3021 C C . MET A 1 373 ? -14.938 -11.060 11.433 1.00 82.81 373 MET A C 1
ATOM 3023 O O . MET A 1 373 ? -14.091 -10.980 10.544 1.00 82.81 373 MET A O 1
ATOM 3027 N N . LEU A 1 374 ? -15.574 -12.210 11.688 1.00 81.75 374 LEU A N 1
ATOM 3028 C CA . LEU A 1 374 ? -15.301 -13.451 10.945 1.00 81.75 374 LEU A CA 1
ATOM 3029 C C . LEU A 1 374 ? -15.801 -13.405 9.490 1.00 81.75 374 LEU A C 1
ATOM 3031 O O . LEU A 1 374 ? -15.096 -13.806 8.565 1.00 81.75 374 LEU A O 1
ATOM 3035 N N . SER A 1 375 ? -17.015 -12.912 9.259 1.00 84.12 375 SER A N 1
ATOM 3036 C CA . SER A 1 375 ? -17.605 -12.877 7.913 1.00 84.12 375 SER A CA 1
ATOM 3037 C C . SER A 1 375 ? -16.973 -11.820 7.005 1.00 84.12 375 SER A C 1
ATOM 3039 O O . SER A 1 375 ? -16.846 -12.039 5.804 1.00 84.12 375 SER A O 1
ATOM 3041 N N . THR A 1 376 ? -16.545 -10.679 7.548 1.00 84.69 376 THR A N 1
ATOM 3042 C CA . THR A 1 376 ? -15.991 -9.591 6.727 1.00 84.69 376 THR A CA 1
ATOM 3043 C C . THR A 1 376 ? -14.469 -9.651 6.633 1.00 84.69 376 THR A C 1
ATOM 3045 O O . THR A 1 376 ? -13.926 -9.673 5.527 1.00 84.69 376 THR A O 1
ATOM 3048 N N . LEU A 1 377 ? -13.765 -9.702 7.769 1.00 84.25 377 LEU A N 1
ATOM 3049 C CA . LEU A 1 377 ? -12.313 -9.518 7.806 1.00 84.25 377 LEU A CA 1
ATOM 3050 C C . LEU A 1 377 ? -11.546 -10.810 7.540 1.00 84.25 377 LEU A C 1
ATOM 3052 O O . LEU A 1 377 ? -10.574 -10.783 6.790 1.00 84.25 377 LEU A O 1
ATOM 3056 N N . SER A 1 378 ? -11.956 -11.934 8.138 1.00 82.50 378 SER A N 1
ATOM 3057 C CA . SER A 1 378 ? -11.203 -13.186 7.981 1.00 82.50 378 SER A CA 1
ATOM 3058 C C . SER A 1 378 ? -11.554 -13.954 6.705 1.00 82.50 378 SER A C 1
ATOM 3060 O O . SER A 1 378 ? -10.691 -14.642 6.168 1.00 82.50 378 SER A O 1
ATOM 3062 N N . THR A 1 379 ? -12.769 -13.783 6.171 1.00 84.81 379 THR A N 1
ATOM 3063 C CA . THR A 1 379 ? -13.244 -14.518 4.985 1.00 84.81 379 THR A CA 1
ATOM 3064 C C . THR A 1 379 ? -13.421 -13.628 3.752 1.00 84.81 379 THR A C 1
ATOM 3066 O O . THR A 1 379 ? -12.673 -13.776 2.785 1.00 84.81 379 THR A O 1
ATOM 3069 N N . LEU A 1 380 ? -14.377 -12.690 3.756 1.00 86.75 380 LEU A N 1
ATOM 3070 C CA . LEU A 1 380 ? -14.739 -11.914 2.561 1.00 86.75 380 LEU A CA 1
ATOM 3071 C C . LEU A 1 380 ? -13.574 -11.085 1.994 1.00 86.75 380 LEU A C 1
ATOM 3073 O O . LEU A 1 380 ? -13.323 -11.136 0.792 1.00 86.75 380 LEU A O 1
ATOM 3077 N N . MET A 1 381 ? -12.854 -10.337 2.835 1.00 83.94 381 MET A N 1
ATOM 3078 C CA . MET A 1 381 ? -11.745 -9.477 2.395 1.00 83.94 381 MET A CA 1
ATOM 3079 C C . MET A 1 381 ? -10.610 -10.263 1.698 1.00 83.94 381 MET A C 1
ATOM 3081 O O . MET A 1 381 ? -10.274 -9.924 0.558 1.00 83.94 381 MET A O 1
ATOM 3085 N N . PRO A 1 382 ? -10.049 -11.337 2.292 1.00 82.81 382 PRO A N 1
ATOM 3086 C CA . PRO A 1 382 ? -9.046 -12.172 1.629 1.00 82.81 382 PRO A CA 1
ATOM 3087 C C . PRO A 1 382 ? -9.546 -12.821 0.337 1.00 82.81 382 PRO A C 1
ATOM 3089 O O . PRO A 1 382 ? -8.809 -12.859 -0.648 1.00 82.81 382 PRO A O 1
ATOM 3092 N N . ILE A 1 383 ? -10.799 -13.293 0.310 1.00 85.44 383 ILE A N 1
ATOM 3093 C CA . ILE A 1 383 ? -11.407 -13.875 -0.894 1.00 85.44 383 ILE A CA 1
ATOM 3094 C C . ILE A 1 383 ? -11.475 -12.834 -2.014 1.00 85.44 383 ILE A C 1
ATOM 3096 O O . ILE A 1 383 ? -11.020 -13.107 -3.123 1.00 85.44 383 ILE A O 1
ATOM 3100 N N . LEU A 1 384 ? -11.991 -11.633 -1.736 1.00 84.62 384 LEU A N 1
ATOM 3101 C CA . LEU A 1 384 ? -12.077 -10.554 -2.724 1.00 84.62 384 LEU A CA 1
ATOM 3102 C C . LEU A 1 384 ? -10.698 -10.165 -3.259 1.00 84.62 384 LEU A C 1
ATOM 3104 O O . LEU A 1 384 ? -10.544 -9.946 -4.462 1.00 84.62 384 LEU A O 1
ATOM 3108 N N . TYR A 1 385 ? -9.686 -10.128 -2.393 1.00 81.06 385 TYR A N 1
ATOM 3109 C CA . TYR A 1 385 ? -8.313 -9.876 -2.813 1.00 81.06 385 TYR A CA 1
ATOM 3110 C C . TYR A 1 385 ? -7.788 -10.979 -3.744 1.00 81.06 385 TYR A C 1
ATOM 3112 O O . TYR A 1 385 ? -7.291 -10.675 -4.829 1.00 81.06 385 TYR A O 1
ATOM 3120 N N . ILE A 1 386 ? -7.926 -12.255 -3.361 1.00 80.69 386 ILE A N 1
ATOM 3121 C CA . ILE A 1 386 ? -7.477 -13.393 -4.179 1.00 80.69 386 ILE A CA 1
ATOM 3122 C C . ILE A 1 386 ? -8.205 -13.400 -5.525 1.00 80.69 386 ILE A C 1
ATOM 3124 O O . ILE A 1 386 ? -7.563 -13.577 -6.557 1.00 80.69 386 ILE A O 1
ATOM 3128 N N . ILE A 1 387 ? -9.517 -13.148 -5.543 1.00 83.94 387 ILE A N 1
ATOM 3129 C CA . ILE A 1 387 ? -10.297 -13.026 -6.780 1.00 83.94 387 ILE A CA 1
ATOM 3130 C C . ILE A 1 387 ? -9.762 -11.880 -7.637 1.00 83.94 387 ILE A C 1
ATOM 3132 O O . ILE A 1 387 ? -9.538 -12.076 -8.825 1.00 83.94 387 ILE A O 1
ATOM 3136 N N . THR A 1 388 ? -9.519 -10.703 -7.057 1.00 79.06 388 THR A N 1
ATOM 3137 C CA . THR A 1 388 ? -8.993 -9.545 -7.797 1.00 79.06 388 THR A CA 1
ATOM 3138 C C . THR A 1 388 ? -7.638 -9.867 -8.424 1.00 79.06 388 THR A C 1
ATOM 3140 O O . THR A 1 388 ? -7.407 -9.576 -9.598 1.00 79.06 388 THR A O 1
ATOM 3143 N N . LEU A 1 389 ? -6.766 -10.537 -7.670 1.00 74.94 389 LEU A N 1
ATOM 3144 C CA . LEU A 1 389 ? -5.476 -10.996 -8.161 1.00 74.94 389 LEU A CA 1
ATOM 3145 C C . LEU A 1 389 ? -5.648 -12.005 -9.306 1.00 74.94 389 LEU A C 1
ATOM 3147 O O . LEU A 1 389 ? -5.065 -11.821 -10.369 1.00 74.94 389 LEU A O 1
ATOM 3151 N N . LEU A 1 390 ? -6.490 -13.029 -9.135 1.00 77.75 390 LEU A N 1
ATOM 3152 C CA . LEU A 1 390 ? -6.787 -14.021 -10.174 1.00 77.75 390 LEU A CA 1
ATOM 3153 C C . LEU A 1 390 ? -7.382 -13.379 -11.429 1.00 77.75 390 LEU A C 1
ATOM 3155 O O . LEU A 1 390 ? -7.002 -13.751 -12.534 1.00 77.75 390 LEU A O 1
ATOM 3159 N N . VAL A 1 391 ? -8.269 -12.395 -11.286 1.00 77.50 391 VAL A N 1
ATOM 3160 C CA . VAL A 1 391 ? -8.836 -11.634 -12.406 1.00 77.50 391 VAL A CA 1
ATOM 3161 C C . VAL A 1 391 ? -7.751 -10.847 -13.130 1.00 77.50 391 VAL A C 1
ATOM 3163 O O . VAL A 1 391 ? -7.731 -10.872 -14.359 1.00 77.50 391 VAL A O 1
ATOM 3166 N N . SER A 1 392 ? -6.831 -10.198 -12.410 1.00 69.50 392 SER A N 1
ATOM 3167 C CA . SER A 1 392 ? -5.674 -9.531 -13.022 1.00 69.50 392 SER A CA 1
ATOM 3168 C C . SER A 1 392 ? -4.837 -10.529 -13.824 1.00 69.50 392 SER A C 1
ATOM 3170 O O . SER A 1 392 ? -4.590 -10.325 -15.006 1.00 69.50 392 SER A O 1
ATOM 3172 N N . ILE A 1 393 ? -4.519 -11.680 -13.229 1.00 68.44 393 ILE A N 1
ATOM 3173 C CA . ILE A 1 393 ? -3.725 -12.736 -13.868 1.00 68.44 393 ILE A CA 1
ATOM 3174 C C . ILE A 1 393 ? -4.434 -13.304 -15.098 1.00 68.44 393 ILE A C 1
ATOM 3176 O O . ILE A 1 393 ? -3.808 -13.531 -16.132 1.00 68.44 393 ILE A O 1
ATOM 3180 N N . MET A 1 394 ? -5.743 -13.545 -15.006 1.00 69.06 394 MET A N 1
ATOM 3181 C CA . MET A 1 394 ? -6.551 -14.016 -16.126 1.00 69.06 394 MET A CA 1
ATOM 3182 C C . MET A 1 394 ? -6.638 -12.968 -17.225 1.00 69.06 394 MET A C 1
ATOM 3184 O O . MET A 1 394 ? -6.604 -13.343 -18.392 1.00 69.06 394 MET A O 1
ATOM 3188 N N . ARG A 1 395 ? -6.728 -11.679 -16.883 1.00 65.50 395 ARG A N 1
ATOM 3189 C CA . ARG A 1 395 ? -6.723 -10.571 -17.843 1.00 65.50 395 ARG A CA 1
ATOM 3190 C C . ARG A 1 395 ? -5.395 -10.515 -18.587 1.00 65.50 395 ARG A C 1
ATOM 3192 O O . ARG A 1 395 ? -5.417 -10.459 -19.812 1.00 65.50 395 ARG A O 1
ATOM 3199 N N . ASP A 1 396 ? -4.276 -10.641 -17.883 1.00 59.53 396 ASP A N 1
ATOM 3200 C CA . ASP A 1 396 ? -2.945 -10.679 -18.493 1.00 59.53 396 ASP A CA 1
ATOM 3201 C C . ASP A 1 396 ? -2.791 -11.921 -19.383 1.00 59.53 396 ASP A C 1
ATOM 3203 O O . ASP A 1 396 ? -2.409 -11.817 -20.546 1.00 59.53 396 ASP A O 1
ATOM 3207 N N . CYS A 1 397 ? -3.217 -13.095 -18.902 1.00 58.81 397 CYS A N 1
ATOM 3208 C CA . CYS A 1 397 ? -3.250 -14.330 -19.691 1.00 58.81 397 CYS A CA 1
ATOM 3209 C C . CYS A 1 397 ? -4.201 -14.259 -20.903 1.00 58.81 397 CYS A C 1
ATOM 3211 O O . CYS A 1 397 ? -3.943 -14.892 -21.927 1.00 58.81 397 CYS A O 1
ATOM 3213 N N . CYS A 1 398 ? -5.325 -13.546 -20.799 1.00 57.31 398 CYS A N 1
ATOM 3214 C CA . CYS A 1 398 ? -6.281 -13.359 -21.891 1.00 57.31 398 CYS A CA 1
ATOM 3215 C C . CYS A 1 398 ? -5.772 -12.340 -22.904 1.00 57.31 398 CYS A C 1
ATOM 3217 O O . CYS A 1 398 ? -5.990 -12.534 -24.094 1.00 57.31 398 CYS A O 1
ATOM 3219 N N . ASN A 1 399 ? -5.068 -11.295 -22.467 1.00 53.78 399 ASN A N 1
ATOM 3220 C CA . ASN A 1 399 ? -4.351 -10.395 -23.364 1.00 53.78 399 ASN A CA 1
ATOM 3221 C C . ASN A 1 399 ? -3.251 -11.165 -24.104 1.00 53.78 399 ASN A C 1
ATOM 3223 O O . ASN A 1 399 ? -3.172 -11.064 -25.324 1.00 53.78 399 ASN A O 1
ATOM 3227 N N . ASP A 1 400 ? -2.512 -12.045 -23.423 1.00 46.47 400 ASP A N 1
ATOM 3228 C CA . ASP A 1 400 ? -1.567 -12.963 -24.070 1.00 46.47 400 ASP A CA 1
ATOM 3229 C C . ASP A 1 400 ? -2.237 -13.920 -25.070 1.00 46.47 400 ASP A C 1
ATOM 3231 O O . ASP A 1 400 ? -1.643 -14.232 -26.106 1.00 46.47 400 ASP A O 1
ATOM 3235 N N . ARG A 1 401 ? -3.468 -14.383 -24.787 1.00 44.53 401 ARG A N 1
ATOM 3236 C CA . ARG A 1 401 ? -4.264 -15.229 -25.699 1.00 44.53 401 ARG A CA 1
ATOM 3237 C C . ARG A 1 401 ? -4.855 -14.465 -26.882 1.00 44.53 401 ARG A C 1
ATOM 3239 O O . ARG A 1 401 ? -4.717 -14.939 -27.995 1.00 44.53 401 ARG A O 1
ATOM 3246 N N . LYS A 1 402 ? -5.407 -13.263 -26.699 1.00 35.53 402 LYS A N 1
ATOM 3247 C CA . LYS A 1 402 ? -5.867 -12.388 -27.799 1.00 35.53 402 LYS A CA 1
ATOM 3248 C C . LYS A 1 402 ? -4.708 -11.956 -28.697 1.00 35.53 402 LYS A C 1
ATOM 3250 O O . LYS A 1 402 ? -4.839 -11.869 -29.917 1.00 35.53 402 LYS A O 1
ATOM 3255 N N . VAL A 1 403 ? -3.533 -11.759 -28.101 1.00 36.78 403 VAL A N 1
ATOM 3256 C CA . VAL A 1 403 ? -2.281 -11.566 -28.835 1.00 36.78 403 VAL A CA 1
ATOM 3257 C C . VAL A 1 403 ? -1.848 -12.846 -29.548 1.00 36.78 403 VAL A C 1
ATOM 3259 O O . VAL A 1 403 ? -1.096 -12.712 -30.501 1.00 36.78 403 VAL A O 1
ATOM 3262 N N . LYS A 1 404 ? -2.290 -14.043 -29.117 1.00 32.88 404 LYS A N 1
ATOM 3263 C CA . LYS A 1 404 ? -2.065 -15.371 -29.733 1.00 32.88 404 LYS A CA 1
ATOM 3264 C C . LYS A 1 404 ? -3.052 -15.711 -30.858 1.00 32.88 404 LYS A C 1
ATOM 3266 O O . LYS A 1 404 ? -2.603 -16.250 -31.857 1.00 32.88 404 LYS A O 1
ATOM 3271 N N . ASP A 1 405 ? -4.325 -15.348 -30.740 1.00 31.14 405 ASP A N 1
ATOM 3272 C CA . ASP A 1 405 ? -5.344 -15.598 -31.775 1.00 31.14 405 ASP A CA 1
ATOM 3273 C C . ASP A 1 405 ? -5.226 -14.624 -32.962 1.00 31.14 405 ASP A C 1
ATOM 3275 O O . ASP A 1 405 ? -5.612 -14.945 -34.077 1.00 31.14 405 ASP A O 1
ATOM 3279 N N . SER A 1 406 ? -4.587 -13.465 -32.769 1.00 30.14 406 SER A N 1
ATOM 3280 C CA . SER A 1 406 ? -4.166 -12.575 -33.867 1.00 30.14 406 SER A CA 1
ATOM 3281 C C . SER A 1 406 ? -2.845 -13.000 -34.547 1.00 30.14 406 SER A C 1
ATOM 3283 O O . SER A 1 406 ? -2.317 -12.254 -35.372 1.00 30.14 406 SER A O 1
ATOM 3285 N N . LYS A 1 407 ? -2.268 -14.173 -34.210 1.00 30.55 407 LYS A N 1
ATOM 3286 C CA . LYS A 1 407 ? -0.933 -14.625 -34.685 1.00 30.55 407 LYS A CA 1
ATOM 3287 C C . LYS A 1 407 ? -0.915 -15.421 -35.985 1.00 30.55 407 LYS A C 1
ATOM 3289 O O . LYS A 1 407 ? 0.170 -15.869 -36.355 1.00 30.55 407 LYS A O 1
ATOM 3294 N N . ASP A 1 408 ? -2.020 -15.590 -36.703 1.00 29.66 408 ASP A N 1
ATOM 3295 C CA . ASP A 1 408 ? -1.944 -16.312 -37.981 1.00 29.66 408 ASP A CA 1
ATOM 3296 C C . ASP A 1 408 ? -1.371 -15.482 -39.145 1.00 29.66 408 ASP A C 1
ATOM 3298 O O . ASP A 1 408 ? -0.861 -16.074 -40.090 1.00 29.66 408 ASP A O 1
ATOM 3302 N N . GLU A 1 409 ? -1.261 -14.152 -39.023 1.00 28.94 409 GLU A N 1
ATOM 3303 C CA . GLU A 1 409 ? -0.593 -13.306 -40.038 1.00 28.94 409 GLU A CA 1
ATOM 3304 C C . GLU A 1 409 ? 0.744 -12.675 -39.586 1.00 28.94 409 GLU A C 1
ATOM 3306 O O . GLU A 1 409 ? 1.490 -12.147 -40.406 1.00 28.94 409 GLU A O 1
ATOM 3311 N N . ILE A 1 410 ? 1.121 -12.772 -38.302 1.00 28.91 410 ILE A N 1
ATOM 3312 C CA . ILE A 1 410 ? 2.336 -12.135 -37.735 1.00 28.91 410 ILE A CA 1
ATOM 3313 C C . ILE A 1 410 ? 3.215 -13.197 -37.053 1.00 28.91 410 ILE A C 1
ATOM 3315 O O . ILE A 1 410 ? 3.509 -13.140 -35.856 1.00 28.91 410 ILE A O 1
ATOM 3319 N N . LYS A 1 411 ? 3.581 -14.244 -37.795 1.00 26.75 411 LYS A N 1
ATOM 3320 C CA . LYS A 1 411 ? 4.115 -15.490 -37.216 1.00 26.75 411 LYS A CA 1
ATOM 3321 C C . LYS A 1 411 ? 5.637 -15.555 -37.027 1.00 26.75 411 LYS A C 1
ATOM 3323 O O . LYS A 1 411 ? 6.125 -16.589 -36.593 1.00 26.75 411 LYS A O 1
ATOM 3328 N N . VAL A 1 412 ? 6.388 -14.474 -37.268 1.00 28.09 412 VAL A N 1
ATOM 3329 C CA . VAL A 1 412 ? 7.866 -14.498 -37.124 1.00 28.09 412 VAL A CA 1
ATOM 3330 C C . VAL A 1 412 ? 8.406 -13.572 -36.020 1.00 28.09 412 VAL A C 1
ATOM 3332 O O . VAL A 1 412 ? 9.400 -13.907 -35.396 1.00 28.09 412 VAL A O 1
ATOM 3335 N N . VAL A 1 413 ? 7.722 -12.480 -35.654 1.00 28.75 413 VAL A N 1
ATOM 3336 C CA . VAL A 1 413 ? 8.324 -11.433 -34.785 1.00 28.75 413 VAL A CA 1
ATOM 3337 C C . VAL A 1 413 ? 7.946 -11.544 -33.290 1.00 28.75 413 VAL A C 1
ATOM 3339 O O . VAL A 1 413 ? 8.548 -10.910 -32.432 1.00 28.75 413 VAL A O 1
ATOM 3342 N N . LYS A 1 414 ? 6.957 -12.368 -32.911 1.00 29.05 414 LYS A N 1
ATOM 3343 C CA . LYS A 1 414 ? 6.303 -12.289 -31.580 1.00 29.05 414 LYS A CA 1
ATOM 3344 C C . LYS A 1 414 ? 6.614 -13.420 -30.583 1.00 29.05 414 LYS A C 1
ATOM 3346 O O . LYS A 1 414 ? 5.886 -13.552 -29.596 1.00 29.05 414 LYS A O 1
ATOM 3351 N N . SER A 1 415 ? 7.617 -14.278 -30.814 1.00 25.91 415 SER A N 1
ATOM 3352 C CA . SER A 1 415 ? 7.827 -15.469 -29.960 1.00 25.91 415 SER A CA 1
ATOM 3353 C C . SER A 1 415 ? 8.840 -15.317 -28.821 1.00 25.91 415 SER A C 1
ATOM 3355 O O . SER A 1 415 ? 8.877 -16.199 -27.968 1.00 25.91 415 SER A O 1
ATOM 3357 N N . VAL A 1 416 ? 9.615 -14.228 -28.739 1.00 30.62 416 VAL A N 1
ATOM 3358 C CA . VAL A 1 416 ? 10.665 -14.098 -27.703 1.00 30.62 416 VAL A CA 1
ATOM 3359 C C . VAL A 1 416 ? 10.227 -13.275 -26.473 1.00 30.62 416 VAL A C 1
ATOM 3361 O O . VAL A 1 416 ? 10.746 -13.500 -25.384 1.00 30.62 416 VAL A O 1
ATOM 3364 N N . MET A 1 417 ? 9.231 -12.381 -26.573 1.00 33.44 417 MET A N 1
ATOM 3365 C CA . MET A 1 417 ? 9.033 -11.312 -25.565 1.00 33.44 417 MET A CA 1
ATOM 3366 C C . MET A 1 417 ? 7.791 -11.378 -24.649 1.00 33.44 417 MET A C 1
ATOM 3368 O O . MET A 1 417 ? 7.634 -10.507 -23.800 1.00 33.44 417 MET A O 1
ATOM 3372 N N . ASN A 1 418 ? 6.936 -12.407 -24.695 1.00 29.41 418 ASN A N 1
ATOM 3373 C CA . ASN A 1 418 ? 5.736 -12.462 -23.822 1.00 29.41 418 ASN A CA 1
ATOM 3374 C C . ASN A 1 418 ? 6.006 -12.827 -22.337 1.00 29.41 418 ASN A C 1
ATOM 3376 O O . ASN A 1 418 ? 5.064 -13.070 -21.587 1.00 29.41 418 ASN A O 1
ATOM 3380 N N . ASN A 1 419 ? 7.267 -12.870 -21.892 1.00 31.25 419 ASN A N 1
ATOM 3381 C CA . ASN A 1 419 ? 7.631 -13.117 -20.486 1.00 31.25 419 ASN A CA 1
ATOM 3382 C C . ASN A 1 419 ? 8.231 -11.895 -19.769 1.00 31.25 419 ASN A C 1
ATOM 3384 O O . ASN A 1 419 ? 8.576 -12.009 -18.596 1.00 31.25 419 ASN A O 1
ATOM 3388 N N . ILE A 1 420 ? 8.352 -10.741 -20.434 1.00 34.69 420 ILE A N 1
ATOM 3389 C CA . ILE A 1 420 ? 8.923 -9.517 -19.848 1.00 34.69 420 ILE A CA 1
ATOM 3390 C C . ILE A 1 420 ? 7.806 -8.480 -19.702 1.00 34.69 420 ILE A C 1
ATOM 3392 O O . ILE A 1 420 ? 7.766 -7.457 -20.376 1.00 34.69 420 ILE A O 1
ATOM 3396 N N . THR A 1 421 ? 6.849 -8.778 -18.834 1.00 32.59 421 THR A N 1
ATOM 3397 C CA . THR A 1 421 ? 5.892 -7.792 -18.326 1.00 32.59 421 THR A CA 1
ATOM 3398 C C . THR A 1 421 ? 6.064 -7.768 -16.821 1.00 32.59 421 THR A C 1
ATOM 3400 O O . THR A 1 421 ? 5.494 -8.608 -16.134 1.00 32.59 421 THR A O 1
ATOM 3403 N N . ASP A 1 422 ? 6.988 -6.924 -16.363 1.00 33.28 422 ASP A N 1
ATOM 3404 C CA . ASP A 1 422 ? 6.920 -6.129 -15.131 1.00 33.28 422 ASP A CA 1
ATOM 3405 C C . ASP A 1 422 ? 8.328 -5.659 -14.721 1.00 33.28 422 ASP A C 1
ATOM 3407 O O . ASP A 1 422 ? 9.305 -6.397 -14.815 1.00 33.28 422 ASP A O 1
ATOM 3411 N N . GLU A 1 423 ? 8.398 -4.422 -14.216 1.00 32.22 423 GLU A N 1
ATOM 3412 C CA . GLU A 1 423 ? 9.561 -3.749 -13.602 1.00 32.22 423 GLU A CA 1
ATOM 3413 C C . GLU A 1 423 ? 10.521 -2.970 -14.528 1.00 32.22 423 GLU A C 1
ATOM 3415 O O . GLU A 1 423 ? 11.720 -3.245 -14.598 1.00 32.22 423 GLU A O 1
ATOM 3420 N N . PHE A 1 424 ? 10.037 -1.875 -15.127 1.00 33.38 424 PHE A N 1
ATOM 3421 C CA . PHE A 1 424 ? 10.922 -0.800 -15.597 1.00 33.38 424 PHE A CA 1
ATOM 3422 C C . PHE A 1 424 ? 11.490 -0.011 -14.408 1.00 33.38 424 PHE A C 1
ATOM 3424 O O . PHE A 1 424 ? 10.751 0.527 -13.576 1.00 33.38 424 PHE A O 1
ATOM 3431 N N . LEU A 1 425 ? 12.820 0.049 -14.316 1.00 32.28 425 LEU A N 1
ATOM 3432 C CA . LEU A 1 425 ? 13.544 0.691 -13.226 1.00 32.28 425 LEU A CA 1
ATOM 3433 C C . LEU A 1 425 ? 13.962 2.113 -13.619 1.00 32.28 425 LEU A C 1
ATOM 3435 O O . LEU A 1 425 ? 14.862 2.305 -14.428 1.00 32.28 425 LEU A O 1
ATOM 3439 N N . TYR A 1 426 ? 13.335 3.113 -13.001 1.00 35.09 426 TYR A N 1
ATOM 3440 C CA . TYR A 1 426 ? 13.699 4.520 -13.164 1.00 35.09 426 TYR A CA 1
ATOM 3441 C C . TYR A 1 426 ? 14.914 4.840 -12.288 1.00 35.09 426 TYR A C 1
ATOM 3443 O O . TYR A 1 426 ? 14.844 4.750 -11.051 1.00 35.09 426 TYR A O 1
ATOM 3451 N N . LEU A 1 427 ? 16.026 5.213 -12.917 1.00 35.88 427 LEU A N 1
ATOM 3452 C CA . LEU A 1 427 ? 17.246 5.656 -12.252 1.00 35.88 427 LEU A CA 1
ATOM 3453 C C . LEU A 1 427 ? 17.640 7.041 -12.766 1.00 35.88 427 LEU A C 1
ATOM 3455 O O . LEU A 1 427 ? 18.011 7.210 -13.922 1.00 35.88 427 LEU A O 1
ATOM 3459 N N . GLU A 1 428 ? 17.572 8.043 -11.892 1.00 37.41 428 GLU A N 1
ATOM 3460 C CA . GLU A 1 428 ? 18.261 9.311 -12.131 1.00 37.41 428 GLU A CA 1
ATOM 3461 C C . GLU A 1 428 ? 19.750 9.097 -11.865 1.00 37.41 428 GLU A C 1
ATOM 3463 O O . GLU A 1 428 ? 20.153 8.811 -10.733 1.00 37.41 428 GLU A O 1
ATOM 3468 N N . VAL A 1 429 ? 20.568 9.219 -12.908 1.00 39.28 429 VAL A N 1
ATOM 3469 C CA . VAL A 1 429 ? 22.021 9.035 -12.828 1.00 39.28 429 VAL A CA 1
ATOM 3470 C C . VAL A 1 429 ? 22.703 10.343 -13.237 1.00 39.28 429 VAL A C 1
ATOM 3472 O O . VAL A 1 429 ? 22.305 10.961 -14.226 1.00 39.28 429 VAL A O 1
ATOM 3475 N N . PRO A 1 430 ? 23.703 10.827 -12.477 1.00 40.41 430 PRO A N 1
ATOM 3476 C CA . PRO A 1 430 ? 24.457 12.014 -12.866 1.00 40.41 430 PRO A CA 1
ATOM 3477 C C . PRO A 1 430 ? 25.266 11.766 -14.153 1.00 40.41 430 PRO A C 1
ATOM 3479 O O . PRO A 1 430 ? 25.785 10.668 -14.355 1.00 40.41 430 PRO A O 1
ATOM 3482 N N . LYS A 1 431 ? 25.411 12.802 -14.998 1.00 47.09 431 LYS A N 1
ATOM 3483 C CA . LYS A 1 431 ? 26.046 12.754 -16.336 1.00 47.09 431 LYS A CA 1
ATOM 3484 C C . LYS A 1 431 ? 27.378 11.996 -16.357 1.00 47.09 431 LYS A C 1
ATOM 3486 O O . LYS A 1 431 ? 27.590 11.150 -17.217 1.00 47.09 431 LYS A O 1
ATOM 3491 N N . TRP A 1 432 ? 28.250 12.245 -15.380 1.00 52.03 432 TRP A N 1
ATOM 3492 C CA . TRP A 1 432 ? 29.563 11.597 -15.292 1.00 52.03 432 TRP A CA 1
ATOM 3493 C C . TRP A 1 432 ? 29.479 10.070 -15.148 1.00 52.03 432 TRP A C 1
AT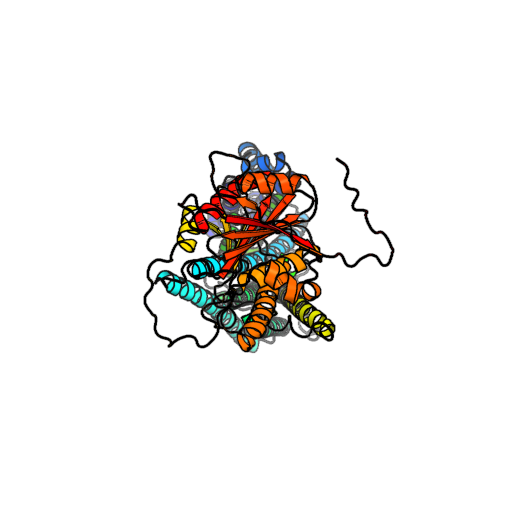OM 3495 O O . TRP A 1 432 ? 30.274 9.365 -15.757 1.00 52.03 432 TRP A O 1
ATOM 3505 N N . LYS A 1 433 ? 28.493 9.551 -14.405 1.00 50.53 433 LYS A N 1
ATOM 3506 C CA . LYS A 1 433 ? 28.317 8.111 -14.170 1.00 50.53 433 LYS A CA 1
ATOM 3507 C C . LYS A 1 433 ? 27.707 7.411 -15.386 1.00 50.53 433 LYS A C 1
ATOM 3509 O O . LYS A 1 433 ? 28.088 6.286 -15.691 1.00 50.53 433 LYS A O 1
ATOM 3514 N N . ALA A 1 434 ? 26.830 8.100 -16.122 1.00 51.69 434 ALA A N 1
ATOM 3515 C CA . ALA A 1 434 ? 26.355 7.635 -17.427 1.00 51.69 434 ALA A CA 1
ATOM 3516 C C . ALA A 1 434 ? 27.507 7.571 -18.450 1.00 51.69 434 ALA A C 1
ATOM 3518 O O . ALA A 1 434 ? 27.660 6.576 -19.153 1.00 51.69 434 ALA A O 1
ATOM 3519 N N . LEU A 1 435 ? 28.377 8.587 -18.482 1.00 54.62 435 LEU A N 1
ATOM 3520 C CA . LEU A 1 435 ? 29.557 8.609 -19.354 1.00 54.62 435 LEU A CA 1
ATOM 3521 C C . LEU A 1 435 ? 30.603 7.550 -18.975 1.00 54.62 435 LEU A C 1
ATOM 3523 O O . LEU A 1 435 ? 31.209 6.954 -19.860 1.00 54.62 435 LEU A O 1
ATOM 3527 N N . GLU A 1 436 ? 30.809 7.283 -17.685 1.00 55.72 436 GLU A N 1
ATOM 3528 C CA . GLU A 1 436 ? 31.727 6.241 -17.208 1.00 55.72 436 GLU A CA 1
ATOM 3529 C C . GLU A 1 436 ? 31.289 4.835 -17.653 1.00 55.72 436 GLU A C 1
ATOM 3531 O O . GLU A 1 436 ? 32.117 4.045 -18.110 1.00 55.72 436 GLU A O 1
ATOM 3536 N N . MET A 1 437 ? 29.983 4.546 -17.597 1.00 51.50 437 MET A N 1
ATOM 3537 C CA . MET A 1 437 ? 29.408 3.286 -18.088 1.00 51.50 437 MET A CA 1
ATOM 3538 C C . MET A 1 437 ? 29.612 3.103 -19.601 1.00 51.50 437 MET A C 1
ATOM 3540 O O . MET A 1 437 ? 29.870 1.993 -20.061 1.00 51.50 437 MET A O 1
ATOM 3544 N N . LEU A 1 438 ? 29.564 4.199 -20.365 1.00 52.00 438 LEU A N 1
ATOM 3545 C CA . LEU A 1 438 ? 29.664 4.191 -21.828 1.00 52.00 438 LEU A CA 1
ATOM 3546 C C . LEU A 1 438 ? 31.115 4.241 -22.351 1.00 52.00 438 LEU A C 1
ATOM 3548 O O . LEU A 1 438 ? 31.375 3.802 -23.471 1.00 52.00 438 LEU A O 1
ATOM 3552 N N . ARG A 1 439 ? 32.079 4.742 -21.559 1.00 54.84 439 ARG A N 1
ATOM 3553 C CA . ARG A 1 439 ? 33.485 4.948 -21.973 1.00 54.84 439 ARG A CA 1
ATOM 3554 C C . ARG A 1 439 ? 34.438 3.775 -21.711 1.00 54.84 439 ARG A C 1
ATOM 3556 O O . ARG A 1 439 ? 35.561 3.820 -22.213 1.00 54.84 439 ARG A O 1
ATOM 3563 N N . LYS A 1 440 ? 34.058 2.726 -20.965 1.00 44.19 440 LYS A N 1
ATOM 3564 C CA . LYS A 1 440 ? 34.940 1.563 -20.700 1.00 44.19 440 LYS A CA 1
ATOM 3565 C C . LYS A 1 440 ? 35.201 0.750 -21.976 1.00 44.19 440 LYS A C 1
ATOM 3567 O O . LYS A 1 440 ? 34.547 -0.252 -22.240 1.00 44.19 440 LYS A O 1
ATOM 3572 N N . ASN A 1 441 ? 36.182 1.190 -22.760 1.00 41.56 441 ASN A N 1
ATOM 3573 C CA . ASN A 1 441 ? 36.650 0.515 -23.968 1.00 41.56 441 ASN A CA 1
ATOM 3574 C C . ASN A 1 441 ? 38.185 0.491 -24.080 1.00 41.56 441 ASN A C 1
ATOM 3576 O O . ASN A 1 441 ? 38.735 0.510 -25.176 1.00 41.56 441 ASN A O 1
ATOM 3580 N N . ILE A 1 442 ? 38.902 0.440 -22.953 1.00 35.03 442 ILE A N 1
ATOM 3581 C CA . ILE A 1 442 ? 40.359 0.255 -22.960 1.00 35.03 442 ILE A CA 1
ATOM 3582 C C . ILE A 1 442 ? 40.695 -0.973 -22.110 1.00 35.03 442 ILE A C 1
ATOM 3584 O O . ILE A 1 442 ? 40.787 -0.890 -20.891 1.00 35.03 442 ILE A O 1
ATOM 3588 N N . GLY A 1 443 ? 40.831 -2.117 -22.788 1.00 33.12 443 GLY A N 1
ATOM 3589 C CA . GLY A 1 443 ? 41.463 -3.336 -22.275 1.00 33.12 443 GLY A CA 1
ATOM 3590 C C . GLY A 1 443 ? 40.690 -4.102 -21.197 1.00 33.12 443 GLY A C 1
ATOM 3591 O O . GLY A 1 443 ? 40.976 -3.960 -20.015 1.00 33.12 443 GLY A O 1
ATOM 3592 N N . ALA A 1 444 ? 39.784 -4.999 -21.595 1.00 26.11 444 ALA A N 1
ATOM 3593 C CA . ALA A 1 444 ? 39.331 -6.086 -20.723 1.00 26.11 444 ALA A CA 1
ATOM 3594 C C . ALA A 1 444 ? 39.912 -7.423 -21.224 1.00 26.11 444 ALA A C 1
ATOM 3596 O O . ALA A 1 444 ? 39.929 -7.659 -22.437 1.00 26.11 444 ALA A O 1
ATOM 3597 N N . PRO A 1 445 ? 40.423 -8.285 -20.326 1.00 24.64 445 PRO A N 1
ATOM 3598 C CA . PRO A 1 445 ? 41.085 -9.528 -20.697 1.00 24.64 445 PRO A CA 1
ATOM 3599 C C . PRO A 1 445 ? 40.087 -10.516 -21.311 1.00 24.64 445 PRO A C 1
ATOM 3601 O O . PRO A 1 445 ? 38.895 -10.492 -21.004 1.00 24.64 445 PRO A O 1
ATOM 3604 N N . LYS A 1 446 ? 40.592 -11.416 -22.165 1.00 28.31 446 LYS A N 1
ATOM 3605 C CA . LYS A 1 446 ? 39.854 -12.587 -22.660 1.00 28.31 446 LYS A CA 1
ATOM 3606 C C . LYS A 1 446 ? 39.364 -13.410 -21.462 1.00 28.31 446 LYS A C 1
ATOM 3608 O O . LYS A 1 446 ? 40.136 -14.175 -20.894 1.00 28.31 446 LYS A O 1
ATOM 3613 N N . ILE A 1 447 ? 38.097 -13.260 -21.084 1.00 26.33 447 ILE A N 1
ATOM 3614 C CA . ILE A 1 447 ? 37.440 -14.168 -20.142 1.00 26.33 447 ILE A CA 1
ATOM 3615 C C . ILE A 1 447 ? 36.992 -15.385 -20.947 1.00 26.33 447 ILE A C 1
ATOM 3617 O O . ILE A 1 447 ? 36.211 -15.285 -21.894 1.00 26.33 447 ILE A O 1
ATOM 3621 N N . THR A 1 448 ? 37.577 -16.522 -20.600 1.00 22.05 448 THR A N 1
ATOM 3622 C CA . THR A 1 448 ? 37.349 -17.838 -21.182 1.00 22.05 448 THR A CA 1
ATOM 3623 C C . THR A 1 448 ? 35.883 -18.253 -21.072 1.00 22.05 448 THR A C 1
ATOM 3625 O O . THR A 1 448 ? 35.231 -18.128 -20.038 1.00 22.05 448 THR A O 1
ATOM 3628 N N . THR A 1 449 ? 35.376 -18.770 -22.185 1.00 28.59 449 THR A N 1
ATOM 3629 C CA . THR A 1 449 ? 34.069 -19.395 -22.385 1.00 28.59 449 THR A CA 1
ATOM 3630 C C . THR A 1 449 ? 33.867 -20.585 -21.451 1.00 28.59 449 THR A C 1
ATOM 3632 O O . THR A 1 449 ? 34.203 -21.703 -21.831 1.00 28.59 449 THR A O 1
ATOM 3635 N N . GLN A 1 450 ? 33.334 -20.382 -20.243 1.00 24.52 450 GLN A N 1
ATOM 3636 C CA . GLN A 1 450 ? 32.834 -21.489 -19.416 1.00 24.52 450 GLN A CA 1
ATOM 3637 C C . GLN A 1 450 ? 31.949 -21.027 -18.243 1.00 24.52 450 GLN A C 1
ATOM 3639 O O . GLN A 1 450 ? 32.231 -21.359 -17.107 1.00 24.52 450 GLN A O 1
ATOM 3644 N N . THR A 1 451 ? 30.867 -20.283 -18.511 1.00 22.83 451 THR A N 1
ATOM 3645 C CA . THR A 1 451 ? 29.673 -20.187 -17.628 1.00 22.83 451 THR A CA 1
ATOM 3646 C C . THR A 1 451 ? 28.642 -19.238 -18.242 1.00 22.83 451 THR A C 1
ATOM 3648 O O . THR A 1 451 ? 28.459 -18.122 -17.779 1.00 22.83 451 THR A O 1
ATOM 3651 N N . TYR A 1 452 ? 27.957 -19.668 -19.298 1.00 23.59 452 TYR A N 1
ATOM 3652 C CA . TYR A 1 452 ? 26.663 -19.086 -19.669 1.00 23.59 452 TYR A CA 1
ATOM 3653 C C . TYR A 1 452 ? 25.727 -20.233 -20.018 1.00 23.59 452 TYR A C 1
ATOM 3655 O O . TYR A 1 452 ? 25.532 -20.589 -21.173 1.00 23.59 452 TYR A O 1
ATOM 3663 N N . ASN A 1 453 ? 25.193 -20.858 -18.973 1.00 24.52 453 ASN A N 1
ATOM 3664 C CA . ASN A 1 453 ? 24.032 -21.719 -19.082 1.00 24.52 453 ASN A CA 1
ATOM 3665 C C . ASN A 1 453 ? 22.955 -21.164 -18.151 1.00 24.52 453 ASN A C 1
ATOM 3667 O O . ASN A 1 453 ? 23.146 -21.130 -16.939 1.00 24.52 453 ASN A O 1
ATOM 3671 N N . LYS A 1 454 ? 21.812 -20.836 -18.767 1.00 26.94 454 LYS A N 1
ATOM 3672 C CA . LYS A 1 454 ? 20.488 -20.562 -18.183 1.00 26.94 454 LYS A CA 1
ATOM 3673 C C . LYS A 1 454 ? 20.257 -19.195 -17.502 1.00 26.94 454 LYS A C 1
ATOM 3675 O O . LYS A 1 454 ? 20.693 -18.962 -16.385 1.00 26.94 454 LYS A O 1
ATOM 3680 N N . LEU A 1 455 ? 19.358 -18.437 -18.154 1.00 27.34 455 LEU A N 1
ATOM 3681 C CA . LEU A 1 455 ? 18.546 -17.294 -17.689 1.00 27.34 455 LEU A CA 1
ATOM 3682 C C . LEU A 1 455 ? 19.214 -15.908 -17.620 1.00 27.34 455 LEU A C 1
ATOM 3684 O O . LEU A 1 455 ? 19.360 -15.343 -16.542 1.00 27.34 455 LEU A O 1
ATOM 3688 N N . ASP A 1 456 ? 19.445 -15.295 -18.785 1.00 26.23 456 ASP A N 1
ATOM 3689 C CA . ASP A 1 456 ? 19.628 -13.840 -18.876 1.00 26.23 456 ASP A CA 1
ATOM 3690 C C . ASP A 1 456 ? 18.280 -13.151 -19.131 1.00 26.23 456 ASP A C 1
ATOM 3692 O O . ASP A 1 456 ? 17.708 -13.201 -20.223 1.00 26.23 456 ASP A O 1
ATOM 3696 N N . PHE A 1 457 ? 17.753 -12.509 -18.090 1.00 28.16 457 PHE A N 1
ATOM 3697 C CA . PHE A 1 457 ? 16.655 -11.555 -18.197 1.00 28.16 457 PHE A CA 1
ATOM 3698 C C . PHE A 1 457 ? 17.165 -10.303 -18.935 1.00 28.16 457 PHE A C 1
ATOM 3700 O O . PHE A 1 457 ? 18.061 -9.622 -18.441 1.00 28.16 457 PHE A O 1
ATOM 3707 N N . MET A 1 458 ? 16.596 -9.975 -20.104 1.00 34.06 458 MET A N 1
ATOM 3708 C CA . MET A 1 458 ? 16.832 -8.691 -20.783 1.00 34.06 458 MET A CA 1
ATOM 3709 C C . MET A 1 458 ? 16.240 -7.549 -19.942 1.00 34.06 458 MET A C 1
ATOM 3711 O O . MET A 1 458 ? 15.063 -7.216 -20.057 1.00 34.06 458 MET A O 1
ATOM 3715 N N . LEU A 1 459 ? 17.054 -6.960 -19.071 1.00 33.78 459 LEU A N 1
ATOM 3716 C CA . LEU A 1 459 ? 16.729 -5.750 -18.321 1.00 33.78 459 LEU A CA 1
ATOM 3717 C C . LEU A 1 459 ? 17.137 -4.530 -19.156 1.00 33.78 459 LEU A C 1
ATOM 3719 O O . LEU A 1 459 ? 18.311 -4.175 -19.195 1.00 33.78 459 LEU A O 1
ATOM 3723 N N . LEU A 1 460 ? 16.176 -3.883 -19.822 1.00 40.56 460 LEU A N 1
ATOM 3724 C CA . LEU A 1 460 ? 16.388 -2.531 -20.349 1.00 40.56 460 LEU A CA 1
ATOM 3725 C C . LEU A 1 460 ? 16.530 -1.561 -19.177 1.00 40.56 460 LEU A C 1
ATOM 3727 O O . LEU A 1 460 ? 15.600 -1.438 -18.375 1.00 40.56 460 LEU A O 1
ATOM 3731 N N . GLN A 1 461 ? 17.661 -0.861 -19.080 1.00 41.91 461 GLN A N 1
ATOM 3732 C CA . GLN A 1 461 ? 17.838 0.194 -18.083 1.00 41.91 461 GLN A CA 1
ATOM 3733 C C . GLN A 1 461 ? 17.639 1.566 -18.749 1.00 41.91 461 GLN A C 1
ATOM 3735 O O . GLN A 1 461 ? 18.053 1.830 -19.877 1.00 41.91 461 GLN A O 1
ATOM 3740 N N . CYS A 1 462 ? 16.879 2.421 -18.068 1.00 43.41 462 CYS A N 1
ATOM 3741 C CA . CYS A 1 462 ? 16.488 3.746 -18.536 1.00 43.41 462 CYS A CA 1
ATOM 3742 C C . CYS A 1 462 ? 17.153 4.790 -17.639 1.00 43.41 462 CYS A C 1
ATOM 3744 O O . CYS A 1 462 ? 17.050 4.690 -16.411 1.00 43.41 462 CYS A O 1
ATOM 3746 N N . PHE A 1 463 ? 17.766 5.821 -18.230 1.00 46.97 463 PHE A N 1
ATOM 3747 C CA . PHE A 1 463 ? 18.380 6.911 -17.474 1.00 46.97 463 PHE A CA 1
ATOM 3748 C C . PHE A 1 463 ? 17.834 8.269 -17.914 1.00 46.97 463 PHE A C 1
ATOM 3750 O O . PHE A 1 463 ? 17.816 8.606 -19.095 1.00 46.97 463 PHE A O 1
ATOM 3757 N N . ARG A 1 464 ? 17.434 9.087 -16.934 1.00 42.09 464 ARG A N 1
ATOM 3758 C CA . ARG A 1 464 ? 17.204 10.524 -17.126 1.00 42.09 464 ARG A CA 1
ATOM 3759 C C . ARG A 1 464 ? 18.376 11.276 -16.501 1.00 42.09 464 ARG A C 1
ATOM 3761 O O . ARG A 1 464 ? 18.659 11.088 -15.315 1.00 42.09 464 ARG A O 1
ATOM 3768 N N . ILE A 1 465 ? 19.083 12.082 -17.294 1.00 48.94 465 ILE A N 1
ATOM 3769 C CA . ILE A 1 465 ? 20.281 12.799 -16.839 1.00 48.94 465 ILE A CA 1
ATOM 3770 C C . ILE A 1 465 ? 19.848 14.089 -16.144 1.00 48.94 465 ILE A C 1
ATOM 3772 O O . ILE A 1 465 ? 19.153 14.923 -16.709 1.00 48.94 465 ILE A O 1
ATOM 3776 N N . LYS A 1 466 ? 20.270 14.255 -14.889 1.00 38.03 466 LYS A N 1
ATOM 3777 C CA . LYS A 1 466 ? 19.753 15.266 -13.947 1.00 38.03 466 LYS A CA 1
ATOM 3778 C C . LYS A 1 466 ? 20.010 16.739 -14.328 1.00 38.03 466 LYS A C 1
ATOM 3780 O O . LYS A 1 466 ? 19.567 17.621 -13.603 1.00 38.03 466 LYS A O 1
ATOM 3785 N N . SER A 1 467 ? 20.737 17.009 -15.413 1.00 40.62 467 SER A N 1
ATOM 3786 C CA . SER A 1 467 ? 21.130 18.361 -15.839 1.00 40.62 467 SER A CA 1
ATOM 3787 C C . SER A 1 467 ? 20.654 18.757 -17.237 1.00 40.62 467 SER A C 1
ATOM 3789 O O . SER A 1 467 ? 20.818 19.912 -17.606 1.00 40.62 467 SER A O 1
ATOM 3791 N N . GLU A 1 468 ? 20.103 17.835 -18.028 1.00 55.91 468 GLU A N 1
ATOM 3792 C CA . GLU A 1 468 ? 19.770 18.075 -19.436 1.00 55.91 468 GLU A CA 1
ATOM 3793 C C . GLU A 1 468 ? 18.422 17.396 -19.735 1.00 55.91 468 GLU A C 1
ATOM 3795 O O . GLU A 1 468 ? 18.226 16.237 -19.373 1.00 55.91 468 GLU A O 1
ATOM 3800 N N . ASN A 1 469 ? 17.472 18.097 -20.366 1.00 66.56 469 ASN A N 1
ATOM 3801 C CA . ASN A 1 469 ? 16.130 17.592 -20.723 1.00 66.56 469 ASN A CA 1
ATOM 3802 C C . ASN A 1 469 ? 16.161 16.563 -21.881 1.00 66.56 469 ASN A C 1
ATOM 3804 O O . ASN A 1 469 ? 15.288 16.528 -22.745 1.00 66.56 469 ASN A O 1
ATOM 3808 N N . ILE A 1 470 ? 17.182 15.713 -21.912 1.00 73.12 470 ILE A N 1
ATOM 3809 C CA . ILE A 1 470 ? 17.335 14.618 -22.865 1.00 73.12 470 ILE A CA 1
ATOM 3810 C C . ILE A 1 470 ? 16.929 13.332 -22.159 1.00 73.12 470 ILE A C 1
ATOM 3812 O O . ILE A 1 470 ? 17.296 13.091 -21.003 1.00 73.12 470 ILE A O 1
ATOM 3816 N N . SER A 1 471 ? 16.206 12.482 -22.871 1.00 74.06 471 SER A N 1
ATOM 3817 C CA . SER A 1 471 ? 15.895 11.137 -22.412 1.00 74.06 471 SER A CA 1
ATOM 3818 C C . SER A 1 471 ? 16.770 10.122 -23.146 1.00 74.06 471 SER A C 1
ATOM 3820 O O . SER A 1 471 ? 16.980 10.222 -24.354 1.00 74.06 471 SER A O 1
ATOM 3822 N N . PHE A 1 472 ? 17.328 9.172 -22.398 1.00 75.56 472 PHE A N 1
ATOM 3823 C CA . PHE A 1 472 ? 18.317 8.219 -22.891 1.00 75.56 472 PHE A CA 1
ATOM 3824 C C . PHE A 1 472 ? 17.944 6.791 -22.484 1.00 75.56 472 PHE A C 1
ATOM 3826 O O . PHE A 1 472 ? 17.705 6.502 -21.306 1.00 75.56 472 PHE A O 1
ATOM 3833 N N . TRP A 1 473 ? 17.960 5.883 -23.457 1.00 75.00 473 TRP A N 1
ATOM 3834 C CA . TRP A 1 473 ? 17.741 4.455 -23.263 1.00 75.00 473 TRP A CA 1
ATOM 3835 C C . TRP A 1 473 ? 18.891 3.674 -23.874 1.00 75.00 473 TRP A C 1
ATOM 3837 O O . TRP A 1 473 ? 19.292 3.920 -25.011 1.00 75.00 473 TRP A O 1
ATOM 3847 N N . HIS A 1 474 ? 19.387 2.694 -23.130 1.00 73.88 474 HIS A N 1
ATOM 3848 C CA . HIS A 1 474 ? 20.318 1.713 -23.659 1.00 73.88 474 HIS A CA 1
ATOM 3849 C C . HIS A 1 474 ? 19.669 0.336 -23.630 1.00 73.88 474 HIS A C 1
ATOM 3851 O O . HIS A 1 474 ? 18.861 0.002 -22.757 1.00 73.88 474 HIS A O 1
ATOM 3857 N N . PHE A 1 475 ? 20.028 -0.460 -24.619 1.00 74.88 475 PHE A N 1
ATOM 3858 C CA . PHE A 1 475 ? 19.568 -1.823 -24.748 1.00 74.88 475 PHE A CA 1
ATOM 3859 C C . PHE A 1 475 ? 20.609 -2.781 -24.158 1.00 74.88 475 PHE A C 1
ATOM 3861 O O . PHE A 1 475 ? 21.792 -2.438 -24.090 1.00 74.88 475 PHE A O 1
ATOM 3868 N N . PRO A 1 476 ? 20.207 -3.988 -23.724 1.00 66.44 476 PRO A N 1
ATOM 3869 C CA . PRO A 1 476 ? 21.150 -4.971 -23.214 1.00 66.44 476 PRO A CA 1
ATOM 3870 C C . PRO A 1 476 ? 22.144 -5.368 -24.308 1.00 66.44 476 PRO A C 1
ATOM 3872 O O . PRO A 1 476 ? 21.830 -5.304 -25.497 1.00 66.44 476 PRO A O 1
ATOM 3875 N N . LYS A 1 477 ? 23.340 -5.824 -23.923 1.00 73.88 477 LYS A N 1
ATOM 3876 C CA . LYS A 1 477 ? 24.425 -6.167 -24.862 1.00 73.88 477 LYS A CA 1
ATOM 3877 C C . LYS A 1 477 ? 23.979 -7.067 -26.019 1.00 73.88 477 LYS A C 1
ATOM 3879 O O . LYS A 1 477 ? 24.371 -6.836 -27.162 1.00 73.88 477 LYS A O 1
ATOM 3884 N N . ASN A 1 478 ? 23.140 -8.060 -25.724 1.00 71.00 478 ASN A N 1
ATOM 3885 C CA . ASN A 1 478 ? 22.590 -9.011 -26.695 1.00 71.00 478 ASN A CA 1
ATOM 3886 C C . ASN A 1 478 ? 21.628 -8.380 -27.719 1.00 71.00 478 ASN A C 1
ATOM 3888 O O . ASN A 1 478 ? 21.308 -9.022 -28.712 1.00 71.00 478 ASN A O 1
ATOM 3892 N N . LEU A 1 479 ? 21.197 -7.137 -27.517 1.00 80.00 479 LEU A N 1
ATOM 3893 C CA . LEU A 1 479 ? 20.420 -6.347 -28.459 1.00 80.00 479 LEU A CA 1
ATOM 3894 C C . LEU A 1 479 ? 21.287 -5.212 -29.017 1.00 80.00 479 LEU A C 1
ATOM 3896 O O . LEU A 1 479 ? 21.052 -4.025 -28.807 1.00 80.00 479 LEU A O 1
ATOM 3900 N N . SER A 1 480 ? 22.340 -5.610 -29.721 1.00 87.06 480 SER A N 1
ATOM 3901 C CA . SER A 1 480 ? 23.207 -4.744 -30.517 1.00 87.06 480 SER A CA 1
ATOM 3902 C C . SER A 1 480 ? 23.640 -5.501 -31.756 1.00 87.06 480 SER A C 1
ATOM 3904 O O . SER A 1 480 ? 23.797 -6.720 -31.702 1.00 87.06 480 SER A O 1
ATOM 3906 N N . GLN A 1 481 ? 23.907 -4.807 -32.859 1.00 86.44 481 GLN A N 1
ATOM 3907 C CA . GLN A 1 481 ? 24.340 -5.477 -34.089 1.00 86.44 481 GLN A CA 1
ATOM 3908 C C . GLN A 1 481 ? 25.593 -6.352 -33.884 1.00 86.44 481 GLN A C 1
ATOM 3910 O O . GLN A 1 481 ? 25.779 -7.345 -34.581 1.00 86.44 481 GLN A O 1
ATOM 3915 N N . THR A 1 482 ? 26.445 -5.991 -32.918 1.00 83.12 482 THR A N 1
ATOM 3916 C CA . THR A 1 482 ? 27.703 -6.677 -32.614 1.00 83.12 482 THR A CA 1
ATOM 3917 C C . THR A 1 482 ? 27.469 -8.038 -31.964 1.00 83.12 482 THR A C 1
ATOM 3919 O O . THR A 1 482 ? 28.189 -8.981 -32.281 1.00 83.12 482 THR A O 1
ATOM 3922 N N . TYR A 1 483 ? 26.487 -8.142 -31.062 1.00 79.19 483 TYR A N 1
ATOM 3923 C CA . TYR A 1 483 ? 26.303 -9.315 -30.197 1.00 79.19 483 TYR A CA 1
ATOM 3924 C C . TYR A 1 483 ? 24.945 -10.013 -30.349 1.00 79.19 483 TYR A C 1
ATOM 3926 O O . TYR A 1 483 ? 24.683 -11.010 -29.669 1.00 79.19 483 TYR A O 1
ATOM 3934 N N . PHE A 1 484 ? 24.075 -9.515 -31.231 1.00 81.38 484 PHE A N 1
ATOM 3935 C CA . PHE A 1 484 ? 22.751 -10.084 -31.461 1.00 81.38 484 PHE A CA 1
ATOM 3936 C C . PHE A 1 484 ? 22.830 -11.560 -31.845 1.00 81.38 484 PHE A C 1
ATOM 3938 O O . PHE A 1 484 ? 23.635 -11.949 -32.689 1.00 81.38 484 PHE A O 1
ATOM 3945 N N . SER A 1 485 ? 22.001 -12.388 -31.203 1.00 75.50 485 SER A N 1
ATOM 3946 C CA . SER A 1 485 ? 21.983 -13.848 -31.385 1.00 75.50 485 SER A CA 1
ATOM 3947 C C . SER A 1 485 ? 23.350 -14.536 -31.194 1.00 75.50 485 SER A C 1
ATOM 3949 O O . SER A 1 485 ? 23.652 -15.526 -31.855 1.00 75.50 485 SER A O 1
ATOM 3951 N N . GLY A 1 486 ? 24.190 -14.021 -30.286 1.00 71.69 486 GLY A N 1
ATOM 3952 C CA . GLY A 1 486 ? 25.480 -14.631 -29.930 1.00 71.69 486 GLY A CA 1
ATOM 3953 C C . GLY A 1 486 ? 26.626 -14.328 -30.901 1.00 71.69 486 GLY A C 1
ATOM 3954 O O . GLY A 1 486 ? 27.679 -14.960 -30.820 1.00 71.69 486 GLY A O 1
ATOM 3955 N N . ARG A 1 487 ? 26.437 -13.370 -31.817 1.00 76.12 487 ARG A N 1
ATOM 3956 C CA . ARG A 1 487 ? 27.478 -12.914 -32.749 1.00 76.12 487 ARG A CA 1
ATOM 3957 C C . ARG A 1 487 ? 28.606 -12.165 -32.032 1.00 76.12 487 ARG A C 1
ATOM 3959 O O . ARG A 1 487 ? 28.494 -11.799 -30.864 1.00 76.12 487 ARG A O 1
ATOM 3966 N N . ASN A 1 488 ? 29.710 -11.944 -32.743 1.00 76.19 488 ASN A N 1
ATOM 3967 C CA . ASN A 1 488 ? 30.848 -11.172 -32.248 1.00 76.19 488 ASN A CA 1
ATOM 3968 C C . ASN A 1 488 ? 31.408 -10.262 -33.354 1.00 76.19 488 ASN A C 1
ATOM 3970 O O . ASN A 1 488 ? 32.459 -10.539 -33.928 1.00 76.19 488 ASN A O 1
ATOM 3974 N N . GLY A 1 489 ? 30.662 -9.204 -33.675 1.00 78.75 489 GLY A N 1
ATOM 3975 C CA . GLY A 1 489 ? 30.964 -8.248 -34.744 1.00 78.75 489 GLY A CA 1
ATOM 3976 C C . GLY A 1 489 ? 29.915 -8.234 -35.861 1.00 78.75 489 GLY A C 1
ATOM 3977 O O . GLY A 1 489 ? 29.297 -9.256 -36.166 1.00 78.75 489 GLY A O 1
ATOM 3978 N N . SER A 1 490 ? 29.705 -7.060 -36.463 1.00 82.19 490 SER A N 1
ATOM 3979 C CA . SER A 1 490 ? 28.863 -6.866 -37.649 1.00 82.19 490 SER A CA 1
ATOM 3980 C C . SER A 1 490 ? 29.143 -5.512 -38.306 1.00 82.19 490 SER A C 1
ATOM 3982 O O . SER A 1 490 ? 29.332 -4.529 -37.588 1.00 82.19 490 SER A O 1
ATOM 3984 N N . ASN A 1 491 ? 29.078 -5.461 -39.641 1.00 85.94 491 ASN A N 1
ATOM 3985 C CA . ASN A 1 491 ? 29.146 -4.223 -40.432 1.00 85.94 491 ASN A CA 1
ATOM 3986 C C . ASN A 1 491 ? 27.768 -3.847 -41.024 1.00 85.94 491 ASN A C 1
ATOM 3988 O O . ASN A 1 491 ? 27.662 -3.045 -41.945 1.00 85.94 491 ASN A O 1
ATOM 3992 N N . ALA A 1 492 ? 26.677 -4.392 -40.472 1.00 88.81 492 ALA A N 1
ATOM 3993 C CA . ALA A 1 492 ? 25.311 -4.177 -40.963 1.00 88.81 492 ALA A CA 1
ATOM 3994 C C . ALA A 1 492 ? 24.705 -2.794 -40.624 1.00 88.81 492 ALA A C 1
ATOM 3996 O O . ALA A 1 492 ? 23.526 -2.564 -40.903 1.00 88.81 492 ALA A O 1
ATOM 3997 N N . CYS A 1 493 ? 25.467 -1.877 -40.015 1.00 91.06 493 CYS A N 1
ATOM 3998 C CA . CYS A 1 493 ? 24.931 -0.641 -39.433 1.00 91.06 493 CYS A CA 1
ATOM 3999 C C . CYS A 1 493 ? 24.169 0.233 -40.433 1.00 91.06 493 CYS A C 1
ATOM 4001 O O . CYS A 1 493 ? 23.094 0.729 -40.099 1.00 91.06 493 CYS A O 1
ATOM 4003 N N . THR A 1 494 ? 24.661 0.361 -41.668 1.00 92.50 494 THR A N 1
ATOM 4004 C CA . THR A 1 494 ? 24.002 1.143 -42.724 1.00 92.50 494 THR A CA 1
ATOM 4005 C C . THR A 1 494 ? 22.635 0.563 -43.095 1.00 92.50 494 THR A C 1
ATOM 4007 O O . THR A 1 494 ? 21.658 1.305 -43.191 1.00 92.50 494 THR A O 1
ATOM 4010 N N . ILE A 1 495 ? 22.527 -0.766 -43.226 1.00 91.31 495 ILE A N 1
ATOM 4011 C CA . ILE A 1 495 ? 21.251 -1.441 -43.510 1.00 91.31 495 ILE A CA 1
ATOM 4012 C C . ILE A 1 495 ? 20.280 -1.247 -42.340 1.00 91.31 495 ILE A C 1
ATOM 4014 O O . ILE A 1 495 ? 19.128 -0.873 -42.551 1.00 91.31 495 ILE A O 1
ATOM 4018 N N . ILE A 1 496 ? 20.741 -1.460 -41.103 1.00 93.56 496 ILE A N 1
ATOM 4019 C CA . ILE A 1 496 ? 19.903 -1.324 -39.902 1.00 93.56 496 ILE A CA 1
ATOM 4020 C C . ILE A 1 496 ? 19.386 0.117 -39.757 1.00 93.56 496 ILE A C 1
ATOM 4022 O O . ILE A 1 496 ? 18.205 0.320 -39.477 1.00 93.56 496 ILE A O 1
ATOM 4026 N N . ALA A 1 497 ? 20.234 1.121 -40.003 1.00 94.38 497 ALA A N 1
ATOM 4027 C CA . ALA A 1 497 ? 19.857 2.531 -39.933 1.00 94.38 497 ALA A CA 1
ATOM 4028 C C . ALA A 1 497 ? 18.803 2.921 -40.989 1.00 94.38 497 ALA A C 1
ATOM 4030 O O . ALA A 1 497 ? 17.859 3.652 -40.685 1.00 94.38 497 ALA A O 1
ATOM 4031 N N . LEU A 1 498 ? 18.895 2.371 -42.204 1.00 93.31 498 LEU A N 1
ATOM 4032 C CA . LEU A 1 498 ? 17.866 2.537 -43.238 1.00 93.31 498 LEU A CA 1
ATOM 4033 C C . LEU A 1 498 ? 16.550 1.826 -42.876 1.00 93.31 498 LEU A C 1
ATOM 4035 O O . LEU A 1 498 ? 15.462 2.328 -43.158 1.00 93.31 498 LEU A O 1
ATOM 4039 N N . ILE A 1 499 ? 16.610 0.679 -42.195 1.00 92.19 499 ILE A N 1
ATOM 4040 C CA . ILE A 1 499 ? 15.403 -0.003 -41.706 1.00 92.19 499 ILE A CA 1
ATOM 4041 C C . ILE A 1 499 ? 14.731 0.806 -40.585 1.00 92.19 499 ILE A C 1
ATOM 4043 O O . ILE A 1 499 ? 13.504 0.933 -40.599 1.00 92.19 499 ILE A O 1
ATOM 4047 N N . PHE A 1 500 ? 15.499 1.427 -39.674 1.00 92.81 500 PHE A N 1
ATOM 4048 C CA . PHE A 1 500 ? 14.946 2.383 -38.703 1.00 92.81 500 PHE A CA 1
ATOM 4049 C C . PHE A 1 500 ? 14.163 3.494 -39.403 1.00 92.81 500 PHE A C 1
ATOM 4051 O O . PHE A 1 500 ? 13.021 3.764 -39.030 1.00 92.81 500 PHE A O 1
ATOM 4058 N N . GLY A 1 501 ? 14.742 4.076 -40.456 1.00 90.00 501 GLY A N 1
ATOM 4059 C CA . GLY A 1 501 ? 14.088 5.089 -41.276 1.00 90.00 501 GLY A CA 1
ATOM 4060 C C . GLY A 1 501 ? 12.781 4.613 -41.905 1.00 90.00 501 GLY A C 1
ATOM 4061 O O . GLY A 1 501 ? 11.756 5.272 -41.765 1.00 90.00 501 GLY A O 1
ATOM 4062 N N . ARG A 1 502 ? 12.777 3.423 -42.518 1.00 89.44 502 ARG A N 1
ATOM 4063 C CA . ARG A 1 502 ? 11.573 2.823 -43.115 1.00 89.44 502 ARG A CA 1
ATOM 4064 C C . ARG A 1 502 ? 10.436 2.678 -42.107 1.00 89.44 502 ARG A C 1
ATOM 4066 O O . ARG A 1 502 ? 9.293 3.017 -42.424 1.00 89.44 502 ARG A O 1
ATOM 4073 N N . PHE A 1 503 ? 10.722 2.119 -40.928 1.00 86.75 503 PHE A N 1
ATOM 4074 C CA . PHE A 1 503 ? 9.705 1.937 -39.889 1.00 86.75 503 PHE A CA 1
ATOM 4075 C C . PHE A 1 503 ? 9.224 3.276 -39.353 1.00 86.75 503 PHE A C 1
ATOM 4077 O O . PHE A 1 503 ? 8.013 3.449 -39.200 1.00 86.75 503 PHE A O 1
ATOM 4084 N N . PHE A 1 504 ? 10.154 4.212 -39.139 1.00 87.94 504 PHE A N 1
ATOM 4085 C CA . PHE A 1 504 ? 9.841 5.569 -38.729 1.00 87.94 504 PHE A CA 1
ATOM 4086 C C . PHE A 1 504 ? 8.897 6.241 -39.710 1.00 87.94 504 PHE A C 1
ATOM 4088 O O . PHE A 1 504 ? 7.810 6.612 -39.301 1.00 87.94 504 PHE A O 1
ATOM 4095 N N . SER A 1 505 ? 9.244 6.339 -40.992 1.00 84.50 505 SER A N 1
ATOM 4096 C CA . SER A 1 505 ? 8.416 7.019 -41.991 1.00 84.50 505 SER A CA 1
ATOM 4097 C C . SER A 1 505 ? 7.017 6.413 -42.098 1.00 84.50 505 SER A C 1
ATOM 4099 O O . SER A 1 505 ? 6.041 7.155 -42.084 1.00 84.50 505 SER A O 1
ATOM 4101 N N . ARG A 1 506 ? 6.896 5.079 -42.093 1.00 80.75 506 ARG A N 1
ATOM 4102 C CA . ARG A 1 506 ? 5.612 4.385 -42.306 1.00 80.75 506 ARG A CA 1
ATOM 4103 C C . ARG A 1 506 ? 4.681 4.283 -41.115 1.00 80.75 506 ARG A C 1
ATOM 4105 O O . ARG A 1 506 ? 3.496 4.026 -41.309 1.00 80.75 506 ARG A O 1
ATOM 4112 N N . SER A 1 507 ? 5.223 4.362 -39.910 1.00 73.94 507 SER A N 1
ATOM 4113 C CA . SER A 1 507 ? 4.462 4.083 -38.698 1.00 73.94 507 SER A CA 1
ATOM 4114 C C . SER A 1 507 ? 4.374 5.348 -37.862 1.00 73.94 507 SER A C 1
ATOM 4116 O O . SER A 1 507 ? 5.354 6.087 -37.738 1.00 73.94 507 SER A O 1
ATOM 4118 N N . ASP A 1 508 ? 3.228 5.574 -37.229 1.00 70.88 508 ASP A N 1
ATOM 4119 C CA . ASP A 1 508 ? 3.105 6.566 -36.161 1.00 70.88 508 ASP A CA 1
ATOM 4120 C C . ASP A 1 508 ? 3.691 5.985 -34.876 1.00 70.88 508 ASP A C 1
ATOM 4122 O O . ASP A 1 508 ? 2.987 5.615 -33.937 1.00 70.88 508 ASP A O 1
ATOM 4126 N N . ILE A 1 509 ? 5.017 5.829 -34.874 1.00 78.69 509 ILE A N 1
ATOM 4127 C CA . ILE A 1 509 ? 5.746 5.428 -33.676 1.00 78.69 509 ILE A CA 1
ATOM 4128 C C . ILE A 1 509 ? 5.566 6.544 -32.644 1.00 78.69 509 ILE A C 1
ATOM 4130 O O . ILE A 1 509 ? 5.822 7.709 -32.959 1.00 78.69 509 ILE A O 1
ATOM 4134 N N . PRO A 1 510 ? 5.107 6.221 -31.425 1.00 75.75 510 PRO A N 1
ATOM 4135 C CA . PRO A 1 510 ? 4.922 7.226 -30.398 1.00 75.75 510 PRO A CA 1
ATOM 4136 C C . PRO A 1 510 ? 6.267 7.866 -30.054 1.00 75.75 510 PRO A C 1
ATOM 4138 O O . PRO A 1 510 ? 7.283 7.183 -29.868 1.00 75.75 510 PRO A O 1
ATOM 4141 N N . PHE A 1 511 ? 6.269 9.197 -29.947 1.00 81.44 511 PHE A N 1
ATOM 4142 C CA . PHE A 1 511 ? 7.451 9.904 -29.483 1.00 81.44 511 PHE A CA 1
ATOM 4143 C C . PHE A 1 511 ? 7.800 9.451 -28.068 1.00 81.44 511 PHE A C 1
ATOM 4145 O O . PHE A 1 511 ? 6.974 9.470 -27.151 1.00 81.44 511 PHE A O 1
ATOM 4152 N N . GLN A 1 512 ? 9.058 9.077 -27.893 1.00 72.75 512 GLN A N 1
ATOM 4153 C CA . GLN A 1 512 ? 9.549 8.559 -26.639 1.00 72.75 512 GLN A CA 1
ATOM 4154 C C . GLN A 1 512 ? 9.881 9.722 -25.685 1.00 72.75 512 GLN A C 1
ATOM 4156 O O . GLN A 1 512 ? 10.977 10.270 -25.736 1.00 72.75 512 GLN A O 1
ATOM 4161 N N . ASN A 1 513 ? 8.937 10.098 -24.813 1.00 65.12 513 ASN A N 1
ATOM 4162 C CA . ASN A 1 513 ? 9.124 11.124 -23.762 1.00 65.12 513 ASN A CA 1
ATOM 4163 C C . ASN A 1 513 ? 8.817 10.616 -22.344 1.00 65.12 513 ASN A C 1
ATOM 4165 O O . ASN A 1 513 ? 8.830 11.361 -21.365 1.00 65.12 513 ASN A O 1
ATOM 4169 N N . THR A 1 514 ? 8.455 9.344 -22.221 1.00 54.28 514 THR A N 1
ATOM 4170 C CA . THR A 1 514 ? 8.145 8.720 -20.940 1.00 54.28 514 THR A CA 1
ATOM 4171 C C . THR A 1 514 ? 9.424 8.192 -20.306 1.00 54.28 514 THR A C 1
ATOM 4173 O O . THR A 1 514 ? 10.341 7.759 -21.000 1.00 54.28 514 THR A O 1
ATOM 4176 N N . GLY A 1 515 ? 9.494 8.148 -18.973 1.00 49.88 515 GLY A N 1
ATOM 4177 C CA . GLY A 1 515 ? 10.660 7.566 -18.288 1.00 49.88 515 GLY A CA 1
ATOM 4178 C C . GLY A 1 515 ? 10.747 6.027 -18.357 1.00 49.88 515 GLY A C 1
ATOM 4179 O O . GLY A 1 515 ? 11.515 5.426 -17.616 1.00 49.88 515 GLY A O 1
ATOM 4180 N N . TYR A 1 516 ? 9.963 5.387 -19.224 1.00 55.41 516 TYR A N 1
ATOM 4181 C CA . TYR A 1 516 ? 10.026 3.967 -19.576 1.00 55.41 516 TYR A CA 1
ATOM 4182 C C . TYR A 1 516 ? 10.050 3.852 -21.097 1.00 55.41 516 TYR A C 1
ATOM 4184 O O . TYR A 1 516 ? 9.310 4.592 -21.742 1.00 55.41 516 TYR A O 1
ATOM 4192 N N . LEU A 1 517 ? 10.860 2.949 -21.661 1.00 62.44 517 LEU A N 1
ATOM 4193 C CA . LEU A 1 517 ? 10.885 2.722 -23.107 1.00 62.44 517 LEU A CA 1
ATOM 4194 C C . LEU A 1 517 ? 9.570 2.066 -23.548 1.00 62.44 517 LEU A C 1
ATOM 4196 O O . LEU A 1 517 ? 9.196 1.023 -23.009 1.00 62.44 517 LEU A O 1
ATOM 4200 N N . ASP A 1 518 ? 8.881 2.662 -24.518 1.00 66.38 518 ASP A N 1
ATOM 4201 C CA . ASP A 1 518 ? 7.682 2.075 -25.105 1.00 66.38 518 ASP A CA 1
ATOM 4202 C C . ASP A 1 518 ? 8.034 0.725 -25.752 1.00 66.38 518 ASP A C 1
ATOM 4204 O O . ASP A 1 518 ? 9.062 0.576 -26.424 1.00 66.38 518 ASP A O 1
ATOM 4208 N N . ALA A 1 519 ? 7.171 -0.275 -25.568 1.00 63.78 519 ALA A N 1
ATOM 4209 C CA . ALA A 1 519 ? 7.324 -1.579 -26.202 1.00 63.78 519 ALA A CA 1
ATOM 4210 C C . ALA A 1 519 ? 7.412 -1.463 -27.735 1.00 63.78 519 ALA A C 1
ATOM 4212 O O . ALA A 1 519 ? 8.048 -2.304 -28.374 1.00 63.78 519 ALA A O 1
ATOM 4213 N N . ALA A 1 520 ? 6.825 -0.416 -28.327 1.00 71.12 520 ALA A N 1
ATOM 4214 C CA . ALA A 1 520 ? 6.990 -0.083 -29.737 1.00 71.12 520 ALA A CA 1
ATOM 4215 C C . ALA A 1 520 ? 8.471 0.080 -30.116 1.00 71.12 520 ALA A C 1
ATOM 4217 O O . ALA A 1 520 ? 8.921 -0.541 -31.077 1.00 71.12 520 ALA A O 1
ATOM 4218 N N . TRP A 1 521 ? 9.248 0.831 -29.330 1.00 79.75 521 TRP A N 1
ATOM 4219 C CA . TRP A 1 521 ? 10.672 1.057 -29.584 1.00 79.75 521 TRP A CA 1
ATOM 4220 C C . TRP A 1 521 ? 11.516 -0.192 -29.353 1.00 79.75 521 TRP A C 1
ATOM 4222 O O . TRP A 1 521 ? 12.412 -0.473 -30.144 1.00 79.75 521 TRP A O 1
ATOM 4232 N N . LEU A 1 522 ? 11.208 -0.984 -28.325 1.00 72.44 522 LEU A N 1
ATOM 4233 C CA . LEU A 1 522 ? 11.918 -2.241 -28.080 1.00 72.44 522 LEU A CA 1
ATOM 4234 C C . LEU A 1 522 ? 11.748 -3.237 -29.233 1.00 72.44 522 LEU A C 1
ATOM 4236 O O . LEU A 1 522 ? 12.729 -3.779 -29.748 1.00 72.44 522 LEU A O 1
ATOM 4240 N N . ASN A 1 523 ? 10.502 -3.452 -29.654 1.00 71.31 523 ASN A N 1
ATOM 4241 C CA . ASN A 1 523 ? 10.189 -4.345 -30.764 1.00 71.31 523 ASN A CA 1
ATOM 4242 C C . ASN A 1 523 ? 10.792 -3.835 -32.072 1.00 71.31 523 ASN A C 1
ATOM 4244 O O . ASN A 1 523 ? 11.269 -4.631 -32.879 1.00 71.31 523 ASN A O 1
ATOM 4248 N N . LEU A 1 524 ? 10.795 -2.517 -32.266 1.00 82.31 524 LEU A N 1
ATOM 4249 C CA . LEU A 1 524 ? 11.397 -1.876 -33.423 1.00 82.31 524 LEU A CA 1
ATOM 4250 C C . LEU A 1 524 ? 12.913 -2.109 -33.446 1.00 82.31 524 LEU A C 1
ATOM 4252 O O . LEU A 1 524 ? 13.412 -2.597 -34.450 1.00 82.31 524 LEU A O 1
ATOM 4256 N N . PHE A 1 525 ? 13.643 -1.892 -32.347 1.00 85.50 525 PHE A N 1
ATOM 4257 C CA . PHE A 1 525 ? 15.085 -2.185 -32.288 1.00 85.50 525 PHE A CA 1
ATOM 4258 C C . PHE A 1 525 ? 15.404 -3.653 -32.557 1.00 85.50 525 PHE A C 1
ATOM 4260 O O . PHE A 1 525 ? 16.284 -3.941 -33.366 1.00 85.50 525 PHE A O 1
ATOM 4267 N N . HIS A 1 526 ? 14.667 -4.576 -31.938 1.00 81.56 526 HIS A N 1
ATOM 4268 C CA . HIS A 1 526 ? 14.839 -6.001 -32.204 1.00 81.56 526 HIS A CA 1
ATOM 4269 C C . HIS A 1 526 ? 14.604 -6.334 -33.679 1.00 81.56 526 HIS A C 1
ATOM 4271 O O . HIS A 1 526 ? 15.461 -6.945 -34.309 1.00 81.56 526 HIS A O 1
ATOM 4277 N N . SER A 1 527 ? 13.480 -5.885 -34.244 1.00 78.81 527 SER A N 1
ATOM 4278 C CA . SER A 1 527 ? 13.103 -6.181 -35.631 1.00 78.81 527 SER A CA 1
ATOM 4279 C C . SER A 1 527 ? 14.080 -5.567 -36.633 1.00 78.81 527 SER A C 1
ATOM 4281 O O . SER A 1 527 ? 14.467 -6.227 -37.591 1.00 78.81 527 SER A O 1
ATOM 4283 N N . CYS A 1 528 ? 14.518 -4.326 -36.406 1.00 87.12 528 CYS A N 1
ATOM 4284 C CA . CYS A 1 528 ? 15.472 -3.644 -37.278 1.00 87.12 528 CYS A CA 1
ATOM 4285 C C . CYS A 1 528 ? 16.845 -4.318 -37.262 1.00 87.12 528 CYS A C 1
ATOM 4287 O O . CYS A 1 528 ? 17.454 -4.484 -38.318 1.00 87.12 528 CYS A O 1
ATOM 4289 N N . ILE A 1 529 ? 17.336 -4.705 -36.079 1.00 86.44 529 ILE A N 1
ATOM 4290 C CA . ILE A 1 529 ? 18.626 -5.390 -35.943 1.00 86.44 529 ILE A CA 1
ATOM 4291 C C . ILE A 1 529 ? 18.547 -6.788 -36.563 1.00 86.44 529 ILE A C 1
ATOM 4293 O O . ILE A 1 529 ? 19.433 -7.159 -37.326 1.00 86.44 529 ILE A O 1
ATOM 4297 N N . GLU A 1 530 ? 17.482 -7.543 -36.292 1.00 86.69 530 GLU A N 1
ATOM 4298 C CA . GLU A 1 530 ? 17.274 -8.882 -36.847 1.00 86.69 530 GLU A CA 1
ATOM 4299 C C . GLU A 1 530 ? 17.142 -8.864 -38.379 1.00 86.69 530 GLU A C 1
ATOM 4301 O O . GLU A 1 530 ? 17.882 -9.574 -39.064 1.00 86.69 530 GLU A O 1
ATOM 4306 N N . GLU A 1 531 ? 16.261 -8.020 -38.935 1.00 87.31 531 GLU A N 1
ATOM 4307 C CA . GLU A 1 531 ? 16.084 -7.898 -40.389 1.00 87.31 531 GLU A CA 1
ATOM 4308 C C . GLU A 1 531 ? 17.363 -7.373 -41.054 1.00 87.31 531 GLU A C 1
ATOM 4310 O O . GLU A 1 531 ? 17.788 -7.908 -42.078 1.00 87.31 531 GLU A O 1
ATOM 4315 N N . GLY A 1 532 ? 18.019 -6.369 -40.464 1.00 88.25 532 GLY A N 1
ATOM 4316 C CA . GLY A 1 532 ? 19.237 -5.792 -41.025 1.00 88.25 532 GLY A CA 1
ATOM 4317 C C . GLY A 1 532 ? 20.413 -6.766 -41.037 1.00 88.25 532 GLY A C 1
ATOM 4318 O O . GLY A 1 532 ? 21.114 -6.857 -42.044 1.00 88.25 532 GLY A O 1
ATOM 4319 N N . LEU A 1 533 ? 20.595 -7.547 -39.968 1.00 89.19 533 LEU A N 1
ATOM 4320 C CA . LEU A 1 533 ? 21.600 -8.611 -39.927 1.00 89.19 533 LEU A CA 1
ATOM 4321 C C . LEU A 1 533 ? 21.279 -9.733 -40.914 1.00 89.19 533 LEU A C 1
ATOM 4323 O O . LEU A 1 533 ? 22.183 -10.202 -41.596 1.00 89.19 533 LEU A O 1
ATOM 4327 N N . SER A 1 534 ? 20.010 -10.129 -41.040 1.00 87.31 534 SER A N 1
ATOM 4328 C CA . SER A 1 534 ? 19.595 -11.150 -42.007 1.00 87.31 534 SER A CA 1
ATOM 4329 C C . SER A 1 534 ? 19.883 -10.727 -43.452 1.00 87.31 534 SER A C 1
ATOM 4331 O O . SER A 1 534 ? 20.415 -11.523 -44.229 1.00 87.31 534 SER A O 1
ATOM 4333 N N . LEU A 1 535 ? 19.588 -9.469 -43.805 1.00 85.81 535 LEU A N 1
ATOM 4334 C CA . LEU A 1 535 ? 19.908 -8.915 -45.123 1.00 85.81 535 LEU A CA 1
ATOM 4335 C C . LEU A 1 535 ? 21.421 -8.825 -45.339 1.00 85.81 535 LEU A C 1
ATOM 4337 O O . LEU A 1 535 ? 21.914 -9.259 -46.377 1.00 85.81 535 LEU A O 1
ATOM 4341 N N . TYR A 1 536 ? 22.170 -8.340 -44.350 1.00 85.44 536 TYR A N 1
ATOM 4342 C CA . TYR A 1 536 ? 23.627 -8.274 -44.431 1.00 85.44 536 TYR A CA 1
ATOM 4343 C C . TYR A 1 536 ? 24.264 -9.660 -44.622 1.00 85.44 536 TYR A C 1
ATOM 4345 O O . TYR A 1 536 ? 25.070 -9.857 -45.527 1.00 85.44 536 TYR A O 1
ATOM 4353 N N . ASP A 1 537 ? 23.855 -10.652 -43.829 1.00 85.06 537 ASP A N 1
ATOM 4354 C CA . ASP A 1 537 ? 24.372 -12.020 -43.915 1.00 85.06 537 ASP A CA 1
ATOM 4355 C C . ASP A 1 537 ? 24.070 -12.683 -45.260 1.00 85.06 537 ASP A C 1
ATOM 4357 O O . ASP A 1 537 ? 24.854 -13.514 -45.722 1.00 85.06 537 ASP A O 1
ATOM 4361 N N . SER A 1 538 ? 22.948 -12.325 -45.896 1.00 80.38 538 SER A N 1
ATOM 4362 C CA . SER A 1 538 ? 22.641 -12.798 -47.247 1.00 80.38 538 SER A CA 1
ATOM 4363 C C . SER A 1 538 ? 23.661 -12.293 -48.273 1.00 80.38 538 SER A C 1
ATOM 4365 O O . SER A 1 538 ? 24.083 -13.067 -49.120 1.00 80.38 538 SER A O 1
ATOM 4367 N N . LEU A 1 539 ? 24.151 -11.055 -48.131 1.00 75.38 539 LEU A N 1
ATOM 4368 C CA . LEU A 1 539 ? 25.181 -10.492 -49.011 1.00 75.38 539 LEU A CA 1
ATOM 4369 C C . LEU A 1 539 ? 26.567 -11.068 -48.741 1.00 75.38 539 LEU A C 1
ATOM 4371 O O . LEU A 1 539 ? 27.324 -11.331 -49.674 1.00 75.38 539 LEU A O 1
ATOM 4375 N N . VAL A 1 540 ? 26.909 -11.267 -47.466 1.00 73.56 540 VAL A N 1
ATOM 4376 C CA . VAL A 1 540 ? 28.231 -11.778 -47.082 1.00 73.56 540 VAL A CA 1
ATOM 4377 C C . VAL A 1 540 ? 28.453 -13.197 -47.597 1.00 73.56 540 VAL A C 1
ATOM 4379 O O . VAL A 1 540 ? 29.569 -13.532 -47.992 1.00 73.56 540 VAL A O 1
ATOM 4382 N N . LYS A 1 541 ? 27.398 -14.022 -47.638 1.00 64.00 541 LYS A N 1
ATOM 4383 C CA . LYS A 1 541 ? 27.459 -15.376 -48.212 1.00 64.00 541 LYS A CA 1
ATOM 4384 C C . LYS A 1 541 ? 27.807 -15.381 -49.702 1.00 64.00 541 LYS A C 1
ATOM 4386 O O . LYS A 1 541 ? 28.444 -16.331 -50.147 1.00 64.00 541 LYS A O 1
ATOM 4391 N N . ASP A 1 542 ? 27.445 -14.325 -50.426 1.00 58.72 542 ASP A N 1
ATOM 4392 C CA . ASP A 1 542 ? 27.648 -14.227 -51.871 1.00 58.72 542 ASP A CA 1
ATOM 4393 C C . ASP A 1 542 ? 28.962 -13.515 -52.248 1.00 58.72 542 ASP A C 1
ATOM 4395 O O . ASP A 1 542 ? 29.501 -13.766 -53.324 1.00 58.72 542 ASP A O 1
ATOM 4399 N N . MET A 1 543 ? 29.493 -12.623 -51.396 1.00 58.50 543 MET A N 1
ATOM 4400 C CA . MET A 1 543 ? 30.582 -11.702 -51.784 1.00 58.50 543 MET A CA 1
ATOM 4401 C C . MET A 1 543 ? 31.671 -11.435 -50.722 1.00 58.50 543 MET A C 1
ATOM 4403 O O . MET A 1 543 ? 32.638 -10.736 -51.021 1.00 58.50 543 MET A O 1
ATOM 4407 N N . GLY A 1 544 ? 31.569 -11.976 -49.502 1.00 58.50 544 GLY A N 1
ATOM 4408 C CA . GLY A 1 544 ? 32.524 -11.714 -48.410 1.00 58.50 544 GLY A CA 1
ATOM 4409 C C . GLY A 1 544 ? 32.175 -10.497 -47.534 1.00 58.50 544 GLY A C 1
ATOM 4410 O O . GLY A 1 544 ? 31.049 -10.008 -47.552 1.00 58.50 544 GLY A O 1
ATOM 4411 N N . VAL A 1 545 ? 33.117 -10.036 -46.696 1.00 59.88 545 VAL A N 1
ATOM 4412 C CA . VAL A 1 545 ? 32.896 -8.908 -45.760 1.00 59.88 545 VAL A CA 1
ATOM 4413 C C . VAL A 1 545 ? 32.828 -7.591 -46.539 1.00 59.88 545 VAL A C 1
ATOM 4415 O O . VAL A 1 545 ? 33.790 -7.239 -47.217 1.00 59.88 545 VAL A O 1
ATOM 4418 N N . LEU A 1 546 ? 31.712 -6.867 -46.425 1.00 65.88 546 LEU A N 1
ATOM 4419 C CA . LEU A 1 546 ? 31.428 -5.641 -47.176 1.00 65.88 546 LEU A CA 1
ATOM 4420 C C . LEU A 1 546 ? 31.056 -4.506 -46.217 1.00 65.88 546 LEU A C 1
ATOM 4422 O O . LEU A 1 546 ? 30.107 -4.639 -45.450 1.00 65.88 546 LEU A O 1
ATOM 4426 N N . ASP A 1 547 ? 31.750 -3.374 -46.297 1.00 71.31 547 ASP A N 1
ATOM 4427 C CA . ASP A 1 547 ? 31.281 -2.128 -45.685 1.00 71.31 547 ASP A CA 1
ATOM 4428 C C . ASP A 1 547 ? 30.382 -1.416 -46.691 1.00 71.31 547 ASP A C 1
ATOM 4430 O O . ASP A 1 547 ? 30.860 -0.907 -47.699 1.00 71.31 547 ASP A O 1
ATOM 4434 N N . LEU A 1 548 ? 29.072 -1.435 -46.439 1.00 80.69 548 LEU A N 1
ATOM 4435 C CA . LEU A 1 548 ? 28.085 -0.937 -47.395 1.00 80.69 548 LEU A CA 1
ATOM 4436 C C . LEU A 1 548 ? 27.813 0.557 -47.196 1.00 80.69 548 LEU A C 1
ATOM 4438 O O . LEU A 1 548 ? 27.400 0.986 -46.108 1.00 80.69 548 LEU A O 1
ATOM 4442 N N . CYS A 1 549 ? 27.969 1.325 -48.273 1.00 83.38 549 CYS A N 1
ATOM 4443 C CA . CYS A 1 549 ? 27.536 2.723 -48.349 1.00 83.38 549 CYS A CA 1
ATOM 4444 C C . CYS A 1 549 ? 26.010 2.829 -48.536 1.00 83.38 549 CYS A C 1
ATOM 4446 O O . CYS A 1 549 ? 25.339 1.860 -48.904 1.00 83.38 549 CYS A O 1
ATOM 4448 N N . ILE A 1 550 ? 25.433 4.009 -48.278 1.00 86.44 550 ILE A N 1
ATOM 4449 C CA . ILE A 1 550 ? 23.973 4.224 -48.347 1.00 86.44 550 ILE A CA 1
ATOM 4450 C C . ILE A 1 550 ? 23.453 3.947 -49.766 1.00 86.44 550 ILE A C 1
ATOM 4452 O O . ILE A 1 550 ? 22.416 3.302 -49.934 1.00 86.44 550 ILE A O 1
ATOM 4456 N N . GLU A 1 551 ? 24.197 4.381 -50.781 1.00 85.31 551 GLU A N 1
ATOM 4457 C CA . GLU A 1 551 ? 23.881 4.220 -52.199 1.00 85.31 551 GLU A CA 1
ATOM 4458 C C . GLU A 1 551 ? 23.876 2.744 -52.602 1.00 85.31 551 GLU A C 1
ATOM 4460 O O . GLU A 1 551 ? 22.955 2.290 -53.274 1.00 85.31 551 GLU A O 1
ATOM 4465 N N . GLU A 1 552 ? 24.835 1.958 -52.112 1.00 85.44 552 GLU A N 1
ATOM 4466 C CA . GLU A 1 552 ? 24.913 0.523 -52.401 1.00 85.44 552 GLU A CA 1
ATOM 4467 C C . GLU A 1 552 ? 23.734 -0.247 -51.793 1.00 85.44 552 GLU A C 1
ATOM 4469 O O . GLU A 1 552 ? 23.191 -1.167 -52.414 1.00 85.44 552 GLU A O 1
ATOM 4474 N N . VAL A 1 553 ? 23.300 0.137 -50.586 1.00 86.31 553 VAL A N 1
ATOM 4475 C CA . VAL A 1 553 ? 22.103 -0.441 -49.960 1.00 86.31 553 VAL A CA 1
ATOM 4476 C C . VAL A 1 553 ? 20.841 -0.012 -50.708 1.00 86.31 553 VAL A C 1
ATOM 4478 O O . VAL A 1 553 ? 19.945 -0.837 -50.900 1.00 86.31 553 VAL A O 1
ATOM 4481 N N . ARG A 1 554 ? 20.757 1.243 -51.167 1.00 86.00 554 ARG A N 1
ATOM 4482 C CA . ARG A 1 554 ? 19.642 1.733 -51.993 1.00 86.00 554 ARG A CA 1
ATOM 4483 C C . ARG A 1 554 ? 19.557 0.971 -53.314 1.00 86.00 554 ARG A C 1
ATOM 4485 O O . ARG A 1 554 ? 18.475 0.522 -53.674 1.00 86.00 554 ARG A O 1
ATOM 4492 N N . ASP A 1 555 ? 20.668 0.779 -54.009 1.00 84.69 555 ASP A N 1
ATOM 4493 C CA . ASP A 1 555 ? 20.664 0.150 -55.332 1.00 84.69 555 ASP A CA 1
ATOM 4494 C C . ASP A 1 555 ? 20.263 -1.333 -55.255 1.00 84.69 555 ASP A C 1
ATOM 4496 O O . ASP A 1 555 ? 19.596 -1.852 -56.148 1.00 84.69 555 ASP A O 1
ATOM 4500 N N . ARG A 1 556 ? 20.594 -2.014 -54.149 1.00 84.25 556 ARG A N 1
ATOM 4501 C CA . ARG A 1 556 ? 20.265 -3.437 -53.944 1.00 84.25 556 ARG A CA 1
ATOM 4502 C C . ARG A 1 556 ? 18.916 -3.670 -53.269 1.00 84.25 556 ARG A C 1
ATOM 4504 O O . ARG A 1 556 ? 18.174 -4.571 -53.654 1.00 84.25 556 ARG A O 1
ATOM 4511 N N . TYR A 1 557 ? 18.597 -2.889 -52.239 1.00 85.25 557 TYR A N 1
ATOM 4512 C CA . TYR A 1 557 ? 17.429 -3.097 -51.379 1.00 85.25 557 TYR A CA 1
ATOM 4513 C C . TYR A 1 557 ? 16.444 -1.927 -51.374 1.00 85.25 557 TYR A C 1
ATOM 4515 O O . TYR A 1 557 ? 15.457 -1.991 -50.644 1.00 85.25 557 TYR A O 1
ATOM 4523 N N . GLY A 1 558 ? 16.632 -0.889 -52.191 1.00 82.00 558 GLY A N 1
ATOM 4524 C CA . GLY A 1 558 ? 15.806 0.324 -52.195 1.00 82.00 558 GLY A CA 1
ATOM 4525 C C . GLY A 1 558 ? 14.313 0.049 -52.346 1.00 82.00 558 GLY A C 1
ATOM 4526 O O . GLY A 1 558 ? 13.519 0.553 -51.555 1.00 82.00 558 GLY A O 1
ATOM 4527 N N . VAL A 1 559 ? 13.927 -0.851 -53.259 1.00 80.50 559 VAL A N 1
ATOM 4528 C CA . VAL A 1 559 ? 12.522 -1.275 -53.433 1.00 80.50 559 VAL A CA 1
ATOM 4529 C C . VAL A 1 559 ? 11.992 -1.978 -52.178 1.00 80.50 559 VAL A C 1
ATOM 4531 O O . VAL A 1 559 ? 10.891 -1.689 -51.706 1.00 80.50 559 VAL A O 1
ATOM 4534 N N . ARG A 1 560 ? 12.788 -2.875 -51.583 1.00 81.81 560 ARG A N 1
ATOM 4535 C CA . ARG A 1 560 ? 12.415 -3.605 -50.360 1.00 81.81 560 ARG A CA 1
ATOM 4536 C C . ARG A 1 560 ? 12.279 -2.659 -49.165 1.00 81.81 560 ARG A C 1
ATOM 4538 O O . ARG A 1 560 ? 11.324 -2.766 -48.394 1.00 81.81 560 ARG A O 1
ATOM 4545 N N . LEU A 1 561 ? 13.206 -1.715 -49.027 1.00 84.06 561 LEU A N 1
ATOM 4546 C CA . LEU A 1 561 ? 13.233 -0.726 -47.952 1.00 84.06 561 LEU A CA 1
ATOM 4547 C C . LEU A 1 561 ? 12.281 0.454 -48.202 1.00 84.06 561 LEU A C 1
ATOM 4549 O O . LEU A 1 561 ? 11.954 1.175 -47.268 1.00 84.06 561 LEU A O 1
ATOM 4553 N N . ASN A 1 562 ? 11.731 0.560 -49.416 1.00 85.38 562 ASN A N 1
ATOM 4554 C CA . ASN A 1 562 ? 10.861 1.642 -49.894 1.00 85.38 562 ASN A CA 1
ATOM 4555 C C . ASN A 1 562 ? 11.505 3.022 -49.779 1.00 85.38 562 ASN A C 1
ATOM 4557 O O . ASN A 1 562 ? 10.846 3.994 -49.412 1.00 85.38 562 ASN A O 1
ATOM 4561 N N . ILE A 1 563 ? 12.794 3.078 -50.094 1.00 87.75 563 ILE A N 1
ATOM 4562 C CA . ILE A 1 563 ? 13.541 4.323 -50.225 1.00 87.75 563 ILE A CA 1
ATOM 4563 C C . ILE A 1 563 ? 13.100 4.959 -51.546 1.00 87.75 563 ILE A C 1
ATOM 4565 O O . ILE A 1 563 ? 13.211 4.326 -52.595 1.00 87.75 563 ILE A O 1
ATOM 4569 N N . SER A 1 564 ? 12.548 6.171 -51.488 1.00 85.69 564 SER A N 1
ATOM 4570 C CA . SER A 1 564 ? 12.170 6.936 -52.679 1.00 85.69 564 SER A CA 1
ATOM 4571 C C . SER A 1 564 ? 13.373 7.645 -53.280 1.00 85.69 564 SER A C 1
ATOM 4573 O O . SER A 1 564 ? 13.537 7.625 -54.494 1.00 85.69 564 SER A O 1
ATOM 4575 N N . ASP A 1 565 ? 14.194 8.265 -52.430 1.00 87.00 565 ASP A N 1
ATOM 4576 C CA . ASP A 1 565 ? 15.362 9.034 -52.845 1.00 87.00 565 ASP A CA 1
ATOM 4577 C C . ASP A 1 565 ? 16.374 9.183 -51.695 1.00 87.00 565 ASP A C 1
ATOM 4579 O O . ASP A 1 565 ? 16.030 9.036 -50.518 1.00 87.00 565 ASP A O 1
ATOM 4583 N N . VAL A 1 566 ? 17.629 9.471 -52.033 1.00 88.69 566 VAL A N 1
ATOM 4584 C CA . VAL A 1 566 ? 18.726 9.738 -51.093 1.00 88.69 566 VAL A CA 1
ATOM 4585 C C . VAL A 1 566 ? 19.394 11.036 -51.522 1.00 88.69 566 VAL A C 1
ATOM 4587 O O . VAL A 1 566 ? 19.907 11.135 -52.634 1.00 88.69 566 VAL A O 1
ATOM 4590 N N . SER A 1 567 ? 19.391 12.033 -50.640 1.00 88.19 567 SER A N 1
ATOM 4591 C CA . SER A 1 567 ? 20.049 13.315 -50.915 1.00 88.19 567 SER A CA 1
ATOM 4592 C C . SER A 1 567 ? 21.571 13.231 -50.774 1.00 88.19 567 SER A C 1
ATOM 4594 O O . SER A 1 567 ? 22.107 12.279 -50.210 1.00 88.19 567 SER A O 1
ATOM 4596 N N . SER A 1 568 ? 22.283 14.250 -51.259 1.00 85.62 568 SER A N 1
ATOM 4597 C CA . SER A 1 568 ? 23.740 14.335 -51.126 1.00 85.62 568 SER A CA 1
ATOM 4598 C C . SER A 1 568 ? 24.184 14.362 -49.660 1.00 85.62 568 SER A C 1
ATOM 4600 O O . SER A 1 568 ? 23.694 15.184 -48.880 1.00 85.62 568 SER A O 1
ATOM 4602 N N . SER A 1 569 ? 25.170 13.536 -49.305 1.00 88.06 569 SER A N 1
ATOM 4603 C CA . SER A 1 569 ? 25.800 13.552 -47.983 1.00 88.06 569 SER A CA 1
ATOM 4604 C C . SER A 1 569 ? 26.476 14.896 -47.693 1.00 88.06 569 SER A C 1
ATOM 4606 O O . SER A 1 569 ? 27.403 15.309 -48.388 1.00 88.06 569 SER A O 1
ATOM 4608 N N . LEU A 1 570 ? 26.036 15.567 -46.630 1.00 88.81 570 LEU A N 1
ATOM 4609 C CA . LEU A 1 570 ? 26.586 16.840 -46.173 1.00 88.81 570 LEU A CA 1
ATOM 4610 C C . LEU A 1 570 ? 27.741 16.590 -45.192 1.00 88.81 570 LEU A C 1
ATOM 4612 O O . LEU A 1 570 ? 27.513 15.942 -44.165 1.00 88.81 570 LEU A O 1
ATOM 4616 N N . PRO A 1 571 ? 28.962 17.096 -45.449 1.00 87.19 571 PRO A N 1
ATOM 4617 C CA . PRO A 1 571 ? 30.055 17.016 -44.489 1.00 87.19 571 PRO A CA 1
ATOM 4618 C C . PRO A 1 571 ? 29.777 17.950 -43.309 1.00 87.19 571 PRO A C 1
ATOM 4620 O O . PRO A 1 571 ? 29.492 19.133 -43.492 1.00 87.19 571 PRO A O 1
ATOM 4623 N N . VAL A 1 572 ? 29.859 17.414 -42.094 1.00 89.38 572 VAL A N 1
ATOM 4624 C CA . VAL A 1 572 ? 29.562 18.140 -40.858 1.00 89.38 572 VAL A CA 1
ATOM 4625 C C . VAL A 1 572 ? 30.536 17.797 -39.739 1.00 89.38 572 VAL A C 1
ATOM 4627 O O . VAL A 1 572 ? 31.165 16.742 -39.745 1.00 89.38 572 VAL A O 1
ATOM 4630 N N . SER A 1 573 ? 30.637 18.656 -38.732 1.00 86.88 573 SER A N 1
ATOM 4631 C CA . SER A 1 573 ? 31.385 18.378 -37.503 1.00 86.88 573 SER A CA 1
ATOM 4632 C C . SER A 1 573 ? 30.537 18.622 -36.250 1.00 86.88 573 SER A C 1
ATOM 4634 O O . SER A 1 573 ? 29.507 19.300 -36.279 1.00 86.88 573 SER A O 1
ATOM 4636 N N . PHE A 1 574 ? 30.959 18.043 -35.122 1.00 84.00 574 PHE A N 1
ATOM 4637 C CA . PHE A 1 574 ? 30.341 18.320 -33.818 1.00 84.00 574 PHE A CA 1
ATOM 4638 C C . PHE A 1 574 ? 30.639 19.744 -33.327 1.00 84.00 574 PHE A C 1
ATOM 4640 O O . PHE A 1 574 ? 29.842 20.314 -32.589 1.00 84.00 574 PHE A O 1
ATOM 4647 N N . GLU A 1 575 ? 31.776 20.305 -33.737 1.00 81.25 575 GLU A N 1
ATOM 4648 C CA . GLU A 1 575 ? 32.237 21.649 -33.392 1.00 81.25 575 GLU A CA 1
ATOM 4649 C C . GLU A 1 575 ? 33.037 22.209 -34.578 1.00 81.25 575 GLU A C 1
ATOM 4651 O O . GLU A 1 575 ? 33.805 21.480 -35.212 1.00 81.25 575 GLU A O 1
ATOM 4656 N N . SER A 1 576 ? 32.794 23.467 -34.941 1.00 81.69 576 SER A N 1
ATOM 4657 C CA . SER A 1 576 ? 33.452 24.168 -36.049 1.00 81.69 576 SER A CA 1
ATOM 4658 C C . SER A 1 576 ? 33.405 25.668 -35.794 1.00 81.69 576 SER A C 1
ATOM 4660 O O . SER A 1 576 ? 32.453 26.152 -35.185 1.00 81.69 576 SER A O 1
ATOM 4662 N N . GLU A 1 577 ? 34.390 26.399 -36.312 1.00 78.31 577 GLU A N 1
ATOM 4663 C CA . GLU A 1 577 ? 34.360 27.867 -36.376 1.00 78.31 577 GLU A CA 1
ATOM 4664 C C . GLU A 1 577 ? 33.246 28.373 -37.303 1.00 78.31 577 GLU A C 1
ATOM 4666 O O . GLU A 1 577 ? 32.706 29.460 -37.113 1.00 78.31 577 GLU A O 1
ATOM 4671 N N . VAL A 1 578 ? 32.875 27.566 -38.300 1.00 83.38 578 VAL A N 1
ATOM 4672 C CA . VAL A 1 578 ? 31.792 27.864 -39.236 1.00 83.38 578 VAL A CA 1
ATOM 4673 C C . VAL A 1 578 ? 30.530 27.135 -38.774 1.00 83.38 578 VAL A C 1
ATOM 4675 O O . VAL A 1 578 ? 30.429 25.914 -38.882 1.00 83.38 578 VAL A O 1
ATOM 4678 N N . GLU A 1 579 ? 29.540 27.879 -38.280 1.00 83.38 579 GLU A N 1
ATOM 4679 C CA . GLU A 1 579 ? 28.309 27.300 -37.717 1.00 83.38 579 GLU A CA 1
ATOM 4680 C C . GLU A 1 579 ? 27.532 26.449 -38.730 1.00 83.38 579 GLU A C 1
ATOM 4682 O O . GLU A 1 579 ? 26.993 25.400 -38.373 1.00 83.38 579 GLU A O 1
ATOM 4687 N N . THR A 1 580 ? 27.528 26.840 -40.009 1.00 84.38 580 THR A N 1
ATOM 4688 C CA . THR A 1 580 ? 26.753 26.171 -41.066 1.00 84.38 580 THR A CA 1
ATOM 4689 C C . THR A 1 580 ? 27.213 24.746 -41.366 1.00 84.38 580 THR A C 1
ATOM 4691 O O . THR A 1 580 ? 26.443 23.970 -41.930 1.00 84.38 580 THR A O 1
ATOM 4694 N N . VAL A 1 581 ? 28.429 24.365 -40.964 1.00 84.50 581 VAL A N 1
ATOM 4695 C CA . VAL A 1 581 ? 28.950 22.994 -41.115 1.00 84.50 581 VAL A CA 1
ATOM 4696 C C . VAL A 1 581 ? 28.817 22.168 -39.831 1.00 84.50 581 VAL A C 1
ATOM 4698 O O . VAL A 1 581 ? 29.347 21.065 -39.745 1.00 84.50 581 VAL A O 1
ATOM 4701 N N . THR A 1 582 ? 28.112 22.667 -38.815 1.00 88.88 582 THR A N 1
ATOM 4702 C CA . THR A 1 582 ? 27.881 21.910 -37.578 1.00 88.88 582 THR A CA 1
ATOM 4703 C C . THR A 1 582 ? 26.661 20.996 -37.687 1.00 88.88 582 THR A C 1
ATOM 4705 O O . THR A 1 582 ? 25.658 21.335 -38.320 1.00 88.88 582 THR A O 1
ATOM 4708 N N . ILE A 1 583 ? 26.710 19.844 -37.008 1.00 90.50 583 ILE A N 1
ATOM 4709 C CA . ILE A 1 583 ? 25.559 18.930 -36.877 1.00 90.50 583 ILE A CA 1
ATOM 4710 C C . ILE A 1 583 ? 24.348 19.670 -36.293 1.00 90.50 583 ILE A C 1
ATOM 4712 O O . ILE A 1 583 ? 23.229 19.488 -36.765 1.00 90.50 583 ILE A O 1
ATOM 4716 N N . LEU A 1 584 ? 24.577 20.529 -35.293 1.00 91.06 584 LEU A N 1
ATOM 4717 C CA . LEU A 1 584 ? 23.526 21.306 -34.637 1.00 91.06 584 LEU A CA 1
ATOM 4718 C C . LEU A 1 584 ? 22.778 22.196 -35.636 1.00 91.06 584 LEU A C 1
ATOM 4720 O O . LEU A 1 584 ? 21.557 22.096 -35.732 1.00 91.06 584 LEU A O 1
ATOM 4724 N N . TYR A 1 585 ? 23.504 23.008 -36.409 1.00 90.69 585 TYR A N 1
ATOM 4725 C CA . TYR A 1 585 ? 22.903 23.908 -37.392 1.00 90.69 585 TYR A CA 1
ATOM 4726 C C . TYR A 1 585 ? 22.129 23.141 -38.468 1.00 90.69 585 TYR A C 1
ATOM 4728 O O . TYR A 1 585 ? 21.009 23.506 -38.824 1.00 90.69 585 TYR A O 1
ATOM 4736 N N . GLN A 1 586 ? 22.702 22.045 -38.972 1.00 92.25 586 GLN A N 1
ATOM 4737 C CA . GLN A 1 586 ? 22.061 21.242 -40.011 1.00 92.25 586 GLN A CA 1
ATOM 4738 C C . GLN A 1 586 ? 20.774 20.576 -39.517 1.00 92.25 586 GLN A C 1
ATOM 4740 O O . GLN A 1 586 ? 19.776 20.585 -40.234 1.00 92.25 586 GLN A O 1
ATOM 4745 N N . LEU A 1 587 ? 20.752 20.061 -38.285 1.00 92.44 587 LEU A N 1
ATOM 4746 C CA . LEU A 1 587 ? 19.537 19.500 -37.689 1.00 92.44 587 LEU A CA 1
ATOM 4747 C C . LEU A 1 587 ? 18.477 20.579 -37.415 1.00 92.44 587 LEU A C 1
ATOM 4749 O O . LEU A 1 587 ? 17.309 20.343 -37.706 1.00 92.44 587 LEU A O 1
ATOM 4753 N N . GLN A 1 588 ? 18.862 21.771 -36.943 1.00 91.81 588 GLN A N 1
ATOM 4754 C CA . GLN A 1 588 ? 17.935 22.904 -36.775 1.00 91.81 588 GLN A CA 1
ATOM 4755 C C . GLN A 1 588 ? 17.306 23.330 -38.106 1.00 91.81 588 GLN A C 1
ATOM 4757 O O . GLN A 1 588 ? 16.095 23.527 -38.189 1.00 91.81 588 GLN A O 1
ATOM 4762 N N . ARG A 1 589 ? 18.114 23.396 -39.173 1.00 91.75 589 ARG A N 1
ATOM 4763 C CA . ARG A 1 589 ? 17.630 23.667 -40.532 1.00 91.75 589 ARG A CA 1
ATOM 4764 C C . ARG A 1 589 ? 16.655 22.597 -41.024 1.00 91.75 589 ARG A C 1
ATOM 4766 O O . ARG A 1 589 ? 15.737 22.916 -41.762 1.00 91.75 589 ARG A O 1
ATOM 4773 N N . LEU A 1 590 ? 16.852 21.333 -40.652 1.00 89.94 590 LEU A N 1
ATOM 4774 C CA . LEU A 1 590 ? 15.942 20.256 -41.049 1.00 89.94 590 LEU A CA 1
ATOM 4775 C C . LEU A 1 590 ? 14.635 20.282 -40.243 1.00 89.94 590 LEU A C 1
ATOM 4777 O O . LEU A 1 590 ? 13.570 20.028 -40.801 1.00 89.94 590 LEU A O 1
ATOM 4781 N N . ILE A 1 591 ? 14.694 20.641 -38.958 1.00 89.38 591 ILE A N 1
ATOM 4782 C CA . ILE A 1 591 ? 13.516 20.795 -38.092 1.00 89.38 591 ILE A CA 1
ATOM 4783 C C . ILE A 1 591 ? 12.591 21.918 -38.589 1.00 89.38 591 ILE A C 1
ATOM 4785 O O . ILE A 1 591 ? 11.371 21.742 -38.570 1.00 89.38 591 ILE A O 1
ATOM 4789 N N . SER A 1 592 ? 13.141 23.022 -39.110 1.00 88.81 592 SER A N 1
ATOM 4790 C CA . SER A 1 592 ? 12.345 24.167 -39.583 1.00 88.81 592 SER A CA 1
ATOM 4791 C C . SER A 1 592 ? 11.442 23.866 -40.787 1.00 88.81 592 SER A C 1
ATOM 4793 O O . SER A 1 592 ? 10.528 24.637 -41.071 1.00 88.81 592 SER A O 1
ATOM 4795 N N . PHE A 1 593 ? 11.636 22.734 -41.474 1.00 87.12 593 PHE A N 1
ATOM 4796 C CA . PHE A 1 593 ? 10.726 22.290 -42.534 1.00 87.12 593 PHE A CA 1
ATOM 4797 C C . PHE A 1 593 ? 9.400 21.719 -42.007 1.00 87.12 593 PHE A C 1
ATOM 4799 O O . PHE A 1 593 ? 8.496 21.500 -42.807 1.00 87.12 593 PHE A O 1
ATOM 4806 N N . HIS A 1 594 ? 9.262 21.455 -40.700 1.00 85.62 594 HIS A N 1
ATOM 4807 C CA . HIS A 1 594 ? 8.046 20.894 -40.081 1.00 85.62 594 HIS A CA 1
ATOM 4808 C C . HIS A 1 594 ? 7.536 19.594 -40.732 1.00 85.62 594 HIS A C 1
ATOM 4810 O O . HIS A 1 594 ? 6.344 19.282 -40.724 1.00 85.62 594 HIS A O 1
ATOM 4816 N N . MET A 1 595 ? 8.455 18.797 -41.281 1.00 86.12 595 MET A N 1
ATOM 4817 C CA . MET A 1 595 ? 8.163 17.516 -41.922 1.00 86.12 595 MET A CA 1
ATOM 4818 C C . MET A 1 595 ? 8.856 16.366 -41.203 1.00 86.12 595 MET A C 1
ATOM 4820 O O . MET A 1 595 ? 9.963 16.515 -40.680 1.00 86.12 595 MET A O 1
ATOM 4824 N N . LYS A 1 596 ? 8.217 15.193 -41.241 1.00 88.50 596 LYS A N 1
ATOM 4825 C CA . LYS A 1 596 ? 8.796 13.943 -40.755 1.00 88.50 596 LYS A CA 1
ATOM 4826 C C . LYS A 1 596 ? 9.981 13.556 -41.641 1.00 88.50 596 LYS A C 1
ATOM 4828 O O . LYS A 1 596 ? 9.805 13.330 -42.834 1.00 88.50 596 LYS A O 1
ATOM 4833 N N . GLN A 1 597 ? 11.181 13.498 -41.074 1.00 91.38 597 GLN A N 1
ATOM 4834 C CA . GLN A 1 597 ? 12.422 13.314 -41.832 1.00 91.38 597 GLN A CA 1
ATOM 4835 C C . GLN A 1 597 ? 13.323 12.263 -41.187 1.00 91.38 597 GLN A C 1
ATOM 4837 O O . GLN A 1 597 ? 13.371 12.124 -39.964 1.00 91.38 597 GLN A O 1
ATOM 4842 N N . VAL A 1 598 ? 14.058 11.536 -42.028 1.00 94.19 598 VAL A N 1
ATOM 4843 C CA . VAL A 1 598 ? 15.079 10.570 -41.617 1.00 94.19 598 VAL A CA 1
ATOM 4844 C C . VAL A 1 598 ? 16.424 11.067 -42.117 1.00 94.19 598 VAL A C 1
ATOM 4846 O O . VAL A 1 598 ? 16.592 11.331 -43.306 1.00 94.19 598 VAL A O 1
ATOM 4849 N N . VAL A 1 599 ? 17.394 11.168 -41.215 1.00 95.38 599 VAL A N 1
ATOM 4850 C CA . VAL A 1 599 ? 18.736 11.658 -41.530 1.00 95.38 599 VAL A CA 1
ATOM 4851 C C . VAL A 1 599 ? 19.750 10.683 -40.965 1.00 95.38 599 VAL A C 1
ATOM 4853 O O . VAL A 1 599 ? 19.789 10.452 -39.759 1.00 95.38 599 VAL A O 1
ATOM 4856 N N . LEU A 1 600 ? 20.575 10.097 -41.824 1.00 95.62 600 LEU A N 1
ATOM 4857 C CA . LEU A 1 600 ? 21.624 9.184 -41.390 1.00 95.62 600 LEU A CA 1
ATOM 4858 C C . LEU A 1 600 ? 22.888 9.956 -41.032 1.00 95.62 600 LEU A C 1
ATOM 4860 O O . LEU A 1 600 ? 23.303 10.839 -41.779 1.00 95.62 600 LEU A O 1
ATOM 4864 N N . LEU A 1 601 ? 23.499 9.603 -39.906 1.00 93.69 601 LEU A N 1
ATOM 4865 C CA . LEU A 1 601 ? 24.797 10.100 -39.471 1.00 93.69 601 LEU A CA 1
ATOM 4866 C C . LEU A 1 601 ? 25.838 9.006 -39.695 1.00 93.69 601 LEU A C 1
ATOM 4868 O O . LEU A 1 601 ? 25.697 7.910 -39.156 1.00 93.69 601 LEU A O 1
ATOM 4872 N N . ILE A 1 602 ? 26.900 9.317 -40.434 1.00 90.50 602 ILE A N 1
ATOM 4873 C CA . ILE A 1 602 ? 28.077 8.452 -40.536 1.00 90.50 602 ILE A CA 1
ATOM 4874 C C . ILE A 1 602 ? 29.243 9.134 -39.829 1.00 90.50 602 ILE A C 1
ATOM 4876 O O . ILE A 1 602 ? 29.670 10.227 -40.201 1.00 90.50 602 ILE A O 1
ATOM 4880 N N . HIS A 1 603 ? 29.784 8.476 -38.808 1.00 87.81 603 HIS A N 1
ATOM 4881 C CA . HIS A 1 603 ? 30.946 8.958 -38.068 1.00 87.81 603 HIS A CA 1
ATOM 4882 C C . HIS A 1 603 ? 31.891 7.794 -37.755 1.00 87.81 603 HIS A C 1
ATOM 4884 O O . HIS A 1 603 ? 31.493 6.801 -37.149 1.00 87.81 603 HIS A O 1
ATOM 4890 N N . LYS A 1 604 ? 33.161 7.907 -38.175 1.00 82.56 604 LYS A N 1
ATOM 4891 C CA . LYS A 1 604 ? 34.194 6.857 -38.019 1.00 82.56 604 LYS A CA 1
ATOM 4892 C C . LYS A 1 604 ? 33.744 5.472 -38.530 1.00 82.56 604 LYS A C 1
ATOM 4894 O O . LYS A 1 604 ? 33.982 4.464 -37.870 1.00 82.56 604 LYS A O 1
ATOM 4899 N N . GLY A 1 605 ? 33.068 5.433 -39.682 1.00 79.44 605 GLY A N 1
ATOM 4900 C CA . GLY A 1 605 ? 32.570 4.190 -40.290 1.00 79.44 605 GLY A CA 1
ATOM 4901 C C . GLY A 1 605 ? 31.367 3.563 -39.576 1.00 79.44 605 GLY A C 1
ATOM 4902 O O . GLY A 1 605 ? 30.997 2.438 -39.888 1.00 79.44 605 GLY A O 1
ATOM 4903 N N . ARG A 1 606 ? 30.755 4.265 -38.612 1.00 87.44 606 ARG A N 1
ATOM 4904 C CA . ARG A 1 606 ? 29.524 3.843 -37.937 1.00 87.44 606 ARG A CA 1
ATOM 4905 C C . ARG A 1 606 ? 28.345 4.645 -38.456 1.00 87.44 606 ARG A C 1
ATOM 4907 O O . ARG A 1 606 ? 28.404 5.873 -38.424 1.00 87.44 606 ARG A O 1
ATOM 4914 N N . THR A 1 607 ? 27.288 3.950 -38.860 1.00 92.25 607 THR A N 1
ATOM 4915 C CA . THR A 1 607 ? 26.039 4.565 -39.322 1.00 92.25 607 THR A CA 1
ATOM 4916 C C . THR A 1 607 ? 24.970 4.510 -38.230 1.00 92.25 607 THR A C 1
ATOM 4918 O O . THR A 1 607 ? 24.692 3.441 -37.682 1.00 92.25 607 THR A O 1
ATOM 4921 N N . SER A 1 608 ? 24.355 5.651 -37.937 1.00 94.06 608 SER A N 1
ATOM 4922 C CA . SER A 1 608 ? 23.221 5.819 -37.019 1.00 94.06 608 SER A CA 1
ATOM 4923 C C . SER A 1 608 ? 22.149 6.718 -37.645 1.00 94.06 608 SER A C 1
ATOM 4925 O O . SER A 1 608 ? 22.357 7.276 -38.723 1.00 94.06 608 SER A O 1
ATOM 4927 N N . ALA A 1 609 ? 20.973 6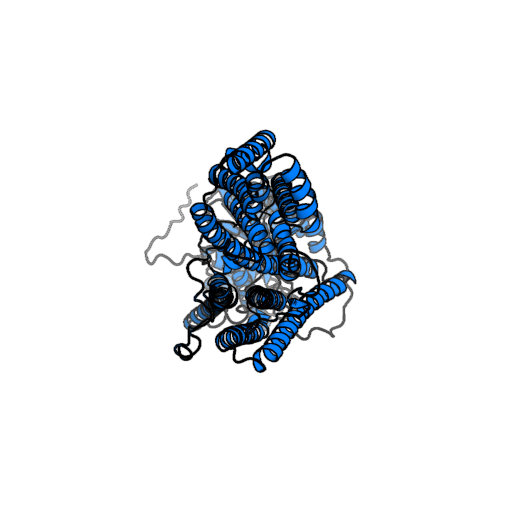.827 -37.022 1.00 95.69 609 ALA A N 1
ATOM 4928 C CA . ALA A 1 609 ? 19.829 7.531 -37.604 1.00 95.69 609 ALA A CA 1
ATOM 4929 C C . ALA A 1 609 ? 19.244 8.585 -36.658 1.00 95.69 609 ALA A C 1
ATOM 4931 O O . ALA A 1 609 ? 18.896 8.280 -35.520 1.00 95.69 609 ALA A O 1
ATOM 4932 N N . PHE A 1 610 ? 19.057 9.802 -37.166 1.00 95.69 610 PHE A N 1
ATOM 4933 C CA . PHE A 1 610 ? 18.161 10.805 -36.602 1.00 95.69 610 PHE A CA 1
ATOM 4934 C C . PHE A 1 610 ? 16.778 10.691 -37.246 1.00 95.69 610 PHE A C 1
ATOM 4936 O O . PHE A 1 610 ? 16.638 10.628 -38.468 1.00 95.69 610 PHE A O 1
ATOM 4943 N N . LEU A 1 611 ? 15.755 10.691 -36.403 1.00 94.44 611 LEU A N 1
ATOM 4944 C CA . LEU A 1 611 ? 14.346 10.584 -36.742 1.00 94.44 611 LEU A CA 1
ATOM 4945 C C . LEU A 1 611 ? 13.659 11.854 -36.232 1.00 94.44 611 LEU A C 1
ATOM 4947 O O . LEU A 1 611 ? 13.524 12.056 -35.022 1.00 94.44 611 LEU A O 1
ATOM 4951 N N . ILE A 1 612 ? 13.288 12.733 -37.157 1.00 93.19 612 ILE A N 1
ATOM 4952 C CA . ILE A 1 612 ? 12.721 14.054 -36.876 1.00 93.19 612 ILE A CA 1
ATOM 4953 C C . ILE A 1 612 ? 11.213 13.978 -37.109 1.00 93.19 612 ILE A C 1
ATOM 4955 O O . ILE A 1 612 ? 10.769 13.585 -38.187 1.00 93.19 612 ILE A O 1
ATOM 4959 N N . TYR A 1 613 ? 10.423 14.328 -36.098 1.00 90.50 613 TYR A N 1
ATOM 4960 C CA . TYR A 1 613 ? 8.970 14.445 -36.201 1.00 90.50 613 TYR A CA 1
ATOM 4961 C C . TYR A 1 613 ? 8.584 15.819 -36.765 1.00 90.50 613 TYR A C 1
ATOM 4963 O O . TYR A 1 613 ? 9.329 16.789 -36.637 1.00 90.50 613 TYR A O 1
ATOM 4971 N N . SER A 1 614 ? 7.385 15.923 -37.342 1.00 86.94 614 SER A N 1
ATOM 4972 C CA . SER A 1 614 ? 6.866 17.169 -37.930 1.00 86.94 614 SER A CA 1
ATOM 4973 C C . SER A 1 614 ? 6.731 18.330 -36.934 1.00 86.94 614 SER A C 1
ATOM 4975 O O . SER A 1 614 ? 6.724 19.489 -37.333 1.00 86.94 614 SER A O 1
ATOM 4977 N N . ASP A 1 615 ? 6.648 18.038 -35.637 1.00 82.94 615 ASP A N 1
ATOM 4978 C CA . ASP A 1 615 ? 6.519 19.016 -34.555 1.00 82.94 615 ASP A CA 1
ATOM 4979 C C . ASP A 1 615 ? 7.848 19.342 -33.847 1.00 82.94 615 ASP A C 1
ATOM 4981 O O . ASP A 1 615 ? 7.848 19.847 -32.728 1.00 82.94 615 ASP A O 1
ATOM 4985 N N . GLY A 1 616 ? 8.986 19.036 -34.480 1.00 82.31 616 GLY A N 1
ATOM 4986 C CA . GLY A 1 616 ? 10.322 19.406 -33.992 1.00 82.31 616 GLY A CA 1
ATOM 4987 C C . GLY A 1 616 ? 10.894 18.493 -32.906 1.00 82.31 616 GLY A C 1
ATOM 4988 O O . GLY A 1 616 ? 11.982 18.736 -32.383 1.00 82.31 616 GLY A O 1
ATOM 4989 N N . ARG A 1 617 ? 10.201 17.401 -32.571 1.00 89.75 617 ARG A N 1
ATOM 4990 C CA . ARG A 1 617 ? 10.735 16.353 -31.692 1.00 89.75 617 ARG A CA 1
ATOM 4991 C C . ARG A 1 617 ? 11.755 15.506 -32.447 1.00 89.75 617 ARG A C 1
ATOM 4993 O O . ARG A 1 617 ? 11.527 15.158 -33.606 1.00 89.75 617 ARG A O 1
ATOM 5000 N N . ILE A 1 618 ? 12.849 15.127 -31.790 1.00 91.81 618 ILE A N 1
ATOM 5001 C CA . ILE A 1 618 ? 13.930 14.364 -32.423 1.00 91.81 618 ILE A CA 1
ATOM 5002 C C . ILE A 1 618 ? 14.303 13.128 -31.610 1.00 91.81 618 ILE A C 1
ATOM 5004 O O . ILE A 1 618 ? 14.316 13.133 -30.377 1.00 91.81 618 ILE A O 1
ATOM 5008 N N . VAL A 1 619 ? 14.610 12.053 -32.329 1.00 92.25 619 VAL A N 1
ATOM 5009 C CA . VAL A 1 619 ? 15.086 10.788 -31.776 1.00 92.25 619 VAL A CA 1
ATOM 5010 C C . VAL A 1 619 ? 16.345 10.353 -32.525 1.00 92.25 619 VAL A C 1
ATOM 5012 O O . VAL A 1 619 ? 16.370 10.369 -33.747 1.00 92.25 619 VAL A O 1
ATOM 5015 N N . TYR A 1 620 ? 17.388 9.950 -31.810 1.00 93.50 620 TYR A N 1
ATOM 5016 C CA . TYR A 1 620 ? 18.595 9.331 -32.352 1.00 93.50 620 TYR A CA 1
ATOM 5017 C C . TYR A 1 620 ? 18.628 7.855 -31.985 1.00 93.50 620 TYR A C 1
ATOM 5019 O O . TYR A 1 620 ? 18.531 7.505 -30.809 1.00 93.50 620 TYR A O 1
ATOM 5027 N N . ALA A 1 621 ? 18.775 7.003 -32.991 1.00 93.44 621 ALA A N 1
ATOM 5028 C CA . ALA A 1 621 ? 18.832 5.557 -32.865 1.00 93.44 621 ALA A CA 1
ATOM 5029 C C . ALA A 1 621 ? 20.178 5.032 -33.377 1.00 93.44 621 ALA A C 1
ATOM 5031 O O . ALA A 1 621 ? 20.592 5.329 -34.501 1.00 93.44 621 ALA A O 1
ATOM 5032 N N . ASP A 1 622 ? 20.845 4.220 -32.561 1.00 93.06 622 ASP A N 1
ATOM 5033 C CA . ASP A 1 622 ? 22.148 3.635 -32.865 1.00 93.06 622 ASP A CA 1
ATOM 5034 C C . ASP A 1 622 ? 22.171 2.153 -32.481 1.00 93.06 622 ASP A C 1
ATOM 5036 O O . ASP A 1 622 ? 21.831 1.782 -31.360 1.00 93.06 622 ASP A O 1
ATOM 5040 N N . SER A 1 623 ? 22.554 1.290 -33.421 1.00 91.94 623 SER A N 1
ATOM 5041 C CA . SER A 1 623 ? 22.551 -0.168 -33.264 1.00 91.94 623 SER A CA 1
ATOM 5042 C C . SER A 1 623 ? 23.856 -0.736 -32.691 1.00 91.94 623 SER A C 1
ATOM 5044 O O . SER A 1 623 ? 23.922 -1.936 -32.396 1.00 91.94 623 SER A O 1
ATOM 5046 N N . HIS A 1 624 ? 24.900 0.086 -32.543 1.00 89.38 624 HIS A N 1
ATOM 5047 C CA . HIS A 1 624 ? 26.207 -0.346 -32.049 1.00 89.38 624 HIS A CA 1
ATOM 5048 C C . HIS A 1 624 ? 26.182 -0.674 -30.556 1.00 89.38 624 HIS A C 1
ATOM 5050 O O . HIS A 1 624 ? 25.370 -0.159 -29.800 1.00 89.38 624 HIS A O 1
ATOM 5056 N N . ALA A 1 625 ? 27.124 -1.512 -30.125 1.00 82.88 625 ALA A N 1
ATOM 5057 C CA . ALA A 1 625 ? 27.398 -1.714 -28.707 1.00 82.88 625 ALA A CA 1
ATOM 5058 C C . ALA A 1 625 ? 28.221 -0.545 -28.134 1.00 82.88 625 ALA A C 1
ATOM 5060 O O . ALA A 1 625 ? 29.203 -0.106 -28.749 1.00 82.88 625 ALA A O 1
ATOM 5061 N N . PHE A 1 626 ? 27.856 -0.093 -26.934 1.00 74.12 626 PHE A N 1
ATOM 5062 C CA . PHE A 1 626 ? 28.555 0.950 -26.183 1.00 74.12 626 PHE A CA 1
ATOM 5063 C C . PHE A 1 626 ? 29.071 0.382 -24.851 1.00 74.12 626 PHE A C 1
ATOM 5065 O O . PHE A 1 626 ? 28.299 0.087 -23.942 1.00 74.12 626 PHE A O 1
ATOM 5072 N N . GLY A 1 627 ? 30.392 0.219 -24.720 1.00 66.69 627 GLY A N 1
ATOM 5073 C CA . GLY A 1 627 ? 31.010 -0.355 -23.517 1.00 66.69 627 GLY A CA 1
ATOM 5074 C C . GLY A 1 627 ? 30.589 -1.813 -23.272 1.00 66.69 627 GLY A C 1
ATOM 5075 O O . GLY A 1 627 ? 30.797 -2.678 -24.124 1.00 66.69 627 GLY A O 1
ATOM 5076 N N . LEU A 1 628 ? 30.011 -2.091 -22.097 1.00 60.19 628 LEU A N 1
ATOM 5077 C CA . LEU A 1 628 ? 29.439 -3.403 -21.748 1.00 60.19 628 LEU A CA 1
ATOM 5078 C C . LEU A 1 628 ? 27.979 -3.571 -22.209 1.00 60.19 628 LEU A C 1
ATOM 5080 O O . LEU A 1 628 ? 27.435 -4.665 -22.079 1.00 60.19 628 LEU A O 1
ATOM 5084 N N . GLU A 1 629 ? 27.375 -2.521 -22.765 1.00 68.62 629 GLU A N 1
ATOM 5085 C CA . GLU A 1 629 ? 25.955 -2.438 -23.113 1.00 68.62 629 GLU A CA 1
ATOM 5086 C C . GLU A 1 629 ? 25.720 -2.499 -24.634 1.00 68.62 629 GLU A C 1
ATOM 5088 O O . GLU A 1 629 ? 26.656 -2.517 -25.441 1.00 68.62 629 GLU A O 1
ATOM 5093 N N . GLY A 1 630 ? 24.451 -2.601 -25.031 1.00 78.75 630 GLY A N 1
ATOM 5094 C CA . GLY A 1 630 ? 24.017 -2.777 -26.415 1.00 78.75 630 GLY A CA 1
ATOM 5095 C C . GLY A 1 630 ? 23.703 -1.472 -27.150 1.00 78.75 630 GLY A C 1
ATOM 5096 O O . GLY A 1 630 ? 24.377 -0.464 -26.949 1.00 78.75 630 GLY A O 1
ATOM 5097 N N . ALA A 1 631 ? 22.695 -1.529 -28.029 1.00 86.56 631 ALA A N 1
ATOM 5098 C CA . ALA A 1 631 ? 22.200 -0.402 -28.821 1.00 86.56 631 ALA A CA 1
ATOM 5099 C C . ALA A 1 631 ? 21.740 0.784 -27.947 1.00 86.56 631 ALA A C 1
ATOM 5101 O O . ALA A 1 631 ? 21.534 0.641 -26.739 1.00 86.56 631 ALA A O 1
ATOM 5102 N N . VAL A 1 632 ? 21.523 1.952 -28.553 1.00 87.19 632 VAL A N 1
ATOM 5103 C CA . VAL A 1 632 ? 21.136 3.188 -27.856 1.00 87.19 632 VAL A CA 1
ATOM 5104 C C . VAL A 1 632 ? 19.999 3.914 -28.579 1.00 87.19 632 VAL A C 1
ATOM 5106 O O . VAL A 1 632 ? 19.977 4.012 -29.806 1.00 87.19 632 VAL A O 1
ATOM 5109 N N . LEU A 1 633 ? 19.078 4.474 -27.792 1.00 88.25 633 LEU A N 1
ATOM 5110 C CA . LEU A 1 633 ? 18.055 5.424 -28.214 1.00 88.25 633 LEU A CA 1
ATOM 5111 C C . LEU A 1 633 ? 18.179 6.703 -27.380 1.00 88.25 633 LEU A C 1
ATOM 5113 O O . LEU A 1 633 ? 18.280 6.647 -26.156 1.00 88.25 633 LEU A O 1
ATOM 5117 N N . ILE A 1 634 ? 18.130 7.860 -28.024 1.00 87.62 634 ILE A N 1
ATOM 5118 C CA . ILE A 1 634 ? 18.181 9.169 -27.366 1.00 87.62 634 ILE A CA 1
ATOM 5119 C C . ILE A 1 634 ? 17.048 10.013 -27.921 1.00 87.62 634 ILE A C 1
ATOM 5121 O O . ILE A 1 634 ? 16.866 10.043 -29.131 1.00 87.62 634 ILE A O 1
ATOM 5125 N N . SER A 1 635 ? 16.299 10.717 -27.084 1.00 88.12 635 SER A N 1
ATOM 5126 C CA . SER A 1 635 ? 15.285 11.659 -27.550 1.00 88.12 635 SER A CA 1
ATOM 5127 C C . SER A 1 635 ? 15.391 12.995 -26.836 1.00 88.12 635 SER A C 1
ATOM 5129 O O . SER A 1 635 ? 15.760 13.076 -25.660 1.00 88.12 635 SER A O 1
ATOM 5131 N N . CYS A 1 636 ? 15.054 14.058 -27.555 1.00 86.12 636 CYS A N 1
ATOM 5132 C CA . CYS A 1 636 ? 14.888 15.380 -26.978 1.00 86.12 636 CYS A CA 1
ATOM 5133 C C . CYS A 1 636 ? 13.873 16.206 -27.778 1.00 86.12 636 CYS A C 1
ATOM 5135 O O . CYS A 1 636 ? 13.385 15.801 -28.839 1.00 86.12 636 CYS A O 1
ATOM 5137 N N . LEU A 1 637 ? 13.526 17.362 -27.222 1.00 84.69 637 LEU A N 1
ATOM 5138 C CA . LEU A 1 637 ? 12.771 18.403 -27.909 1.00 84.69 637 LEU A CA 1
ATOM 5139 C C . LEU A 1 637 ? 13.749 19.373 -28.592 1.00 84.69 637 LEU A C 1
ATOM 5141 O O . LEU A 1 637 ? 14.901 19.482 -28.170 1.00 84.69 637 LEU A O 1
ATOM 5145 N N . GLU A 1 638 ? 13.286 20.117 -29.599 1.00 83.00 638 GLU A N 1
ATOM 5146 C CA . GLU A 1 638 ? 14.089 21.115 -30.328 1.00 83.00 638 GLU A CA 1
ATOM 5147 C C . GLU A 1 638 ? 14.921 22.059 -29.425 1.00 83.00 638 GLU A C 1
ATOM 5149 O O . GLU A 1 638 ? 16.117 22.212 -29.698 1.00 83.00 638 GLU A O 1
ATOM 5154 N N . PRO A 1 639 ? 14.393 22.631 -28.316 1.00 82.50 639 PRO A N 1
ATOM 5155 C CA . PRO A 1 639 ? 15.175 23.518 -27.446 1.00 82.50 639 PRO A CA 1
ATOM 5156 C C . PRO A 1 639 ? 16.403 22.844 -26.818 1.00 82.50 639 PRO A C 1
ATOM 5158 O O . PRO A 1 639 ? 17.385 23.504 -26.481 1.00 82.50 639 PRO A O 1
ATOM 5161 N N . ASP A 1 640 ? 16.360 21.520 -26.678 1.00 83.62 640 ASP A N 1
ATOM 5162 C CA . ASP A 1 640 ? 17.373 20.706 -26.014 1.00 83.62 640 ASP A CA 1
ATOM 5163 C C . ASP A 1 640 ? 18.323 20.011 -27.002 1.00 83.62 640 ASP A C 1
ATOM 5165 O O . ASP A 1 640 ? 19.204 19.245 -26.600 1.00 83.62 640 ASP A O 1
ATOM 5169 N N . LEU A 1 641 ? 18.194 20.295 -28.301 1.00 87.00 641 LEU A N 1
ATOM 5170 C CA . LEU A 1 641 ? 19.017 19.705 -29.356 1.00 87.00 641 LEU A CA 1
ATOM 5171 C C . LEU A 1 641 ? 20.516 19.965 -29.151 1.00 87.00 641 LEU A C 1
ATOM 5173 O O . LEU A 1 641 ? 21.338 19.074 -29.364 1.00 87.00 641 LEU A O 1
ATOM 5177 N N . LYS A 1 642 ? 20.891 21.158 -28.670 1.00 87.62 642 LYS A N 1
ATOM 5178 C CA . LYS A 1 642 ? 22.291 21.483 -28.349 1.00 87.62 642 LYS A CA 1
ATOM 5179 C C . LYS A 1 642 ? 22.869 20.518 -27.313 1.00 87.62 642 LYS A C 1
ATOM 5181 O O . LYS A 1 642 ? 23.985 20.033 -27.483 1.00 87.62 642 LYS A O 1
ATOM 5186 N N . ASN A 1 643 ? 22.097 20.210 -26.273 1.00 83.19 643 ASN A N 1
ATOM 5187 C CA . ASN A 1 643 ? 22.517 19.292 -25.220 1.00 83.19 643 ASN A CA 1
ATOM 5188 C C . ASN A 1 643 ? 22.705 17.878 -25.798 1.00 83.19 643 ASN A C 1
ATOM 5190 O O . ASN A 1 643 ? 23.706 17.219 -25.524 1.00 83.19 643 ASN A O 1
ATOM 5194 N N . MET A 1 644 ? 21.787 17.437 -26.668 1.00 86.25 644 MET A N 1
ATOM 5195 C CA . MET A 1 644 ? 21.869 16.135 -27.339 1.00 86.25 644 MET A CA 1
ATOM 5196 C C . MET A 1 644 ? 23.133 16.003 -28.196 1.00 86.25 644 MET A C 1
ATOM 5198 O O . MET A 1 644 ? 23.819 14.986 -28.116 1.00 86.25 644 MET A O 1
ATOM 5202 N N . VAL A 1 645 ? 23.482 17.030 -28.978 1.00 88.56 645 VAL A N 1
ATOM 5203 C CA . VAL A 1 645 ? 24.693 17.027 -29.819 1.00 88.56 645 VAL A CA 1
ATOM 5204 C C . VAL A 1 645 ? 25.966 16.975 -28.966 1.00 88.56 645 VAL A C 1
ATOM 5206 O O . VAL A 1 645 ? 26.881 16.214 -29.285 1.00 88.56 645 VAL A O 1
ATOM 5209 N N . VAL A 1 646 ? 26.017 17.715 -27.852 1.00 84.56 646 VAL A N 1
ATOM 5210 C CA . VAL A 1 646 ? 27.139 17.658 -26.895 1.00 84.56 646 VAL A CA 1
ATOM 5211 C C . VAL A 1 646 ? 27.262 16.263 -26.279 1.00 84.56 646 VAL A C 1
ATOM 5213 O O . VAL A 1 646 ? 28.353 15.702 -26.214 1.00 84.56 646 VAL A O 1
ATOM 5216 N N . PHE A 1 647 ? 26.143 15.667 -25.875 1.00 81.31 647 PHE A N 1
ATOM 5217 C CA . PHE A 1 647 ? 26.124 14.321 -25.313 1.00 81.31 647 PHE A CA 1
ATOM 5218 C C . PHE A 1 647 ? 26.567 13.254 -26.331 1.00 81.31 647 PHE A C 1
ATOM 5220 O O . PHE A 1 647 ? 27.345 12.358 -25.998 1.00 81.31 647 PHE A O 1
ATOM 5227 N N . LEU A 1 648 ? 26.155 13.378 -27.596 1.00 85.62 648 LEU A N 1
ATOM 5228 C CA . LEU A 1 648 ? 26.620 12.511 -28.682 1.00 85.62 648 LEU A CA 1
ATOM 5229 C C . LEU A 1 648 ? 28.125 12.658 -28.938 1.00 85.62 648 LEU A C 1
ATOM 5231 O O . LEU A 1 648 ? 28.803 11.645 -29.112 1.00 85.62 648 LEU A O 1
ATOM 5235 N N . LYS A 1 649 ? 28.666 13.885 -28.899 1.00 84.19 649 LYS A N 1
ATOM 5236 C CA . LYS A 1 649 ? 30.116 14.138 -28.992 1.00 84.19 649 LYS A CA 1
ATOM 5237 C C . LYS A 1 649 ? 30.879 13.371 -27.905 1.00 84.19 649 LYS A C 1
ATOM 5239 O O . LYS A 1 649 ? 31.889 12.723 -28.196 1.00 84.19 649 LYS A O 1
ATOM 5244 N N . ASP A 1 650 ? 30.360 13.403 -26.675 1.00 78.62 650 ASP A N 1
ATOM 5245 C CA . ASP A 1 650 ? 30.959 12.747 -25.511 1.00 78.62 650 ASP A CA 1
ATOM 5246 C C . ASP A 1 650 ? 30.944 11.211 -25.596 1.00 78.62 650 ASP A C 1
ATOM 5248 O O . ASP A 1 650 ? 31.906 10.576 -25.145 1.00 78.62 650 ASP A O 1
ATOM 5252 N N . ILE A 1 651 ? 29.872 10.622 -26.143 1.00 76.62 651 ILE A N 1
ATOM 5253 C CA . ILE A 1 651 ? 29.692 9.164 -26.271 1.00 76.62 651 ILE A CA 1
ATOM 5254 C C . ILE A 1 651 ? 30.445 8.604 -27.478 1.00 76.62 651 ILE A C 1
ATOM 5256 O O . ILE A 1 651 ? 31.087 7.559 -27.380 1.00 76.62 651 ILE A O 1
ATOM 5260 N N . LEU A 1 652 ? 30.390 9.288 -28.622 1.00 78.62 652 LEU A N 1
ATOM 5261 C CA . LEU A 1 652 ? 31.040 8.844 -29.859 1.00 78.62 652 LEU A CA 1
ATOM 5262 C C . LEU A 1 652 ? 32.563 9.090 -29.849 1.00 78.62 652 LEU A C 1
ATOM 5264 O O . LEU A 1 652 ? 33.260 8.742 -30.809 1.00 78.62 652 LEU A O 1
ATOM 5268 N N . GLY A 1 653 ? 33.094 9.661 -28.759 1.00 64.06 653 GLY A N 1
ATOM 5269 C CA . GLY A 1 653 ? 34.526 9.854 -28.534 1.00 64.06 653 GLY A CA 1
ATOM 5270 C C . GLY A 1 653 ? 35.158 10.760 -29.589 1.00 64.06 653 GLY A C 1
ATOM 5271 O O . GLY A 1 653 ? 36.190 10.409 -30.174 1.00 64.06 653 GLY A O 1
ATOM 5272 N N . SER A 1 654 ? 34.508 11.883 -29.902 1.00 59.91 654 SER A N 1
ATOM 5273 C CA . SER A 1 654 ? 34.995 12.851 -30.888 1.00 59.91 654 SER A CA 1
ATOM 5274 C C . SER A 1 654 ? 35.784 13.970 -30.206 1.00 59.91 654 SER A C 1
ATOM 5276 O O . SER A 1 654 ? 35.257 15.052 -29.958 1.00 59.91 654 SER A O 1
ATOM 5278 N N . ASN A 1 655 ? 37.056 13.697 -29.906 1.00 54.00 655 ASN A N 1
ATOM 5279 C CA . ASN A 1 655 ? 38.018 14.722 -29.476 1.00 54.00 655 ASN A CA 1
ATOM 5280 C C . ASN A 1 655 ? 38.714 15.424 -30.661 1.00 54.00 655 ASN A C 1
ATOM 5282 O O . ASN A 1 655 ? 39.380 16.429 -30.449 1.00 54.00 655 ASN A O 1
ATOM 5286 N N . ASP A 1 656 ? 38.547 14.910 -31.886 1.00 50.31 656 ASP A N 1
ATOM 5287 C CA . ASP A 1 656 ? 39.191 15.426 -33.100 1.00 50.31 656 ASP A CA 1
ATOM 5288 C C . ASP A 1 656 ? 38.182 16.136 -34.017 1.00 50.31 656 ASP A C 1
ATOM 5290 O O . ASP A 1 656 ? 37.040 15.688 -34.144 1.00 50.31 656 ASP A O 1
ATOM 5294 N N . ASN A 1 657 ? 38.650 17.154 -34.751 1.00 52.69 657 ASN A N 1
ATOM 5295 C CA . ASN A 1 657 ? 37.968 17.873 -35.847 1.00 52.69 657 ASN A CA 1
ATOM 5296 C C . ASN A 1 657 ? 37.652 16.993 -37.085 1.00 52.69 657 ASN A C 1
ATOM 5298 O O . ASN A 1 657 ? 37.685 17.466 -38.221 1.00 52.69 657 ASN A O 1
ATOM 5302 N N . ARG A 1 658 ? 37.406 15.688 -36.919 1.00 57.94 658 ARG A N 1
ATOM 5303 C CA . ARG A 1 658 ? 37.101 14.792 -38.043 1.00 57.94 658 ARG A CA 1
ATOM 5304 C C . ARG A 1 658 ? 35.675 15.018 -38.540 1.00 57.94 658 ARG A C 1
ATOM 5306 O O . ARG A 1 658 ? 34.741 15.125 -37.750 1.00 57.94 658 ARG A O 1
ATOM 5313 N N . LEU A 1 659 ? 35.531 15.047 -39.862 1.00 73.19 659 LEU A N 1
ATOM 5314 C CA . LEU A 1 659 ? 34.254 15.221 -40.547 1.00 73.19 659 LEU A CA 1
ATOM 5315 C C . LEU A 1 659 ? 33.385 13.961 -40.381 1.00 73.19 659 LEU A C 1
ATOM 5317 O O . LEU A 1 659 ? 33.826 12.846 -40.666 1.00 73.19 659 LEU A O 1
ATOM 5321 N N . ALA A 1 660 ? 32.159 14.153 -39.905 1.00 86.62 660 ALA A N 1
ATOM 5322 C CA . ALA A 1 660 ? 31.045 13.225 -40.048 1.00 86.62 660 ALA A CA 1
ATOM 5323 C C . ALA A 1 660 ? 30.244 13.591 -41.309 1.00 86.62 660 ALA A C 1
ATOM 5325 O O . ALA A 1 660 ? 30.430 14.667 -41.878 1.00 86.62 660 ALA A O 1
ATOM 5326 N N . THR A 1 661 ? 29.336 12.724 -41.748 1.00 90.00 661 THR A N 1
ATOM 5327 C CA . THR A 1 661 ? 28.390 13.061 -42.820 1.00 90.00 661 THR A CA 1
ATOM 5328 C C . THR A 1 661 ? 26.949 12.904 -42.356 1.00 90.00 661 THR A C 1
ATOM 5330 O O . THR A 1 661 ? 26.617 11.948 -41.655 1.00 90.00 661 THR A O 1
ATOM 5333 N N . LEU A 1 662 ? 26.093 13.854 -42.741 1.00 92.38 662 LEU A N 1
ATOM 5334 C CA . LEU A 1 662 ? 24.641 13.773 -42.582 1.00 92.38 662 LEU A CA 1
ATOM 5335 C C . LEU A 1 662 ? 23.992 13.572 -43.945 1.00 92.38 662 LEU A C 1
ATOM 5337 O O . LEU A 1 662 ? 24.189 14.376 -44.852 1.00 92.38 662 LEU A O 1
ATOM 5341 N N . THR A 1 663 ? 23.199 12.516 -44.080 1.00 93.56 663 THR A N 1
ATOM 5342 C CA . THR A 1 663 ? 22.551 12.155 -45.345 1.00 93.56 663 THR A CA 1
ATOM 5343 C C . THR A 1 663 ? 21.047 11.996 -45.128 1.00 93.56 663 THR A C 1
ATOM 5345 O O . THR A 1 663 ? 20.621 10.994 -44.548 1.00 93.56 663 THR A O 1
ATOM 5348 N N . PRO A 1 664 ? 20.227 12.980 -45.534 1.00 93.19 664 PRO A N 1
ATOM 5349 C CA . PRO A 1 664 ? 18.774 12.831 -45.558 1.00 93.19 664 PRO A CA 1
ATOM 5350 C C . PRO A 1 664 ? 18.320 11.738 -46.537 1.00 93.19 664 PRO A C 1
ATOM 5352 O O . PRO A 1 664 ? 18.766 11.694 -47.689 1.00 93.19 664 PRO A O 1
ATOM 5355 N N . VAL A 1 665 ? 17.414 10.875 -46.073 1.00 93.12 665 VAL A N 1
ATOM 5356 C CA . VAL A 1 665 ? 16.851 9.747 -46.831 1.00 93.12 665 VAL A CA 1
ATOM 5357 C C . VAL A 1 665 ? 15.330 9.858 -46.861 1.00 93.12 665 VAL A C 1
ATOM 5359 O O . VAL A 1 665 ? 14.692 10.041 -45.822 1.00 93.12 665 VAL A O 1
ATOM 5362 N N . PHE A 1 666 ? 14.746 9.699 -48.046 1.00 90.06 666 PHE A N 1
ATOM 5363 C CA . PHE A 1 666 ? 13.311 9.816 -48.284 1.00 90.06 666 PHE A CA 1
ATOM 5364 C C . PHE A 1 666 ? 12.679 8.443 -48.541 1.00 90.06 666 PHE A C 1
ATOM 5366 O O . PHE A 1 666 ? 13.292 7.566 -49.153 1.00 90.06 666 PHE A O 1
ATOM 5373 N N . TYR A 1 667 ? 11.441 8.253 -48.078 1.00 89.00 667 TYR A N 1
ATOM 5374 C CA . TYR A 1 667 ? 10.698 6.992 -48.179 1.00 89.00 667 TYR A CA 1
ATOM 5375 C C . TYR A 1 667 ? 9.335 7.209 -48.851 1.00 89.00 667 TYR A C 1
ATOM 5377 O O . TYR A 1 667 ? 8.737 8.271 -48.710 1.00 89.00 667 TYR A O 1
ATOM 5385 N N . GLN A 1 668 ? 8.820 6.194 -49.556 1.00 80.62 668 GLN A N 1
ATOM 5386 C CA . GLN A 1 668 ? 7.501 6.253 -50.209 1.00 80.62 668 GLN A CA 1
ATOM 5387 C C . GLN A 1 668 ? 6.340 5.966 -49.235 1.00 80.62 668 GLN A C 1
ATOM 5389 O O . GLN A 1 668 ? 6.288 4.890 -48.620 1.00 80.62 668 GLN A O 1
ATOM 5394 N N . ASP A 1 669 ? 5.353 6.868 -49.182 1.00 56.62 669 ASP A N 1
ATOM 5395 C CA . ASP A 1 669 ? 4.101 6.685 -48.437 1.00 56.62 669 ASP A CA 1
ATOM 5396 C C . ASP A 1 669 ? 3.132 5.731 -49.151 1.00 56.62 669 ASP A C 1
ATOM 5398 O O . ASP A 1 669 ? 2.927 5.789 -50.362 1.00 56.62 669 ASP A O 1
ATOM 5402 N N . ARG A 1 670 ? 2.489 4.835 -48.389 1.00 42.69 670 ARG A N 1
ATOM 5403 C CA . ARG A 1 670 ? 1.443 3.926 -48.895 1.00 42.69 670 ARG A CA 1
ATOM 5404 C C . ARG A 1 670 ? 0.044 4.430 -48.540 1.00 42.69 670 ARG A C 1
ATOM 5406 O O . ARG A 1 670 ? -0.749 3.702 -47.967 1.00 42.69 670 ARG A O 1
ATOM 5413 N N . PHE A 1 671 ? -0.280 5.647 -48.947 1.00 37.00 671 PHE A N 1
ATOM 5414 C CA . PHE A 1 671 ? -1.654 6.029 -49.257 1.00 37.00 671 PHE A CA 1
ATOM 5415 C C . PHE A 1 671 ? -1.595 7.012 -50.414 1.00 37.00 671 PHE A C 1
ATOM 5417 O O . PHE A 1 671 ? -1.189 8.143 -50.220 1.00 37.00 671 PHE A O 1
ATOM 5424 N N . ILE A 1 672 ? -1.925 6.522 -51.611 1.00 33.34 672 ILE A N 1
ATOM 5425 C CA . ILE A 1 672 ? -2.675 7.185 -52.688 1.00 33.34 672 ILE A CA 1
ATOM 5426 C C . ILE A 1 672 ? -2.576 6.255 -53.915 1.00 33.34 672 ILE A C 1
ATOM 5428 O O . ILE A 1 672 ? -1.564 6.164 -54.605 1.00 33.34 672 ILE A O 1
ATOM 5432 N N . LYS A 1 673 ? -3.666 5.530 -54.193 1.00 33.81 673 LYS A N 1
ATOM 5433 C CA . LYS A 1 673 ? -4.063 5.272 -55.581 1.00 33.81 673 LYS A CA 1
ATOM 5434 C C . LYS A 1 673 ? -4.630 6.603 -56.067 1.00 33.81 673 LYS A C 1
ATOM 5436 O O . LYS A 1 673 ? -5.698 6.997 -55.613 1.00 33.81 673 LYS A O 1
ATOM 5441 N N . GLY A 1 674 ? -3.907 7.297 -56.933 1.00 28.83 674 GLY A N 1
ATOM 5442 C CA . GLY A 1 674 ? -4.349 8.573 -57.484 1.00 28.83 674 GLY A CA 1
ATOM 5443 C C . GLY A 1 674 ? -3.167 9.378 -57.989 1.00 28.83 674 GLY A C 1
ATOM 5444 O O . GLY A 1 674 ? -2.374 9.878 -57.208 1.00 28.83 674 GLY A O 1
ATOM 5445 N N . TYR A 1 675 ? -3.040 9.451 -59.308 1.00 37.69 675 TYR A N 1
ATOM 5446 C CA . TYR A 1 675 ? -2.179 10.387 -60.023 1.00 37.69 675 TYR A CA 1
ATOM 5447 C C . TYR A 1 675 ? -1.991 11.711 -59.277 1.00 37.69 675 TYR A C 1
ATOM 5449 O O . TYR A 1 675 ? -2.967 12.427 -59.132 1.00 37.69 675 TYR A O 1
ATOM 5457 N N . TYR A 1 676 ? -0.758 12.040 -58.892 1.00 26.55 676 TYR A N 1
ATOM 5458 C CA . TYR A 1 676 ? -0.193 13.387 -58.998 1.00 26.55 676 TYR A CA 1
ATOM 5459 C C . TYR A 1 676 ? 1.334 13.259 -58.992 1.00 26.55 676 TYR A C 1
ATOM 5461 O O . TYR A 1 676 ? 1.960 12.958 -57.981 1.00 26.55 676 TYR A O 1
ATOM 5469 N N . SER A 1 677 ? 1.921 13.446 -60.172 1.00 29.69 677 SER A N 1
ATOM 5470 C CA . SER A 1 677 ? 3.317 13.851 -60.316 1.00 29.69 677 SER A CA 1
ATOM 5471 C C . SER A 1 677 ? 3.438 15.294 -59.818 1.00 29.69 677 SER A C 1
ATOM 5473 O O . SER A 1 677 ? 2.620 16.121 -60.228 1.00 29.69 677 SER A O 1
ATOM 5475 N N . PRO A 1 678 ? 4.442 15.637 -58.997 1.00 32.56 678 PRO A N 1
ATOM 5476 C CA . PRO A 1 678 ? 4.944 16.990 -58.948 1.00 32.56 678 PRO A CA 1
ATOM 5477 C C . PRO A 1 678 ? 6.088 17.121 -59.955 1.00 32.56 678 PRO A C 1
ATOM 5479 O O . PRO A 1 678 ? 7.059 16.362 -59.954 1.00 32.56 678 PRO A O 1
ATOM 5482 N N . PHE A 1 679 ? 5.893 18.079 -60.848 1.00 27.22 679 PHE A N 1
ATOM 5483 C CA . PHE A 1 679 ? 6.845 18.603 -61.807 1.00 27.22 679 PHE A CA 1
ATOM 5484 C C . PHE A 1 679 ? 8.179 18.968 -61.141 1.00 27.22 679 PHE A C 1
ATOM 5486 O O . PHE A 1 679 ? 8.213 19.695 -60.150 1.00 27.22 679 PHE A O 1
ATOM 5493 N N . PHE A 1 680 ? 9.278 18.536 -61.759 1.00 31.77 680 PHE A N 1
ATOM 5494 C CA . PHE A 1 680 ? 10.498 19.332 -61.784 1.00 31.77 680 PHE A CA 1
ATOM 5495 C C . PHE A 1 680 ? 10.235 20.520 -62.715 1.00 31.77 680 PHE A C 1
ATOM 5497 O O . PHE A 1 680 ? 10.190 20.345 -63.930 1.00 31.77 680 PHE A O 1
ATOM 5504 N N . GLU A 1 681 ? 10.079 21.717 -62.159 1.00 28.00 681 GLU A N 1
ATOM 5505 C CA . GLU A 1 681 ? 10.386 22.944 -62.889 1.00 28.00 681 GLU A CA 1
ATOM 5506 C C . GLU A 1 681 ? 11.642 23.559 -62.283 1.00 28.00 681 GLU A C 1
ATOM 5508 O O . GLU A 1 681 ? 11.657 24.158 -61.212 1.00 28.00 681 GLU A O 1
ATOM 5513 N N . THR A 1 682 ? 12.732 23.337 -63.005 1.00 36.03 682 THR A N 1
ATOM 5514 C CA . THR A 1 682 ? 13.885 24.222 -63.063 1.00 36.03 682 THR A CA 1
ATOM 5515 C C . THR A 1 682 ? 13.439 25.626 -63.468 1.00 36.03 682 THR A C 1
ATOM 5517 O O . THR A 1 682 ? 12.849 25.783 -64.537 1.00 36.03 682 THR A O 1
ATOM 5520 N N . SER A 1 683 ? 13.822 26.652 -62.711 1.00 28.17 683 SER A N 1
ATOM 5521 C CA . SER A 1 683 ? 13.933 28.004 -63.261 1.00 28.17 683 SER A CA 1
ATOM 5522 C C . SER A 1 683 ? 15.006 28.822 -62.537 1.00 28.17 683 SER A C 1
ATOM 5524 O O . SER A 1 683 ? 14.786 29.248 -61.408 1.00 28.17 683 SER A O 1
ATOM 5526 N N . GLN A 1 684 ? 16.108 29.003 -63.276 1.00 31.16 684 GLN A N 1
ATOM 5527 C CA . GLN A 1 684 ? 17.041 30.142 -63.352 1.00 31.16 684 GLN A CA 1
ATOM 5528 C C . GLN A 1 684 ? 17.822 30.592 -62.116 1.00 31.16 684 GLN A C 1
ATOM 5530 O O . GLN A 1 684 ? 17.219 31.099 -61.148 1.00 31.16 684 GLN A O 1
#

pLDDT: mean 71.42, std 19.81, range [22.05, 96.88]

=== Feature glossary ===
Key to the feature types in this record:

— What the protein is —

Primary structure: the covalent order of the twenty standard amino acids along the backbone. Two proteins with the same sequence will (almost always) fold to the same structure; two with 30% identity often share a fold but not the details.

Database cross-references. InterPro integrates a dozen domain/family signature databases into unified entries with residue-range hits. GO terms attach function/process/location labels with evidence codes. CATH codes position the fold in a four-level structural taxonomy. Organism is the NCBI-taxonomy species name.

— Where its atoms are —

The mmCIF block holds the 3D Cartesian coordinates of each backbone atom (N, Cα, C, O) in ångströms. mmCIF is the PDB's canonical archive format — a tagged-loop text representation of the atomic model.

Six rendered views show the 3D structure from the faces of a cube — i.e. along ±x, ±y, ±z. Rendering representation is drawn randomly per protein from cartoon (secondary-structure ribbons), sticks (backbone bonds), or molecular surface; coloring is either N→C rainbow (blue at the N-terminus through red at the C-terminus) or one color per chain.

— Local backbone conformation —

DSSP 8-state secondary structure assigns each residue one of H (α-helix), G (3₁₀-helix), I (π-helix), E (extended β-strand), B (isolated β-bridge), T (hydrogen-bonded turn), S (bend), or '-' (coil). The assignment is computed from backbone hydrogen-bond geometry via the Kabsch–Sander algorithm.

P-SEA three-state annotation labels each residue as helix, strand, or coil based purely on the geometry of the Cα trace. It serves as a fallback when the full backbone (and thus DSSP) is unavailable.

The φ/ψ torsion pair specifies the backbone conformation at each residue. φ rotates about the N–Cα bond, ψ about the Cα–C bond. Steric clashes forbid most of the (φ, ψ) plane — the allowed regions (α-helix basin, β-sheet basin, left-handed helix) are the Ramachandran-allowed regions.

— Global shape and packing —

The geometric summary reports three shape descriptors. Rg (radius of gyration) measures how spread out the Cα atoms are about their centre of mass; compact globular proteins have small Rg, elongated or unfolded ones large. Cα contacts (<8 Å, |i−j|>4) count long-range residue pairs in spatial proximity — high for tightly packed folds, near zero for rods or random coil. The bounding-box extents give the protein's footprint along x, y, z in Å.

Accessible surface area quantifies burial. A residue with SASA near zero is packed into the hydrophobic core; one with SASA >100 Å² sits on the surface. Computed here via the Shrake–Rupley numerical algorithm with a 1.4 Å probe.

Plot images: a contact map (which residues are close in 3D, as an N×N binary image), a Ramachandran scatter (backbone torsion angles, revealing secondary-structure composition at a glance), and — for AlphaFold structures — a PAE heatmap (pairwise prediction confidence).

— Structural neighborhood —

The Foldseek 3Di string encodes local tertiary geometry as a 20-letter alphabet — one character per residue — derived from the relative positions of nearby Cα atoms. Unlike the amino-acid sequence, 3Di is a direct function of the 3D structure, so two proteins with the same fold have similar 3Di strings even at low sequence identity.

Nearest PDB neighbors are the top structural matches found by Foldseek when searching this structure against the entire Protein Data Bank. Each hit reports a TM-score (0 to 1; >0.5 almost always implies the same fold) and an E-value. These are *structural* homologs — they may share no detectable sequence similarity.

— Confidence and disorder —

For AlphaFold models, the B-factor field carries pLDDT — the model's own estimate of local accuracy on a 0–100 scale. Regions with pLDDT<50 should be treated as essentially unmodeled; they often correspond to intrinsically disordered segments.

B-factor (Debye–Waller factor) reflects atomic displacement in the crystal lattice. It is an experimental observable (units Å²), not a prediction; low values mean the atom is pinned down, high values mean it moves or is heterogeneous across the crystal.

Predicted aligned error is AlphaFold's pairwise confidence. Unlike pLDDT (per-residue), PAE is per-residue-pair and captures whether two parts of the structure are correctly placed relative to each other. Units are ångströms of expected positional error.